Protein AF-A0A6V2A547-F1 (afdb_monomer_lite)

Radius of gyration: 28.03 Å; chains: 1; bounding box: 59×87×70 Å

Organism: NCBI:txid49249

pLDDT: mean 84.2, std 19.65, range [23.64, 98.88]

Structure (mmCIF, N/CA/C/O backbone):
data_AF-A0A6V2A547-F1
#
_entry.id   AF-A0A6V2A547-F1
#
loop_
_atom_site.group_PDB
_atom_site.id
_atom_site.type_symbol
_atom_site.label_atom_id
_atom_site.label_alt_id
_atom_site.label_comp_id
_atom_site.label_asym_id
_atom_site.label_entity_id
_atom_site.label_seq_id
_atom_site.pdbx_PDB_ins_code
_atom_site.Cartn_x
_atom_site.Cartn_y
_atom_site.Cartn_z
_atom_site.occupancy
_atom_site.B_iso_or_equiv
_atom_site.auth_seq_id
_atom_site.auth_comp_id
_atom_site.auth_asym_id
_atom_site.auth_atom_id
_atom_site.pdbx_PDB_model_num
ATOM 1 N N . MET A 1 1 ? 3.440 -29.662 6.553 1.00 34.69 1 MET A N 1
ATOM 2 C CA . MET A 1 1 ? 4.375 -28.526 6.537 1.00 34.69 1 MET A CA 1
ATOM 3 C C . MET A 1 1 ? 3.997 -27.742 5.311 1.00 34.69 1 MET A C 1
ATOM 5 O O . MET A 1 1 ? 3.871 -28.368 4.272 1.00 34.69 1 MET A O 1
ATOM 9 N N . LEU A 1 2 ? 3.657 -26.477 5.492 1.00 43.50 2 LEU A N 1
ATOM 10 C CA . LEU A 1 2 ? 3.684 -25.440 4.472 1.00 43.50 2 LEU A CA 1
ATOM 11 C C . LEU A 1 2 ? 3.098 -24.206 5.105 1.00 43.50 2 LEU A C 1
ATOM 13 O O . LEU A 1 2 ? 2.173 -24.330 5.907 1.00 43.50 2 LEU A O 1
ATOM 17 N N . TRP A 1 3 ? 3.586 -23.058 4.667 1.00 43.62 3 TRP A N 1
ATOM 18 C CA . TRP A 1 3 ? 2.680 -22.274 3.828 1.00 43.62 3 TRP A CA 1
ATOM 19 C C . TRP A 1 3 ? 3.383 -21.187 3.016 1.00 43.62 3 TRP A C 1
ATOM 21 O O . TRP A 1 3 ? 2.784 -20.685 2.075 1.00 43.62 3 TRP A O 1
ATOM 31 N N . ASP A 1 4 ? 4.660 -20.919 3.286 1.00 41.22 4 ASP A N 1
ATOM 32 C CA . ASP A 1 4 ? 5.534 -20.161 2.385 1.00 41.22 4 ASP A CA 1
ATOM 33 C C . ASP A 1 4 ? 6.899 -20.859 2.318 1.00 41.22 4 ASP A C 1
ATOM 35 O O . ASP A 1 4 ? 7.883 -20.370 2.863 1.00 41.22 4 ASP A O 1
ATOM 39 N N . ASP A 1 5 ? 6.897 -22.111 1.831 1.00 42.84 5 ASP A N 1
ATOM 40 C CA . ASP A 1 5 ? 7.976 -23.105 1.966 1.00 42.84 5 ASP A CA 1
ATOM 41 C C . ASP A 1 5 ? 9.365 -22.539 1.641 1.00 42.84 5 ASP A C 1
ATOM 43 O O . ASP A 1 5 ? 9.887 -22.616 0.530 1.00 42.84 5 ASP A O 1
ATOM 47 N N . MET A 1 6 ? 10.014 -22.024 2.682 1.00 45.06 6 MET A N 1
ATOM 48 C CA . MET A 1 6 ? 11.411 -21.645 2.661 1.00 45.06 6 MET A CA 1
ATOM 49 C C . MET A 1 6 ? 12.258 -22.908 2.755 1.00 45.06 6 MET A C 1
ATOM 51 O O . MET A 1 6 ? 12.877 -23.197 3.785 1.00 45.06 6 MET A O 1
ATOM 55 N N . HIS A 1 7 ? 12.321 -23.648 1.650 1.00 44.91 7 HIS A N 1
ATOM 56 C CA . HIS A 1 7 ? 13.470 -24.492 1.377 1.00 44.91 7 HIS A CA 1
ATOM 57 C C . HIS A 1 7 ? 14.692 -23.577 1.251 1.00 44.91 7 HIS A C 1
ATOM 59 O O . HIS A 1 7 ? 15.040 -23.075 0.185 1.00 44.91 7 HIS A O 1
ATOM 65 N N . LYS A 1 8 ? 15.354 -23.339 2.384 1.00 48.00 8 LYS A N 1
ATOM 66 C CA . LYS A 1 8 ? 16.709 -22.805 2.410 1.00 48.00 8 LYS A CA 1
ATOM 67 C C . LYS A 1 8 ? 17.628 -23.907 1.908 1.00 48.00 8 LYS A C 1
ATOM 69 O O . LYS A 1 8 ? 18.176 -24.672 2.695 1.00 48.00 8 LYS A O 1
ATOM 74 N N . ASN A 1 9 ? 17.773 -24.011 0.593 1.00 49.44 9 ASN A N 1
ATOM 75 C CA . ASN A 1 9 ? 19.015 -24.555 0.072 1.00 49.44 9 ASN A CA 1
ATOM 76 C C . ASN A 1 9 ? 20.138 -23.645 0.581 1.00 49.44 9 ASN A C 1
ATOM 78 O O . ASN A 1 9 ? 19.951 -22.425 0.638 1.00 49.44 9 ASN A O 1
ATOM 82 N N . ASP A 1 10 ? 21.272 -24.224 0.979 1.00 60.66 10 ASP A N 1
ATOM 83 C CA . ASP A 1 10 ? 22.489 -23.472 1.288 1.00 60.66 10 ASP A CA 1
ATOM 84 C C . ASP A 1 10 ? 22.951 -22.760 0.007 1.00 60.66 10 ASP A C 1
ATOM 86 O O . ASP A 1 10 ? 23.782 -23.250 -0.756 1.00 60.66 10 ASP A O 1
ATOM 90 N N . MET A 1 11 ? 22.337 -21.615 -0.281 1.00 65.19 11 MET A N 1
ATOM 91 C CA . MET A 1 11 ? 22.729 -20.745 -1.372 1.00 65.19 11 MET A CA 1
ATOM 92 C C . MET A 1 11 ? 23.997 -20.030 -0.935 1.00 65.19 11 MET A C 1
ATOM 94 O O . MET A 1 11 ? 23.995 -19.234 0.008 1.0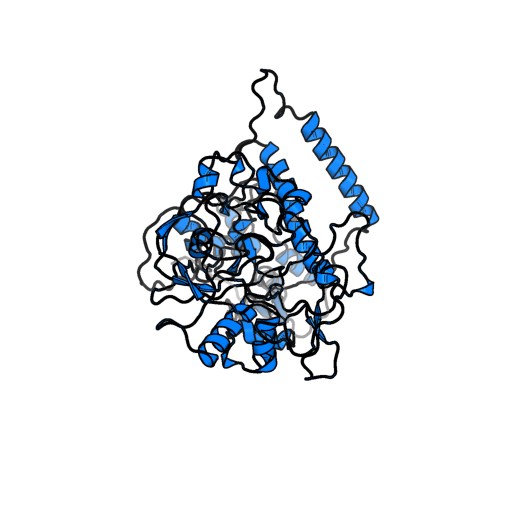0 65.19 11 MET A O 1
ATOM 98 N N . VAL A 1 12 ? 25.096 -20.331 -1.620 1.00 80.81 12 VAL A N 1
ATOM 99 C CA . VAL A 1 12 ? 26.321 -19.544 -1.514 1.00 80.81 12 VAL A CA 1
ATOM 100 C C . VAL A 1 12 ? 26.056 -18.226 -2.233 1.00 80.81 12 VAL A C 1
ATOM 102 O O . VAL A 1 12 ? 26.180 -18.132 -3.452 1.00 80.81 12 VAL A O 1
ATOM 105 N N . TRP A 1 13 ? 25.621 -17.224 -1.473 1.00 83.19 13 TRP A N 1
ATOM 106 C CA . TRP A 1 13 ? 25.432 -15.877 -1.991 1.00 83.19 13 TRP A CA 1
ATOM 107 C C . TRP A 1 13 ? 26.789 -15.234 -2.310 1.00 83.19 13 TRP A C 1
ATOM 109 O O . TRP A 1 13 ? 27.735 -15.414 -1.534 1.00 83.19 13 TRP A O 1
ATOM 119 N N . PRO A 1 14 ? 26.899 -14.465 -3.409 1.00 86.62 14 PRO A N 1
ATOM 120 C CA . PRO A 1 14 ? 28.070 -13.636 -3.658 1.00 86.62 14 PRO A CA 1
ATOM 121 C C . PRO A 1 14 ? 28.291 -12.659 -2.500 1.00 86.62 14 PRO A C 1
ATOM 123 O O . PRO A 1 14 ? 27.356 -12.196 -1.839 1.00 86.62 14 PRO A O 1
ATOM 126 N N . THR A 1 15 ? 29.551 -12.333 -2.247 1.00 90.12 15 THR A N 1
ATOM 127 C CA . THR A 1 15 ? 29.924 -11.310 -1.275 1.00 90.12 15 THR A CA 1
ATOM 128 C C . THR A 1 15 ? 29.345 -9.954 -1.674 1.00 90.12 15 THR A C 1
ATOM 130 O O . THR A 1 15 ? 29.112 -9.670 -2.848 1.00 90.12 15 THR A O 1
ATOM 133 N N . VAL A 1 16 ? 29.187 -9.055 -0.700 1.00 85.06 16 VAL A N 1
ATOM 134 C CA . VAL A 1 16 ? 28.760 -7.669 -0.967 1.00 85.06 16 VAL A CA 1
ATOM 135 C C . VAL A 1 16 ? 29.657 -7.006 -2.022 1.00 85.06 16 VAL A C 1
ATOM 137 O O . VAL A 1 16 ? 29.160 -6.298 -2.890 1.00 85.06 16 VAL A O 1
ATOM 140 N N . ALA A 1 17 ? 30.968 -7.268 -1.996 1.00 89.31 17 ALA A N 1
ATOM 141 C CA . ALA A 1 17 ? 31.902 -6.727 -2.981 1.00 89.31 17 ALA A CA 1
ATOM 142 C C . ALA A 1 17 ? 31.621 -7.241 -4.404 1.00 89.31 17 ALA A C 1
ATOM 144 O O . ALA A 1 17 ? 31.584 -6.438 -5.334 1.00 89.31 17 ALA A O 1
ATOM 145 N N . GLU A 1 18 ? 31.377 -8.544 -4.566 1.00 91.06 18 GLU A N 1
ATOM 146 C CA . GLU A 1 18 ? 31.029 -9.148 -5.861 1.00 91.06 18 GLU A CA 1
ATOM 147 C C . GLU A 1 18 ? 29.693 -8.614 -6.389 1.00 91.06 18 GLU A C 1
ATOM 149 O O . GLU A 1 18 ? 29.604 -8.254 -7.559 1.00 91.06 18 GLU A O 1
ATOM 154 N N . VAL A 1 19 ? 28.679 -8.465 -5.527 1.00 91.31 19 VAL A N 1
ATOM 155 C CA . VAL A 1 19 ? 27.387 -7.865 -5.911 1.00 91.31 19 VAL A CA 1
ATOM 156 C C . VAL A 1 19 ? 27.560 -6.409 -6.348 1.00 91.31 19 VAL A C 1
ATOM 158 O O . VAL A 1 19 ? 26.962 -5.983 -7.333 1.00 91.31 19 VAL A O 1
ATOM 161 N N . HIS A 1 20 ? 28.383 -5.630 -5.642 1.00 86.88 20 HIS A N 1
ATOM 162 C CA . HIS A 1 20 ? 28.659 -4.243 -6.016 1.00 86.88 20 HIS A CA 1
ATOM 163 C C . HIS A 1 20 ? 29.402 -4.129 -7.348 1.00 86.88 20 HIS A C 1
ATOM 165 O O . HIS A 1 20 ? 29.112 -3.207 -8.107 1.00 86.88 20 HIS A O 1
ATOM 171 N N . GLU A 1 21 ? 30.350 -5.022 -7.634 1.00 93.38 21 GLU A N 1
ATOM 172 C CA . GLU A 1 21 ? 31.049 -5.020 -8.921 1.00 93.38 21 GLU A CA 1
ATOM 173 C C . GLU A 1 21 ? 30.107 -5.423 -10.056 1.00 93.38 21 GLU A C 1
ATOM 175 O O . GLU A 1 21 ? 29.995 -4.696 -11.040 1.00 93.38 21 GLU A O 1
ATOM 180 N N . TYR A 1 22 ? 29.310 -6.473 -9.851 1.00 94.12 22 TYR A N 1
ATOM 181 C CA . TYR A 1 22 ? 28.269 -6.874 -10.793 1.00 94.12 22 TYR A CA 1
ATOM 182 C C . TYR A 1 22 ? 27.280 -5.734 -11.091 1.00 94.12 22 TYR A C 1
ATOM 184 O O . TYR A 1 22 ? 26.982 -5.457 -12.250 1.00 94.12 22 TYR A O 1
ATOM 192 N N . ARG A 1 23 ? 26.828 -4.986 -10.072 1.00 93.00 23 ARG A N 1
ATOM 193 C CA . ARG A 1 23 ? 25.958 -3.812 -10.275 1.00 93.00 23 ARG A CA 1
ATOM 194 C C . ARG A 1 23 ? 26.604 -2.734 -11.152 1.00 93.00 23 ARG A C 1
ATOM 196 O O . ARG A 1 23 ? 25.886 -2.083 -11.905 1.00 93.00 23 ARG A O 1
ATOM 203 N N . LYS A 1 24 ? 27.925 -2.527 -11.078 1.00 93.88 24 LYS A N 1
ATOM 204 C CA . LYS A 1 24 ? 28.624 -1.569 -11.956 1.00 93.88 24 LYS A CA 1
ATOM 205 C C . LYS A 1 24 ? 28.673 -2.060 -13.397 1.00 93.88 24 LYS A C 1
ATOM 207 O O . LYS A 1 24 ? 28.471 -1.254 -14.300 1.00 93.88 24 LYS A O 1
ATOM 212 N N . GLU A 1 25 ? 28.922 -3.351 -13.608 1.00 97.56 25 GLU A N 1
ATOM 213 C CA . GLU A 1 25 ? 28.906 -3.962 -14.942 1.00 97.56 25 GLU A CA 1
ATOM 214 C C . GLU A 1 25 ? 27.513 -3.854 -15.578 1.00 97.56 25 GLU A C 1
ATOM 216 O O . GLU A 1 25 ? 27.388 -3.417 -16.724 1.00 97.56 25 GLU A O 1
ATOM 221 N N . VAL A 1 26 ? 26.456 -4.158 -14.815 1.00 94.88 26 VAL A N 1
ATOM 222 C CA . VAL A 1 26 ? 25.063 -3.997 -15.263 1.00 94.88 26 VAL A CA 1
ATOM 223 C C . VAL A 1 26 ? 24.761 -2.533 -15.575 1.00 94.88 26 VAL A C 1
ATOM 225 O O . VAL A 1 26 ? 24.234 -2.242 -16.644 1.00 94.88 26 VAL A O 1
ATOM 228 N N . TYR A 1 27 ? 25.144 -1.601 -14.697 1.00 93.56 27 TYR A N 1
ATOM 229 C CA . TYR A 1 27 ? 24.948 -0.169 -14.926 1.00 93.56 27 TYR A CA 1
ATOM 230 C C . TYR A 1 27 ? 25.631 0.306 -16.216 1.00 93.56 27 TYR A C 1
ATOM 232 O O . TYR A 1 27 ? 24.993 0.958 -17.036 1.00 93.56 27 TYR A O 1
ATOM 240 N N . ALA A 1 28 ? 26.900 -0.057 -16.434 1.00 95.88 28 ALA A N 1
ATOM 241 C CA . ALA A 1 28 ? 27.622 0.285 -17.659 1.00 95.88 28 ALA A CA 1
ATOM 242 C C . ALA A 1 28 ? 26.946 -0.302 -18.909 1.00 95.88 28 ALA A C 1
ATOM 244 O O . ALA A 1 28 ? 26.830 0.386 -19.917 1.00 95.88 28 ALA A O 1
ATOM 245 N N . THR A 1 29 ? 26.452 -1.540 -18.820 1.00 95.38 29 THR A N 1
ATOM 246 C CA . THR A 1 29 ? 25.716 -2.204 -19.908 1.00 95.38 29 THR A CA 1
ATOM 247 C C . THR A 1 29 ? 24.406 -1.488 -20.235 1.00 95.38 29 THR A C 1
ATOM 249 O O . THR A 1 29 ? 24.100 -1.258 -21.401 1.00 95.38 29 THR A O 1
ATOM 252 N N . VAL A 1 30 ? 23.631 -1.108 -19.215 1.00 93.81 30 VAL A N 1
ATOM 253 C CA . VAL A 1 30 ? 22.364 -0.381 -19.387 1.00 93.81 30 VAL A CA 1
ATOM 254 C C . VAL A 1 30 ? 22.606 1.013 -19.963 1.00 93.81 30 VAL A C 1
ATOM 256 O O . VAL A 1 30 ? 21.880 1.428 -20.862 1.00 93.81 30 VAL A O 1
ATOM 259 N N . VAL A 1 31 ? 23.641 1.719 -19.499 1.00 95.12 31 VAL A N 1
ATOM 260 C CA . VAL A 1 31 ? 24.037 3.020 -20.060 1.00 95.12 31 VAL A CA 1
ATOM 261 C C . VAL A 1 31 ? 24.428 2.882 -21.530 1.00 95.12 31 VAL A C 1
ATOM 263 O O . VAL A 1 31 ? 23.914 3.633 -22.350 1.00 95.12 31 VAL A O 1
ATOM 266 N N . ASP A 1 32 ? 25.256 1.897 -21.886 1.00 95.06 32 ASP A N 1
ATOM 267 C CA . ASP A 1 32 ? 25.625 1.638 -23.284 1.00 95.06 32 ASP A CA 1
ATOM 268 C C . ASP A 1 32 ? 24.396 1.331 -24.156 1.00 95.06 32 ASP A C 1
ATOM 270 O O . ASP A 1 32 ? 24.272 1.865 -25.256 1.00 95.06 32 ASP A O 1
ATOM 274 N N . ALA A 1 33 ? 23.437 0.549 -23.649 1.00 91.81 33 ALA A N 1
ATOM 275 C CA . ALA A 1 33 ? 22.184 0.290 -24.353 1.00 91.81 33 ALA A CA 1
ATOM 276 C C . ALA A 1 33 ? 21.358 1.572 -24.572 1.00 91.81 33 ALA A C 1
ATOM 278 O O . ALA A 1 33 ? 20.796 1.763 -25.647 1.00 91.81 33 ALA A O 1
ATOM 279 N N . ILE A 1 34 ? 21.296 2.474 -23.592 1.00 91.44 34 ILE A N 1
ATOM 280 C CA . ILE A 1 34 ? 20.583 3.753 -23.733 1.00 91.44 34 ILE A CA 1
ATOM 281 C C . ILE A 1 34 ? 21.296 4.680 -24.725 1.00 91.44 34 ILE A C 1
ATOM 283 O O . ILE A 1 34 ? 20.644 5.327 -25.539 1.00 91.44 34 ILE A O 1
ATOM 287 N N . GLU A 1 35 ? 22.625 4.755 -24.663 1.00 92.25 35 GLU A N 1
ATOM 288 C CA . GLU A 1 35 ? 23.415 5.695 -25.464 1.00 92.25 35 GLU A CA 1
ATOM 289 C C . GLU A 1 35 ? 23.624 5.229 -26.910 1.00 92.25 35 GLU A C 1
ATOM 291 O O . GLU A 1 35 ? 23.683 6.064 -27.813 1.00 92.25 35 GLU A O 1
ATOM 296 N N . ASN A 1 36 ? 23.745 3.917 -27.141 1.00 92.38 36 ASN A N 1
ATOM 297 C CA . ASN A 1 36 ? 24.260 3.371 -28.400 1.00 92.38 36 ASN A CA 1
ATOM 298 C C . ASN A 1 36 ? 23.327 2.364 -29.092 1.00 92.38 36 ASN A C 1
ATOM 300 O O . ASN A 1 36 ? 23.616 1.967 -30.227 1.00 92.38 36 ASN A O 1
ATOM 304 N N . HIS A 1 37 ? 22.232 1.911 -28.466 1.00 91.69 37 HIS A N 1
ATOM 305 C CA . HIS A 1 37 ? 21.367 0.915 -29.103 1.00 91.69 37 HIS A CA 1
ATOM 306 C C . HIS A 1 37 ? 20.563 1.531 -30.267 1.00 91.69 37 HIS A C 1
ATOM 308 O O . HIS A 1 37 ? 19.860 2.521 -30.062 1.00 91.69 37 HIS A O 1
ATOM 314 N N . PRO A 1 38 ? 20.549 0.914 -31.469 1.00 90.25 38 PRO A N 1
ATOM 315 C CA . PRO A 1 38 ? 19.877 1.478 -32.647 1.00 90.25 38 PRO A CA 1
ATOM 316 C C . PRO A 1 38 ? 18.370 1.708 -32.491 1.00 90.25 38 PRO A C 1
ATOM 318 O O . PRO A 1 38 ? 17.782 2.466 -33.254 1.00 90.25 38 PRO A O 1
ATOM 321 N N . SER A 1 39 ? 17.720 1.054 -31.525 1.00 88.62 39 SER A N 1
ATOM 322 C CA . SER A 1 39 ? 16.302 1.305 -31.219 1.00 88.62 39 SER A CA 1
ATOM 323 C C . SER A 1 39 ? 16.036 2.711 -30.680 1.00 88.62 39 SER A C 1
ATOM 325 O O . SER A 1 39 ? 14.894 3.148 -30.722 1.00 88.62 39 SER A O 1
ATOM 327 N N . PHE A 1 40 ? 17.062 3.420 -30.202 1.00 89.81 40 PHE A N 1
ATOM 328 C CA . PHE A 1 40 ? 16.969 4.823 -29.802 1.00 89.81 40 PHE A CA 1
ATOM 329 C C . PHE A 1 40 ? 17.425 5.802 -30.905 1.00 89.81 40 PHE A C 1
ATOM 331 O O . PHE A 1 40 ? 17.515 7.004 -30.659 1.00 89.81 40 PHE A O 1
ATOM 338 N N . ASP A 1 41 ? 17.681 5.324 -32.132 1.00 86.19 41 ASP A N 1
ATOM 339 C CA . ASP A 1 41 ? 18.085 6.174 -33.257 1.00 86.19 41 ASP A CA 1
ATOM 340 C C . ASP A 1 41 ? 16.938 7.100 -33.711 1.00 86.19 41 ASP A C 1
ATOM 342 O O . ASP A 1 41 ? 16.113 6.733 -34.550 1.00 86.19 41 ASP A O 1
ATOM 346 N N . ASP A 1 42 ? 16.944 8.358 -33.268 1.00 85.69 42 ASP A N 1
ATOM 347 C CA . ASP A 1 42 ? 16.029 9.403 -33.755 1.00 85.69 42 ASP A CA 1
ATOM 348 C C . ASP A 1 42 ? 16.523 10.054 -35.066 1.00 85.69 42 ASP A C 1
ATOM 350 O O . ASP A 1 42 ? 16.693 11.268 -35.188 1.00 85.69 42 ASP A O 1
ATOM 354 N N . LYS A 1 43 ? 16.816 9.235 -36.084 1.00 77.12 43 LYS A N 1
ATOM 355 C CA . LYS A 1 43 ? 17.391 9.708 -37.365 1.00 77.12 43 LYS A CA 1
ATOM 356 C C . LYS A 1 43 ? 16.487 10.675 -38.133 1.00 77.12 43 LYS A C 1
ATOM 358 O O . LYS A 1 43 ? 16.983 11.388 -39.006 1.00 77.12 43 LYS A O 1
ATOM 363 N N . TYR A 1 44 ? 15.192 10.683 -37.831 1.00 78.44 44 TYR A N 1
ATOM 364 C CA . TYR A 1 44 ? 14.195 11.518 -38.498 1.00 78.44 44 TYR A CA 1
ATOM 365 C C . TYR A 1 44 ? 13.734 12.714 -37.647 1.00 78.44 44 TYR A C 1
ATOM 367 O O . TYR A 1 44 ? 13.035 13.576 -38.173 1.00 78.44 44 TYR A O 1
ATOM 375 N N . GLY A 1 45 ? 14.190 12.831 -36.391 1.00 78.69 45 GLY A N 1
ATOM 376 C CA . GLY A 1 45 ? 13.869 13.951 -35.499 1.00 78.69 45 GLY A CA 1
ATOM 377 C C . GLY A 1 45 ? 12.420 13.954 -35.003 1.00 78.69 45 GLY A C 1
ATOM 378 O O . GLY A 1 45 ? 11.882 15.019 -34.702 1.00 78.69 45 GLY A O 1
ATOM 379 N N . GLU A 1 46 ? 11.778 12.787 -34.985 1.00 80.69 46 GLU A N 1
ATOM 380 C CA . GLU A 1 46 ? 10.379 12.597 -34.578 1.00 80.69 46 GLU A CA 1
ATOM 381 C C . GLU A 1 46 ? 10.264 12.154 -33.108 1.00 80.69 46 GLU A C 1
ATOM 383 O O . GLU A 1 46 ? 9.167 12.148 -32.549 1.00 80.69 46 GLU A O 1
ATOM 388 N N . GLY A 1 47 ? 11.394 11.848 -32.462 1.00 83.19 47 GLY A N 1
ATOM 389 C CA . GLY A 1 47 ? 11.449 11.243 -31.139 1.00 83.19 47 GLY A CA 1
ATOM 390 C C . GLY A 1 47 ? 11.189 9.735 -31.184 1.00 83.19 47 GLY A C 1
ATOM 391 O O . GLY A 1 47 ? 10.526 9.210 -32.077 1.00 83.19 47 GLY A O 1
ATOM 392 N N . VAL A 1 48 ? 11.725 9.014 -30.199 1.00 88.06 48 VAL A N 1
ATOM 393 C CA . VAL A 1 48 ? 11.539 7.562 -30.075 1.00 88.06 48 VAL A CA 1
ATOM 394 C C . VAL A 1 48 ? 10.424 7.284 -29.078 1.00 88.06 48 VAL A C 1
ATOM 396 O O . VAL A 1 48 ? 10.512 7.673 -27.914 1.00 88.06 48 VAL A O 1
ATOM 399 N N . VAL A 1 49 ? 9.385 6.584 -29.532 1.00 88.94 49 VAL A N 1
ATOM 400 C CA . VAL A 1 49 ? 8.294 6.115 -28.674 1.00 88.94 49 VAL A CA 1
ATOM 401 C C . VAL A 1 49 ? 8.601 4.693 -28.218 1.00 88.94 49 VAL A C 1
ATOM 403 O O . VAL A 1 49 ? 8.642 3.769 -29.029 1.00 88.94 49 VAL A O 1
ATOM 406 N N . VAL A 1 50 ? 8.799 4.518 -26.912 1.00 90.88 50 VAL A N 1
ATOM 407 C CA . VAL A 1 50 ? 8.981 3.204 -26.286 1.00 90.88 50 VAL A CA 1
ATOM 408 C C . VAL A 1 50 ? 7.645 2.753 -25.702 1.00 90.88 50 VAL A C 1
ATOM 410 O O . VAL A 1 50 ? 7.293 3.130 -24.591 1.00 90.88 50 VAL A O 1
ATOM 413 N N . ASN A 1 51 ? 6.886 1.981 -26.477 1.00 90.81 51 ASN A N 1
ATOM 414 C CA . ASN A 1 51 ? 5.646 1.331 -26.041 1.00 90.81 51 ASN A CA 1
ATOM 415 C C . ASN A 1 51 ? 5.898 -0.144 -25.663 1.00 90.81 51 ASN A C 1
ATOM 417 O O . ASN A 1 51 ? 7.035 -0.606 -25.729 1.00 90.81 51 ASN A O 1
ATOM 421 N N . GLN A 1 52 ? 4.849 -0.882 -25.286 1.00 89.19 52 GLN A N 1
ATOM 422 C CA . GLN A 1 52 ? 4.941 -2.285 -24.841 1.00 89.19 52 GLN A CA 1
ATOM 423 C C . GLN A 1 52 ? 5.555 -3.236 -25.890 1.00 89.19 52 GLN A C 1
ATOM 425 O O . GLN A 1 52 ? 6.255 -4.186 -25.546 1.00 89.19 52 GLN A O 1
ATOM 430 N N . ASP A 1 53 ? 5.375 -2.950 -27.183 1.00 89.38 53 ASP A N 1
ATOM 431 C CA . ASP A 1 53 ? 5.960 -3.748 -28.270 1.00 89.38 53 ASP A CA 1
ATOM 432 C C . ASP A 1 53 ? 7.435 -3.403 -28.546 1.00 89.38 53 ASP A C 1
ATOM 434 O O . ASP A 1 53 ? 8.131 -4.105 -29.288 1.00 89.38 53 ASP A O 1
ATOM 438 N N . HIS A 1 54 ? 7.933 -2.298 -27.987 1.00 90.62 54 HIS A N 1
ATOM 439 C CA . HIS A 1 54 ? 9.288 -1.827 -28.220 1.00 90.62 54 HIS A CA 1
ATOM 440 C C . HIS A 1 54 ? 10.286 -2.588 -27.327 1.00 90.62 54 HIS A C 1
ATOM 442 O O . HIS A 1 54 ? 10.111 -2.637 -26.111 1.00 90.62 54 HIS A O 1
ATOM 448 N N . PRO A 1 55 ? 11.416 -3.101 -27.857 1.00 87.50 55 PRO A N 1
ATOM 449 C CA . PRO A 1 55 ? 12.343 -3.938 -27.083 1.00 87.50 55 PRO A CA 1
ATOM 450 C C . PRO A 1 55 ? 12.947 -3.228 -25.862 1.00 87.50 55 PRO A C 1
ATOM 452 O O . PRO A 1 55 ? 13.321 -3.868 -24.883 1.00 87.50 55 PRO A O 1
ATOM 455 N N . MET A 1 56 ? 13.039 -1.896 -25.902 1.00 91.06 56 MET A N 1
ATOM 456 C CA . MET A 1 56 ? 13.545 -1.095 -24.780 1.00 91.06 56 MET A CA 1
ATOM 457 C C . MET A 1 56 ? 12.508 -0.845 -23.674 1.00 91.06 56 MET A C 1
ATOM 459 O O . MET A 1 56 ? 12.851 -0.228 -22.670 1.00 91.06 56 MET A O 1
ATOM 463 N N . TRP A 1 57 ? 11.275 -1.350 -23.800 1.00 92.12 57 TRP A N 1
ATOM 464 C CA . TRP A 1 57 ? 10.299 -1.366 -22.703 1.00 92.12 57 TRP A CA 1
ATOM 465 C C . TRP A 1 57 ? 10.855 -2.069 -21.457 1.00 92.12 57 TRP A C 1
ATOM 467 O O . TRP A 1 57 ? 10.619 -1.639 -20.330 1.00 92.12 57 TRP A O 1
ATOM 477 N N . ALA A 1 58 ? 11.706 -3.082 -21.664 1.00 92.38 58 ALA A N 1
ATOM 478 C CA . ALA A 1 58 ? 12.413 -3.794 -20.603 1.00 92.38 58 ALA A CA 1
ATOM 479 C C . ALA A 1 58 ? 13.272 -2.886 -19.703 1.00 92.38 58 ALA A C 1
ATOM 481 O O . ALA A 1 58 ? 13.468 -3.205 -18.532 1.00 92.38 58 ALA A O 1
ATOM 482 N N . LEU A 1 59 ? 13.770 -1.753 -20.216 1.00 93.44 59 LEU A N 1
ATOM 483 C CA . LEU A 1 59 ? 14.515 -0.789 -19.401 1.00 93.44 59 LEU A CA 1
ATOM 484 C C . LEU A 1 59 ? 13.606 -0.125 -18.367 1.00 93.44 59 LEU A C 1
ATOM 486 O O . LEU A 1 59 ? 13.963 -0.051 -17.195 1.00 93.44 59 LEU A O 1
ATOM 490 N N . PHE A 1 60 ? 12.414 0.298 -18.790 1.00 93.25 60 PHE A N 1
ATOM 491 C CA . PHE A 1 60 ? 11.420 0.894 -17.903 1.00 93.25 60 PHE A CA 1
ATOM 492 C C . PHE A 1 60 ? 10.902 -0.122 -16.885 1.00 93.25 60 PHE A C 1
ATOM 494 O O . PHE A 1 60 ? 10.826 0.210 -15.706 1.00 93.25 60 PHE A O 1
ATOM 501 N N . MET A 1 61 ? 10.679 -1.374 -17.308 1.00 94.62 61 MET A N 1
ATOM 502 C CA . MET A 1 61 ? 10.399 -2.477 -16.382 1.00 94.62 61 MET A CA 1
ATOM 503 C C . MET A 1 61 ? 11.491 -2.586 -15.316 1.00 94.62 61 MET A C 1
ATOM 505 O O . MET A 1 61 ? 11.181 -2.604 -14.132 1.00 94.62 61 MET A O 1
ATOM 509 N N . GLY A 1 62 ? 12.769 -2.585 -15.708 1.00 94.31 62 GLY A N 1
ATOM 510 C CA . GLY A 1 62 ? 13.884 -2.647 -14.762 1.00 94.31 62 GLY A CA 1
ATOM 511 C C . GLY A 1 62 ? 13.924 -1.465 -13.786 1.00 94.31 62 GLY A C 1
ATOM 512 O O . GLY A 1 62 ? 14.173 -1.667 -12.597 1.00 94.31 62 GLY A O 1
ATOM 513 N N . PHE A 1 63 ? 13.647 -0.245 -14.260 1.00 93.81 63 PHE A N 1
ATOM 514 C CA . PHE A 1 63 ? 13.606 0.953 -13.414 1.00 93.81 63 PHE A CA 1
ATOM 515 C C . PHE A 1 63 ? 12.472 0.892 -12.390 1.00 93.81 63 PHE A C 1
ATOM 517 O O . PHE A 1 63 ? 12.698 1.164 -11.212 1.00 93.81 63 PHE A O 1
ATOM 524 N N . GLU A 1 64 ? 11.272 0.507 -12.817 1.00 95.88 64 GLU A N 1
ATOM 525 C CA . GLU A 1 64 ? 10.109 0.404 -11.935 1.00 95.88 64 GLU A CA 1
ATOM 526 C C . GLU A 1 64 ? 10.217 -0.805 -10.994 1.00 95.88 64 GLU A C 1
ATOM 528 O O . GLU A 1 64 ? 9.871 -0.712 -9.817 1.00 95.88 64 GLU A O 1
ATOM 533 N N . HIS A 1 65 ? 10.828 -1.906 -11.435 1.00 95.88 65 HIS A N 1
ATOM 534 C CA . HIS A 1 65 ? 11.136 -3.047 -10.573 1.00 95.88 65 HIS A CA 1
ATOM 535 C C . HIS A 1 65 ? 12.145 -2.690 -9.466 1.00 95.88 65 HIS A C 1
ATOM 537 O O . HIS A 1 65 ? 11.993 -3.121 -8.322 1.00 95.88 65 HIS A O 1
ATOM 543 N N . GLU A 1 66 ? 13.163 -1.864 -9.755 1.00 94.81 66 GLU A N 1
ATOM 544 C CA . GLU A 1 66 ? 14.089 -1.373 -8.721 1.00 94.81 66 GLU A CA 1
ATOM 545 C C . GLU A 1 66 ? 13.362 -0.523 -7.661 1.00 94.81 66 GLU A C 1
ATOM 547 O O . GLU A 1 66 ? 13.728 -0.576 -6.484 1.00 94.81 66 GLU A O 1
ATOM 552 N N . ARG A 1 67 ? 12.294 0.198 -8.035 1.00 95.56 67 ARG A N 1
ATOM 553 C CA . ARG A 1 67 ? 11.455 0.963 -7.094 1.00 95.56 67 ARG A CA 1
ATOM 554 C C . ARG A 1 67 ? 10.610 0.061 -6.193 1.00 95.56 67 ARG A C 1
ATOM 556 O O . ARG A 1 67 ? 10.628 0.276 -4.984 1.00 95.56 67 ARG A O 1
ATOM 563 N N . ILE A 1 68 ? 10.013 -1.006 -6.727 1.00 95.88 68 ILE A N 1
ATOM 564 C CA . ILE A 1 68 ? 9.343 -2.038 -5.907 1.00 95.88 68 ILE A CA 1
ATOM 565 C C . ILE A 1 68 ? 10.333 -2.635 -4.894 1.00 95.88 68 ILE A C 1
ATOM 567 O O . ILE A 1 68 ? 10.029 -2.818 -3.710 1.00 95.88 68 ILE A O 1
ATOM 571 N N . HIS A 1 69 ? 11.565 -2.917 -5.331 1.00 95.56 69 HIS A N 1
ATOM 572 C CA . HIS A 1 69 ? 12.609 -3.424 -4.442 1.00 95.56 69 HIS A CA 1
ATOM 573 C C . HIS A 1 69 ? 13.071 -2.399 -3.401 1.00 95.56 69 HIS A C 1
ATOM 575 O O . HIS A 1 69 ? 13.470 -2.810 -2.307 1.00 95.56 69 HIS A O 1
ATOM 581 N N . LEU A 1 70 ? 13.015 -1.095 -3.687 1.00 94.38 70 LEU A N 1
ATOM 582 C CA . LEU A 1 70 ? 13.282 -0.042 -2.706 1.00 94.38 70 LEU A CA 1
ATOM 583 C C . LEU A 1 70 ? 12.260 -0.089 -1.564 1.00 94.38 70 LEU A C 1
ATOM 585 O O . LEU A 1 70 ? 12.659 -0.120 -0.394 1.00 94.38 70 LEU A O 1
ATOM 589 N N . GLU A 1 71 ? 10.967 -0.150 -1.888 1.00 97.12 71 GLU A N 1
ATOM 590 C CA . GLU A 1 71 ? 9.907 -0.281 -0.887 1.00 97.12 71 GLU A CA 1
ATOM 591 C C . GLU A 1 71 ? 10.012 -1.616 -0.138 1.00 97.12 71 GLU A C 1
ATOM 593 O O . GLU A 1 71 ? 10.127 -1.621 1.091 1.00 97.12 71 GLU A O 1
ATOM 598 N N . THR A 1 72 ? 10.110 -2.742 -0.846 1.00 92.25 72 THR A N 1
ATOM 599 C CA . THR A 1 72 ? 10.214 -4.077 -0.228 1.00 92.25 72 THR A CA 1
ATOM 600 C C . THR A 1 72 ? 11.418 -4.176 0.718 1.00 92.25 72 THR A C 1
ATOM 602 O O . THR A 1 72 ? 11.303 -4.650 1.851 1.00 92.25 72 THR A O 1
ATOM 605 N N . SER A 1 73 ? 12.585 -3.665 0.307 1.00 94.19 73 SER A N 1
ATOM 606 C CA . SER A 1 73 ? 13.792 -3.672 1.148 1.00 94.19 73 SER A CA 1
ATOM 607 C C . SER A 1 73 ? 13.627 -2.823 2.405 1.00 94.19 73 SER A C 1
ATOM 609 O O . SER A 1 73 ? 14.178 -3.153 3.454 1.00 94.19 73 SER A O 1
ATOM 611 N N . SER A 1 74 ? 12.852 -1.740 2.337 1.00 96.00 74 SER A N 1
ATOM 612 C CA . SER A 1 74 ? 12.636 -0.864 3.487 1.00 96.00 74 SER A CA 1
ATOM 613 C C . SER A 1 74 ? 11.871 -1.547 4.627 1.00 96.00 74 SER A C 1
ATOM 615 O O . SER A 1 74 ? 12.161 -1.278 5.797 1.00 96.00 74 SER A O 1
ATOM 617 N N . VAL A 1 75 ? 10.966 -2.481 4.314 1.00 95.56 75 VAL A N 1
ATOM 618 C CA . VAL A 1 75 ? 10.303 -3.332 5.314 1.00 95.56 75 VAL A CA 1
ATOM 619 C C . VAL A 1 75 ? 11.321 -4.278 5.953 1.00 95.56 75 VAL A C 1
ATOM 621 O O . VAL A 1 75 ? 11.404 -4.350 7.179 1.00 95.56 75 VAL A O 1
ATOM 624 N N . LEU A 1 76 ? 12.181 -4.914 5.151 1.00 94.00 76 LEU A N 1
ATOM 625 C CA . LEU A 1 76 ? 13.233 -5.805 5.655 1.00 94.00 76 LEU A CA 1
ATOM 626 C C . LEU A 1 76 ? 14.234 -5.068 6.560 1.00 94.00 76 LEU A C 1
ATOM 628 O O . LEU A 1 76 ? 14.634 -5.582 7.608 1.00 94.00 76 LEU A O 1
ATOM 632 N N . PHE A 1 77 ? 14.615 -3.835 6.214 1.00 94.94 77 PHE A N 1
ATOM 633 C CA . PHE A 1 77 ? 15.454 -2.990 7.073 1.00 94.94 77 PHE A CA 1
ATOM 634 C C . PHE A 1 77 ? 14.761 -2.645 8.393 1.00 94.94 77 PHE A C 1
ATOM 636 O O . PHE A 1 77 ? 15.406 -2.594 9.443 1.00 94.94 77 PHE A O 1
ATOM 643 N N . ARG A 1 78 ? 13.442 -2.441 8.359 1.00 95.75 78 ARG A N 1
ATOM 644 C CA . ARG A 1 78 ? 12.630 -2.171 9.545 1.00 95.75 78 ARG A CA 1
ATOM 645 C C . ARG A 1 78 ? 12.506 -3.395 10.456 1.00 95.75 78 ARG A C 1
ATOM 647 O O . ARG A 1 78 ? 12.560 -3.232 11.673 1.00 95.75 78 ARG A O 1
ATOM 654 N N . GLU A 1 79 ? 12.387 -4.597 9.888 1.00 94.19 79 GLU A N 1
ATOM 655 C CA . GLU A 1 79 ? 12.413 -5.871 10.626 1.00 94.19 79 GLU A CA 1
ATOM 656 C C . GLU A 1 79 ? 13.800 -6.195 11.199 1.00 94.19 79 GLU A C 1
ATOM 658 O O . GLU A 1 79 ? 13.922 -6.845 12.241 1.00 94.19 79 GLU A O 1
ATOM 663 N N . THR A 1 80 ? 14.862 -5.732 10.537 1.00 93.75 80 THR A N 1
ATOM 664 C CA . THR A 1 80 ? 16.241 -5.981 10.959 1.00 93.75 80 THR A CA 1
ATOM 665 C C . THR A 1 80 ? 16.522 -5.327 12.326 1.00 93.75 80 THR A C 1
ATOM 667 O O . THR A 1 80 ? 16.156 -4.161 12.557 1.00 93.75 80 THR A O 1
ATOM 670 N N . PRO A 1 81 ? 17.210 -6.034 13.255 1.00 93.94 81 PRO A N 1
ATOM 671 C CA . PRO A 1 81 ? 17.598 -5.477 14.547 1.00 93.94 81 PRO A CA 1
ATOM 672 C C . PRO A 1 81 ? 18.244 -4.098 14.414 1.00 93.94 81 PRO A C 1
ATOM 674 O O . PRO A 1 81 ? 19.138 -3.905 13.593 1.00 93.94 81 PRO A O 1
ATOM 677 N N . LEU A 1 82 ? 17.818 -3.144 15.250 1.00 93.88 82 LEU A N 1
ATOM 678 C CA . LEU A 1 82 ? 18.182 -1.728 15.091 1.00 93.88 82 LEU A CA 1
ATOM 679 C C . LEU A 1 82 ? 19.699 -1.494 15.015 1.00 93.88 82 LEU A C 1
ATOM 681 O O . LEU A 1 82 ? 20.159 -0.662 14.249 1.00 93.88 82 LEU A O 1
ATOM 685 N N . HIS A 1 83 ? 20.480 -2.254 15.784 1.00 95.31 83 HIS A N 1
ATOM 686 C CA . HIS A 1 83 ? 21.939 -2.127 15.838 1.00 95.31 83 HIS A CA 1
ATOM 687 C C . HIS A 1 83 ? 22.671 -2.593 14.564 1.00 95.31 83 HIS A C 1
ATOM 689 O O . HIS A 1 83 ? 23.885 -2.427 14.481 1.00 95.31 83 HIS A O 1
ATOM 695 N N . LEU A 1 84 ? 21.964 -3.202 13.604 1.00 95.38 84 LEU A N 1
ATOM 696 C CA . LEU A 1 84 ? 22.510 -3.664 12.322 1.00 95.38 84 LEU A CA 1
ATOM 697 C C . LEU A 1 84 ? 22.161 -2.734 11.155 1.00 95.38 84 LEU A C 1
ATOM 699 O O . LEU A 1 84 ? 22.585 -2.989 10.030 1.00 95.38 84 LEU A O 1
ATOM 703 N N . VAL A 1 85 ? 21.395 -1.670 11.400 1.00 94.75 85 VAL A N 1
ATOM 704 C CA . VAL A 1 85 ? 20.988 -0.711 10.372 1.00 94.75 85 VAL A CA 1
ATOM 705 C C . VAL A 1 85 ? 21.386 0.707 10.767 1.00 94.75 85 VAL A C 1
ATOM 707 O O . VAL A 1 85 ? 21.529 1.030 11.944 1.00 94.75 85 VAL A O 1
ATOM 710 N N . GLN A 1 86 ? 21.573 1.567 9.770 1.00 93.50 86 GLN A N 1
ATOM 711 C CA . GLN A 1 86 ? 21.895 2.978 9.967 1.00 93.50 86 GLN A CA 1
ATOM 712 C C . GLN A 1 86 ? 21.215 3.824 8.894 1.00 93.50 86 GLN A C 1
ATOM 714 O O . GLN A 1 86 ? 21.105 3.393 7.747 1.00 93.50 86 GL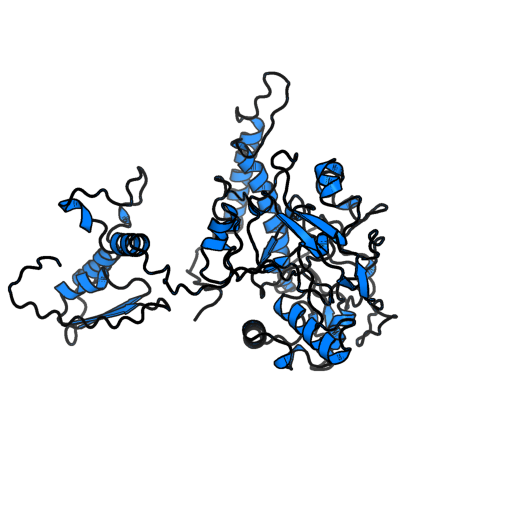N A O 1
ATOM 719 N N . THR A 1 87 ? 20.801 5.037 9.255 1.00 94.38 87 THR A N 1
ATOM 720 C CA . THR A 1 87 ? 20.215 5.985 8.304 1.00 94.38 87 THR A CA 1
ATOM 721 C C . THR A 1 87 ? 21.259 6.408 7.261 1.00 94.38 87 THR A C 1
ATOM 723 O O . THR A 1 87 ? 22.319 6.916 7.643 1.00 94.38 87 THR A O 1
ATOM 726 N N . PRO A 1 88 ? 20.990 6.245 5.953 1.00 92.75 88 PRO A N 1
ATOM 727 C CA . PRO A 1 88 ? 21.873 6.747 4.903 1.00 92.75 88 PRO A CA 1
ATOM 728 C C . PRO A 1 88 ? 22.020 8.277 4.946 1.00 92.75 88 PRO A C 1
ATOM 730 O O . PRO A 1 88 ? 21.071 8.989 5.265 1.00 92.75 88 PRO A O 1
ATOM 733 N N . ALA A 1 89 ? 23.191 8.802 4.566 1.00 91.62 89 ALA A N 1
ATOM 734 C CA . ALA A 1 89 ? 23.503 10.236 4.668 1.00 91.62 89 ALA A CA 1
ATOM 735 C C . ALA A 1 89 ? 22.533 11.156 3.897 1.00 91.62 89 ALA A C 1
ATOM 737 O O . ALA A 1 89 ? 22.280 12.275 4.332 1.00 91.62 89 ALA A O 1
ATOM 738 N N . ASN A 1 90 ? 21.985 10.674 2.777 1.00 89.12 90 ASN A N 1
ATOM 739 C CA . ASN A 1 90 ? 21.060 11.416 1.913 1.00 89.12 90 ASN A CA 1
ATOM 740 C C . ASN A 1 90 ? 19.626 10.865 1.983 1.00 89.12 90 ASN A C 1
ATOM 742 O O . ASN A 1 90 ? 18.858 11.018 1.037 1.00 89.12 90 ASN A O 1
ATOM 746 N N . TRP A 1 91 ? 19.275 10.168 3.066 1.00 91.62 91 TRP A N 1
ATOM 747 C CA . TRP A 1 91 ? 17.924 9.646 3.250 1.00 91.62 91 TRP A CA 1
ATOM 748 C C . TRP A 1 91 ? 16.935 10.787 3.546 1.00 91.62 91 TRP A C 1
ATOM 750 O O . TRP A 1 91 ? 17.289 11.693 4.310 1.00 91.62 91 TRP A O 1
ATOM 760 N N . PRO A 1 92 ? 15.705 10.766 2.996 1.00 91.69 92 PRO A N 1
ATOM 761 C CA . PRO A 1 92 ? 14.693 11.768 3.316 1.00 91.69 92 PRO A CA 1
ATOM 762 C C . PRO A 1 92 ? 14.439 11.866 4.828 1.00 91.69 92 PRO A C 1
ATOM 764 O O . PRO A 1 92 ? 14.518 10.855 5.538 1.00 91.69 92 PRO A O 1
ATOM 767 N N . PRO A 1 93 ? 14.127 13.059 5.361 1.00 92.88 93 PRO A N 1
ATOM 768 C CA . PRO A 1 93 ? 13.854 13.213 6.780 1.00 92.88 93 PRO A CA 1
ATOM 769 C C . PRO A 1 93 ? 12.562 12.490 7.174 1.00 92.88 93 PRO A C 1
ATOM 771 O O . PRO A 1 93 ? 11.618 12.376 6.390 1.00 92.88 93 PRO A O 1
ATOM 774 N N . ILE A 1 94 ? 12.509 12.042 8.427 1.00 95.75 94 ILE A N 1
ATOM 775 C CA . ILE A 1 94 ? 11.254 11.608 9.041 1.00 95.75 94 ILE A CA 1
ATOM 776 C C . ILE A 1 94 ? 10.278 12.791 9.110 1.00 95.75 94 ILE A C 1
ATOM 778 O O . ILE A 1 94 ? 10.709 13.943 9.239 1.00 95.75 94 ILE A O 1
ATOM 782 N N . HIS A 1 95 ? 8.970 12.526 9.076 1.00 96.56 95 HIS A N 1
ATOM 783 C CA . HIS A 1 95 ? 7.978 13.584 9.239 1.00 96.56 95 HIS A CA 1
ATOM 784 C C . HIS A 1 95 ? 8.216 14.383 10.547 1.00 96.56 95 HIS A C 1
ATOM 786 O O . HIS A 1 95 ? 8.407 13.773 11.609 1.00 96.56 95 HIS A O 1
ATOM 792 N N . PRO A 1 96 ? 8.171 15.735 10.534 1.00 96.00 96 PRO A N 1
ATOM 793 C CA . PRO A 1 96 ? 8.519 16.566 11.694 1.00 96.00 96 PRO A CA 1
ATOM 794 C C . PRO A 1 96 ? 7.738 16.273 12.983 1.00 96.00 96 PRO A C 1
ATOM 796 O O . PRO A 1 96 ? 8.239 16.532 14.078 1.00 96.00 96 PRO A O 1
ATOM 799 N N . SER A 1 97 ? 6.531 15.700 12.892 1.00 95.62 97 SER A N 1
ATOM 800 C CA . SER A 1 97 ? 5.749 15.306 14.076 1.00 95.62 97 SER A CA 1
ATOM 801 C C . SER A 1 97 ? 6.458 14.268 14.954 1.00 95.62 97 SER A C 1
ATOM 803 O O . SER A 1 97 ? 6.206 14.222 16.160 1.00 95.62 97 SER A O 1
ATOM 805 N N . ALA A 1 98 ? 7.376 13.476 14.387 1.00 95.94 98 ALA A N 1
ATOM 806 C CA . ALA A 1 98 ? 8.166 12.497 15.129 1.00 95.94 98 ALA A CA 1
ATOM 807 C C . ALA A 1 98 ? 9.095 13.140 16.174 1.00 95.94 98 ALA A C 1
ATOM 809 O O . ALA A 1 98 ? 9.514 12.474 17.119 1.00 95.94 98 ALA A O 1
ATOM 810 N N . ALA A 1 99 ? 9.384 14.443 16.062 1.00 92.31 99 ALA A N 1
ATOM 811 C CA . ALA A 1 99 ? 10.200 15.166 17.034 1.00 92.31 99 ALA A CA 1
ATOM 812 C C . ALA A 1 99 ? 9.533 15.292 18.419 1.00 92.31 99 ALA A C 1
ATOM 814 O O . ALA A 1 99 ? 10.224 15.550 19.411 1.00 92.31 99 ALA A O 1
ATOM 815 N N . ARG A 1 100 ? 8.206 15.109 18.522 1.00 90.06 100 ARG A N 1
ATOM 816 C CA . ARG A 1 100 ? 7.466 15.194 19.790 1.00 90.06 100 ARG A CA 1
ATOM 817 C C . ARG A 1 100 ? 7.856 14.044 20.725 1.00 90.06 100 ARG A C 1
ATOM 819 O O . ARG A 1 100 ? 7.404 12.918 20.553 1.00 90.06 100 ARG A O 1
ATOM 826 N N . GLN A 1 101 ? 8.639 14.366 21.758 1.00 83.88 101 GLN A N 1
ATOM 827 C CA . GLN A 1 101 ? 9.170 13.373 22.700 1.00 83.88 101 GLN A CA 1
ATOM 828 C C . GLN A 1 101 ? 8.138 12.864 23.717 1.00 83.88 101 GLN A C 1
ATOM 830 O O . GLN A 1 101 ? 8.088 11.678 24.026 1.00 83.88 101 GLN A O 1
ATOM 835 N N . ASN A 1 102 ? 7.283 13.756 24.226 1.00 86.88 102 ASN A N 1
ATOM 836 C CA . ASN A 1 102 ? 6.302 13.414 25.256 1.00 86.88 102 ASN A CA 1
ATOM 837 C C . ASN A 1 102 ? 4.990 12.951 24.611 1.00 86.88 102 ASN A C 1
ATOM 839 O O . ASN A 1 102 ? 4.131 13.769 24.252 1.00 86.88 102 ASN A O 1
ATOM 843 N N . ARG A 1 103 ? 4.855 11.632 24.463 1.00 92.38 103 ARG A N 1
ATOM 844 C CA . ARG A 1 103 ? 3.644 10.938 24.009 1.00 92.38 103 ARG A CA 1
ATOM 845 C C . ARG A 1 103 ? 3.097 10.104 25.180 1.00 92.38 103 ARG A C 1
ATOM 847 O O . ARG A 1 103 ? 3.893 9.484 25.883 1.00 92.38 103 ARG A O 1
ATOM 854 N N . PRO A 1 104 ? 1.784 10.127 25.461 1.00 93.75 104 PRO A N 1
ATOM 855 C CA . PRO A 1 104 ? 1.251 9.419 26.619 1.00 93.75 104 PRO A CA 1
ATOM 856 C C . PRO A 1 104 ? 1.264 7.909 26.397 1.00 93.75 104 PRO A C 1
ATOM 858 O O . PRO A 1 104 ? 1.041 7.435 25.290 1.00 93.75 104 PRO A O 1
ATOM 861 N N . SER A 1 105 ? 1.439 7.159 27.480 1.00 91.62 105 SER A N 1
ATOM 862 C CA . SER A 1 105 ? 1.342 5.694 27.503 1.00 91.62 105 SER A CA 1
ATOM 863 C C . SER A 1 105 ? -0.058 5.162 27.171 1.00 91.62 105 SER A C 1
ATOM 865 O O . SER A 1 105 ? -0.207 4.023 26.745 1.00 91.62 105 SER A O 1
ATOM 867 N N . ARG A 1 106 ? -1.096 5.972 27.409 1.00 95.12 106 ARG A N 1
ATOM 868 C CA . ARG A 1 106 ? -2.503 5.645 27.149 1.00 95.12 106 ARG A CA 1
ATOM 869 C C . ARG A 1 106 ? -3.111 6.779 26.326 1.00 95.12 106 ARG A C 1
ATOM 871 O O . ARG A 1 106 ? -3.384 7.830 26.909 1.00 95.12 106 ARG A O 1
ATOM 878 N N . PRO A 1 107 ? -3.254 6.612 25.006 1.00 97.12 107 PRO A N 1
ATOM 879 C CA . PRO A 1 107 ? -3.698 7.689 24.138 1.00 97.12 107 PRO A CA 1
ATOM 880 C C . PRO A 1 107 ? -5.191 7.969 24.318 1.00 97.12 107 PRO A C 1
ATOM 882 O O . PRO A 1 107 ? -5.996 7.052 24.490 1.00 97.12 107 PRO A O 1
ATOM 885 N N . VAL A 1 108 ? -5.574 9.242 24.249 1.00 97.56 108 VAL A N 1
ATOM 886 C CA . VAL A 1 108 ? -6.963 9.694 24.386 1.00 97.56 108 VAL A CA 1
ATOM 887 C C . VAL A 1 108 ? -7.464 10.265 23.061 1.00 97.56 108 VAL A C 1
ATOM 889 O O . VAL A 1 108 ? -6.844 11.158 22.478 1.00 97.56 108 VAL A O 1
ATOM 892 N N . VAL A 1 109 ? -8.616 9.771 22.598 1.00 97.75 109 VAL A N 1
ATOM 893 C CA . VAL A 1 109 ? -9.287 10.280 21.393 1.00 97.75 109 VAL A CA 1
ATOM 894 C C . VAL A 1 109 ? -9.607 11.774 21.530 1.00 97.75 109 VAL A C 1
ATOM 896 O O . VAL A 1 109 ? -10.054 12.236 22.580 1.00 97.75 109 VAL A O 1
ATOM 899 N N . GLY A 1 110 ? -9.357 12.546 20.474 1.00 97.00 110 GLY A N 1
ATOM 900 C CA . GLY A 1 110 ? -9.510 14.003 20.456 1.00 97.00 110 GLY A CA 1
ATOM 901 C C . GLY A 1 110 ? -8.378 14.778 21.142 1.00 97.00 110 GLY A C 1
ATOM 902 O O . GLY A 1 110 ? -8.401 16.007 21.118 1.00 97.00 110 GLY A O 1
ATOM 903 N N . VAL A 1 111 ? -7.392 14.090 21.731 1.00 96.12 111 VAL A N 1
ATOM 904 C CA . VAL A 1 111 ? -6.202 14.703 22.348 1.00 96.12 111 VAL A CA 1
ATOM 905 C C . VAL A 1 111 ? -4.923 14.222 21.666 1.00 96.12 111 VAL A C 1
ATOM 907 O O . VAL A 1 111 ? -4.108 15.039 21.241 1.00 96.12 111 VAL A O 1
ATOM 910 N N . ASP A 1 112 ? -4.745 12.905 21.557 1.0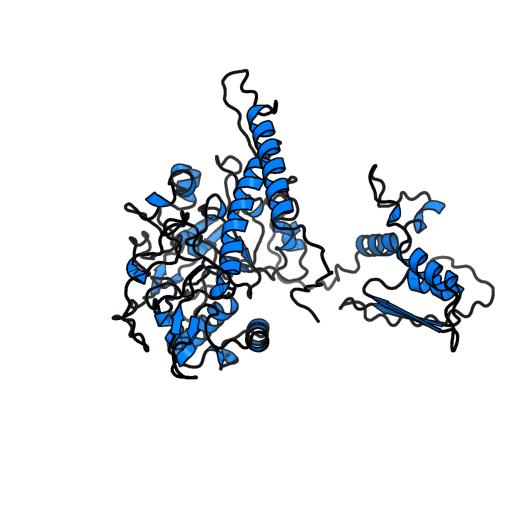0 97.44 112 ASP A N 1
ATOM 911 C CA . ASP A 1 112 ? -3.523 12.286 21.026 1.00 97.44 112 ASP A CA 1
ATOM 912 C C . ASP A 1 112 ? -3.669 11.771 19.594 1.00 97.44 112 ASP A C 1
ATOM 914 O O . ASP A 1 112 ? -2.665 11.602 18.907 1.00 97.44 112 ASP A O 1
ATOM 918 N N . TYR A 1 113 ? -4.907 11.524 19.170 1.00 98.00 113 TYR A N 1
ATOM 919 C CA . TYR A 1 113 ? -5.308 11.139 17.818 1.00 98.00 113 TYR A CA 1
ATOM 920 C C . TYR A 1 113 ? -6.735 11.647 17.555 1.00 98.00 113 TYR A C 1
ATOM 922 O O . TYR A 1 113 ? -7.507 11.809 18.512 1.00 98.00 113 TYR A O 1
ATOM 930 N N . PRO A 1 114 ? -7.101 11.961 16.302 1.00 97.56 114 PRO A N 1
ATOM 931 C CA . PRO A 1 114 ? -8.406 12.539 16.002 1.00 97.56 114 PRO A CA 1
ATOM 932 C C . PRO A 1 114 ? -9.541 11.515 16.172 1.00 97.56 114 PRO A C 1
ATOM 934 O O . PRO A 1 114 ? -9.324 10.314 16.013 1.00 97.56 114 PRO A O 1
ATOM 937 N N . PRO A 1 115 ? -10.774 11.961 16.484 1.00 97.31 115 PRO A N 1
ATOM 938 C CA . PRO A 1 115 ? -11.943 11.110 16.306 1.00 97.31 115 PRO A CA 1
ATOM 939 C C . PRO A 1 115 ? -12.100 10.768 14.820 1.00 97.31 115 PRO A C 1
ATOM 941 O O . PRO A 1 115 ? -11.961 11.643 13.969 1.00 97.31 115 PRO A O 1
ATOM 944 N N . ASN A 1 116 ? -12.430 9.516 14.517 1.00 97.56 116 ASN A N 1
ATOM 945 C CA . ASN A 1 116 ? -12.538 9.038 13.145 1.00 97.56 116 ASN A CA 1
ATOM 946 C C . ASN A 1 116 ? -14.008 8.792 12.786 1.00 97.56 116 ASN A C 1
ATOM 948 O O . ASN A 1 116 ? -14.640 7.853 13.277 1.00 97.56 116 ASN A O 1
ATOM 952 N N . ARG A 1 117 ? -14.595 9.706 12.010 1.00 97.19 117 ARG A N 1
ATOM 953 C CA . ARG A 1 117 ? -16.028 9.692 11.679 1.00 97.19 117 ARG A CA 1
ATOM 954 C C . ARG A 1 117 ? -16.277 8.848 10.437 1.00 97.19 117 ARG A C 1
ATOM 956 O O . ARG A 1 117 ? -15.458 8.846 9.533 1.00 97.19 117 ARG A O 1
ATOM 963 N N . MET A 1 118 ? -17.435 8.201 10.362 1.00 98.31 118 MET A N 1
ATOM 964 C CA . MET A 1 118 ? -17.884 7.548 9.131 1.00 98.31 118 MET A CA 1
ATOM 965 C C . MET A 1 118 ? -18.516 8.598 8.208 1.00 98.31 118 MET A C 1
ATOM 967 O O . MET A 1 118 ? -19.531 9.200 8.567 1.00 98.31 118 MET A O 1
ATOM 971 N N . ILE A 1 119 ? -17.913 8.843 7.049 1.00 98.50 119 ILE A N 1
ATOM 972 C CA . ILE A 1 119 ? -18.368 9.808 6.049 1.00 98.50 119 ILE A CA 1
ATOM 973 C C . ILE A 1 119 ? -19.106 9.054 4.934 1.00 98.50 119 ILE A C 1
ATOM 975 O O . ILE A 1 119 ? -18.587 8.056 4.431 1.00 98.50 119 ILE A O 1
ATOM 979 N N . PRO A 1 120 ? -20.317 9.491 4.542 1.00 98.31 120 PRO A N 1
ATOM 980 C CA . PRO A 1 120 ? -21.040 8.871 3.442 1.00 98.31 120 PRO A CA 1
ATOM 981 C C . PRO A 1 120 ? -20.377 9.190 2.098 1.00 98.31 120 PRO A C 1
ATOM 983 O O . PRO A 1 120 ? -20.083 10.347 1.795 1.00 98.31 120 PRO A O 1
ATOM 986 N N . VAL A 1 121 ? -20.229 8.170 1.262 1.00 98.19 121 VAL A N 1
ATOM 987 C CA . VAL A 1 121 ? -19.810 8.273 -0.134 1.00 98.19 121 VAL A CA 1
ATOM 988 C C . VAL A 1 121 ? -20.982 7.844 -1.004 1.00 98.19 121 VAL A C 1
ATOM 990 O O . VAL A 1 121 ? -21.562 6.771 -0.819 1.00 98.19 121 VAL A O 1
ATOM 993 N N . LYS A 1 122 ? -21.360 8.711 -1.946 1.00 97.69 122 LYS A N 1
ATOM 994 C CA . LYS A 1 122 ? -22.390 8.377 -2.926 1.00 97.69 122 LYS A CA 1
ATOM 995 C C . LYS A 1 122 ? -21.802 7.383 -3.926 1.00 97.69 122 LYS A C 1
ATOM 997 O O . LYS A 1 122 ? -20.766 7.666 -4.521 1.00 97.69 122 LYS A O 1
ATOM 1002 N N . GLY A 1 123 ? -22.484 6.259 -4.101 1.00 96.94 123 GLY A N 1
ATOM 1003 C CA . GLY A 1 123 ? -22.147 5.249 -5.086 1.00 96.94 123 GLY A CA 1
ATOM 1004 C C . GLY A 1 123 ? -22.176 5.812 -6.502 1.00 96.94 123 GLY A C 1
ATOM 1005 O O . GLY A 1 123 ? -22.961 6.718 -6.812 1.00 96.94 123 GLY A O 1
ATOM 1006 N N . ASN A 1 124 ? -21.296 5.291 -7.345 1.00 97.00 124 ASN A N 1
ATOM 1007 C CA . ASN A 1 124 ? -21.145 5.689 -8.736 1.00 97.00 124 ASN A CA 1
ATOM 1008 C C . ASN A 1 124 ? -20.458 4.565 -9.523 1.00 97.00 124 ASN A C 1
ATOM 1010 O O . ASN A 1 124 ? -19.891 3.642 -8.934 1.00 97.00 124 ASN A O 1
ATOM 1014 N N . ASP A 1 125 ? -20.490 4.665 -10.846 1.00 96.69 125 ASP A N 1
ATOM 1015 C CA . ASP A 1 125 ? -19.736 3.766 -11.712 1.00 96.69 125 ASP A CA 1
ATOM 1016 C C . ASP A 1 125 ? -18.256 4.174 -11.737 1.00 96.69 125 ASP A C 1
ATOM 1018 O O . ASP A 1 125 ? -17.928 5.363 -11.810 1.00 96.69 125 ASP A O 1
ATOM 1022 N N . ILE A 1 126 ? -17.370 3.182 -11.659 1.00 95.81 126 ILE A N 1
ATOM 1023 C CA . ILE A 1 126 ? -15.919 3.332 -11.792 1.00 95.81 126 ILE A CA 1
ATOM 1024 C C . ILE A 1 126 ? -15.426 2.455 -12.937 1.00 95.81 126 ILE A C 1
ATOM 1026 O O . ILE A 1 126 ? -15.705 1.257 -12.966 1.00 95.81 126 ILE A O 1
ATOM 1030 N N . ASP A 1 127 ? -14.636 3.051 -13.827 1.00 96.06 127 ASP A N 1
ATOM 1031 C CA . ASP A 1 127 ? -13.938 2.350 -14.901 1.00 96.06 127 ASP A CA 1
ATOM 1032 C C . ASP A 1 127 ? -12.469 2.143 -14.519 1.00 96.06 127 ASP A C 1
ATOM 1034 O O . ASP A 1 127 ? -11.658 3.075 -14.549 1.00 96.06 127 ASP A O 1
ATOM 1038 N N . LEU A 1 128 ? -12.128 0.909 -14.149 1.00 96.81 128 LEU A N 1
ATOM 1039 C CA . LEU A 1 128 ? -10.766 0.481 -13.831 1.00 96.81 128 LEU A CA 1
ATOM 1040 C C . LEU A 1 128 ? -9.974 0.157 -15.099 1.00 96.81 128 LEU A C 1
ATOM 1042 O O . LEU A 1 128 ? -10.539 -0.303 -16.093 1.00 96.81 128 LEU A O 1
ATOM 1046 N N . GLY A 1 129 ? -8.656 0.341 -15.010 1.00 95.94 129 GLY A N 1
ATOM 1047 C CA . GLY A 1 129 ? -7.682 -0.099 -16.008 1.00 95.94 129 GLY A CA 1
ATOM 1048 C C . GLY A 1 129 ? -6.931 1.036 -16.689 1.00 95.94 129 GLY A C 1
ATOM 1049 O O . GLY A 1 129 ? -7.487 2.097 -16.945 1.00 95.94 129 GLY A O 1
ATOM 1050 N N . LYS A 1 130 ? -5.654 0.849 -16.974 1.00 95.81 130 LYS A N 1
ATOM 1051 C CA . LYS A 1 130 ? -4.775 1.840 -17.592 1.00 95.81 130 LYS A CA 1
ATOM 1052 C C . LYS A 1 130 ? -4.956 1.842 -19.111 1.00 95.81 130 LYS A C 1
ATOM 1054 O O . LYS A 1 130 ? -4.978 0.765 -19.709 1.00 95.81 130 LYS A O 1
ATOM 1059 N N . PRO A 1 131 ? -5.093 3.013 -19.764 1.00 94.19 131 PRO A N 1
ATOM 1060 C CA . PRO A 1 131 ? -5.087 3.073 -21.223 1.00 94.19 131 PRO A CA 1
ATOM 1061 C C . PRO A 1 131 ? -3.792 2.476 -21.786 1.00 94.19 131 PRO A C 1
ATOM 1063 O O . PRO A 1 131 ? -2.709 2.770 -21.285 1.00 94.19 131 PRO A O 1
ATOM 1066 N N . ALA A 1 132 ? -3.891 1.660 -22.837 1.00 90.31 132 ALA A N 1
ATOM 1067 C CA . ALA A 1 132 ? -2.723 1.016 -23.448 1.00 90.31 132 ALA A CA 1
ATOM 1068 C C . ALA A 1 132 ? -1.722 2.024 -24.051 1.00 90.31 132 ALA A C 1
ATOM 1070 O O . ALA A 1 132 ? -0.535 1.730 -24.159 1.00 90.31 132 ALA A O 1
ATOM 1071 N N . ASP A 1 133 ? -2.201 3.210 -24.431 1.00 89.94 133 ASP A N 1
ATOM 1072 C CA . ASP A 1 133 ? -1.424 4.333 -24.957 1.00 89.94 133 ASP A CA 1
ATOM 1073 C C . ASP A 1 133 ? -1.098 5.401 -23.896 1.00 89.94 133 ASP A C 1
ATOM 1075 O O . ASP A 1 133 ? -0.626 6.489 -24.238 1.00 89.94 133 ASP A O 1
ATOM 1079 N N . PHE A 1 134 ? -1.334 5.114 -22.609 1.00 92.44 134 PHE A N 1
ATOM 1080 C CA . PHE A 1 134 ? -0.977 6.029 -21.530 1.00 92.44 134 PHE A CA 1
ATOM 1081 C C . PHE A 1 134 ? 0.543 6.287 -21.542 1.00 92.44 134 PHE A C 1
ATOM 1083 O O . PHE A 1 134 ? 1.319 5.334 -21.613 1.00 92.44 134 PHE A O 1
ATOM 1090 N N . PRO A 1 135 ? 1.008 7.550 -21.478 1.00 91.38 135 PRO A N 1
ATOM 1091 C CA . PRO A 1 135 ? 2.405 7.897 -21.740 1.00 91.38 135 PRO A CA 1
ATOM 1092 C C . PRO A 1 135 ? 3.316 7.682 -20.514 1.00 91.38 135 PRO A C 1
ATOM 1094 O O . PRO A 1 135 ? 4.097 8.559 -20.144 1.00 91.38 135 PRO A O 1
ATOM 1097 N N . SER A 1 136 ? 3.220 6.512 -19.882 1.00 91.44 136 SER A N 1
ATOM 1098 C CA . SER A 1 136 ? 4.122 6.027 -18.835 1.00 91.44 136 SER A CA 1
ATOM 1099 C C . SER A 1 136 ? 4.289 4.510 -18.937 1.00 91.44 136 SER A C 1
ATOM 1101 O O . SER A 1 136 ? 3.486 3.826 -19.569 1.00 91.44 136 SER A O 1
ATOM 1103 N N . TYR A 1 137 ? 5.304 3.970 -18.259 1.00 93.56 137 TYR A N 1
ATOM 1104 C CA . TYR A 1 137 ? 5.331 2.536 -17.964 1.00 93.56 137 TYR A CA 1
ATOM 1105 C C . TYR A 1 137 ? 4.084 2.129 -17.167 1.00 93.56 137 TYR A C 1
ATOM 1107 O O . TYR A 1 137 ? 3.502 2.981 -16.497 1.00 93.56 137 TYR A O 1
ATOM 1115 N N . GLY A 1 138 ? 3.688 0.859 -17.246 1.00 94.25 138 GLY A N 1
ATOM 1116 C CA . GLY A 1 138 ? 2.663 0.243 -16.402 1.00 94.25 138 GLY A CA 1
ATOM 1117 C C . GLY A 1 138 ? 2.851 -1.265 -16.339 1.00 94.25 138 GLY A C 1
ATOM 1118 O O . GLY A 1 138 ? 3.310 -1.860 -17.321 1.00 94.25 138 GLY A O 1
ATOM 1119 N N . TRP A 1 139 ? 2.494 -1.877 -15.213 1.00 95.75 139 TRP A N 1
ATOM 1120 C CA . TRP A 1 139 ? 2.488 -3.334 -15.070 1.00 95.75 139 TRP A CA 1
ATOM 1121 C C . TRP A 1 139 ? 1.337 -3.988 -15.839 1.00 95.75 139 TRP A C 1
ATOM 1123 O O . TRP A 1 139 ? 0.275 -3.400 -16.029 1.00 95.75 139 TRP A O 1
ATOM 1133 N N . ASP A 1 140 ? 1.535 -5.235 -16.268 1.00 94.50 140 ASP A N 1
ATOM 1134 C CA . ASP A 1 140 ? 0.559 -6.006 -17.052 1.00 94.50 140 ASP A CA 1
ATOM 1135 C C . ASP A 1 140 ? -0.840 -6.055 -16.402 1.00 94.50 140 ASP A C 1
ATOM 1137 O O . ASP A 1 140 ? -1.855 -5.904 -17.081 1.00 94.50 140 ASP A O 1
ATOM 1141 N N . ASN A 1 141 ? -0.904 -6.185 -15.074 1.00 95.50 141 ASN A N 1
ATOM 1142 C CA . ASN A 1 141 ? -2.150 -6.222 -14.303 1.00 95.50 141 ASN A CA 1
ATOM 1143 C C . ASN A 1 141 ? -2.937 -4.901 -14.286 1.00 95.50 141 ASN A C 1
ATOM 1145 O O . ASN A 1 141 ? -4.109 -4.909 -13.894 1.00 95.50 141 ASN A O 1
ATOM 1149 N N . GLU A 1 142 ? -2.322 -3.787 -14.676 1.00 96.81 142 GLU A N 1
ATOM 1150 C CA . GLU A 1 142 ? -2.973 -2.480 -14.722 1.00 96.81 142 GLU A CA 1
ATOM 1151 C C . GLU A 1 142 ? -3.787 -2.317 -16.002 1.00 96.81 142 GLU A C 1
ATOM 1153 O O . GLU A 1 142 ? -4.744 -1.548 -16.012 1.00 96.81 142 GLU A O 1
ATOM 1158 N N . TYR A 1 143 ? -3.436 -3.034 -17.073 1.00 95.38 143 TYR A N 1
ATOM 1159 C CA . TYR A 1 143 ? -4.115 -2.961 -18.364 1.00 95.38 143 TYR A CA 1
ATOM 1160 C C . TYR A 1 143 ? -5.335 -3.880 -18.440 1.00 95.38 143 TYR A C 1
ATOM 1162 O O . TYR A 1 143 ? -5.477 -4.857 -17.702 1.00 95.38 143 TYR A O 1
ATOM 1170 N N . GLY A 1 144 ? -6.218 -3.557 -19.382 1.00 93.94 144 GLY A N 1
ATOM 1171 C CA . GLY A 1 144 ? -7.550 -4.134 -19.494 1.00 93.94 144 GLY A CA 1
ATOM 1172 C C . GLY A 1 144 ? -8.602 -3.190 -18.922 1.00 93.94 144 GLY A C 1
ATOM 1173 O O . GLY A 1 144 ? -8.318 -2.036 -18.617 1.00 93.94 144 GLY A O 1
ATOM 1174 N N . GLU A 1 145 ? -9.836 -3.665 -18.805 1.00 94.19 145 GLU A N 1
ATOM 1175 C CA . GLU A 1 145 ? -10.968 -2.833 -18.400 1.00 94.19 145 GLU A CA 1
ATOM 1176 C C . GLU A 1 145 ? -11.870 -3.557 -17.399 1.00 94.19 145 GLU A C 1
ATOM 1178 O O . GLU A 1 145 ? -12.102 -4.768 -17.480 1.00 94.19 145 GLU A O 1
ATOM 1183 N N . ARG A 1 146 ? -12.436 -2.808 -16.452 1.00 95.06 146 ARG A N 1
ATOM 1184 C CA . ARG A 1 146 ? -13.574 -3.274 -15.655 1.00 95.06 146 ARG A CA 1
ATOM 1185 C C . ARG A 1 146 ? -14.437 -2.097 -15.228 1.00 95.06 146 ARG A C 1
ATOM 1187 O O . ARG A 1 146 ? -13.977 -1.239 -14.485 1.00 95.06 146 ARG A O 1
ATOM 1194 N N . ASN A 1 147 ? -15.700 -2.118 -15.639 1.00 96.38 147 ASN A N 1
ATOM 1195 C CA . ASN A 1 147 ? -16.717 -1.230 -15.095 1.00 96.38 147 ASN A CA 1
ATOM 1196 C C . ASN A 1 147 ? -17.299 -1.847 -13.815 1.00 96.38 147 ASN A C 1
ATOM 1198 O O . ASN A 1 147 ? -17.708 -3.012 -13.812 1.00 96.38 147 ASN A O 1
ATOM 1202 N N . VAL A 1 148 ? -17.317 -1.078 -12.731 1.00 96.50 148 VAL A N 1
ATOM 1203 C CA . VAL A 1 148 ? -17.856 -1.488 -11.433 1.00 96.50 148 VAL A CA 1
ATOM 1204 C C . VAL A 1 148 ? -18.908 -0.480 -10.998 1.00 96.50 148 VAL A C 1
ATOM 1206 O O . VAL A 1 148 ? -18.597 0.691 -10.792 1.00 96.50 148 VAL A O 1
ATOM 1209 N N . ASN A 1 149 ? -20.143 -0.942 -10.801 1.00 97.62 149 ASN A N 1
ATOM 1210 C CA . ASN A 1 149 ? -21.172 -0.150 -10.135 1.00 97.62 149 ASN A CA 1
ATOM 1211 C C . ASN A 1 149 ? -20.957 -0.227 -8.620 1.00 97.62 149 ASN A C 1
ATOM 1213 O O . ASN A 1 149 ? -21.220 -1.262 -8.001 1.00 97.62 149 ASN A O 1
ATOM 1217 N N . VAL A 1 150 ? -20.450 0.849 -8.022 1.00 98.19 150 VAL A N 1
ATOM 1218 C CA . VAL A 1 150 ? -20.194 0.901 -6.580 1.00 98.19 150 VAL A CA 1
ATOM 1219 C C . VAL A 1 150 ? -21.448 1.422 -5.871 1.00 98.19 150 VAL A C 1
ATOM 1221 O O . VAL A 1 150 ? -21.922 2.511 -6.207 1.00 98.19 150 VAL A O 1
ATOM 1224 N N . PRO A 1 151 ? -22.011 0.689 -4.893 1.00 98.00 151 PRO A N 1
ATOM 1225 C CA . PRO A 1 151 ? -23.161 1.155 -4.123 1.00 98.00 151 PRO A CA 1
ATOM 1226 C C . PRO A 1 151 ? -22.784 2.299 -3.172 1.00 98.00 151 PRO A C 1
ATOM 1228 O O . PRO A 1 151 ? -21.614 2.591 -2.953 1.00 98.00 151 PRO A O 1
ATOM 1231 N N . ASP A 1 152 ? -23.785 2.941 -2.563 1.00 98.31 152 ASP A N 1
ATOM 1232 C CA . ASP A 1 152 ? -23.534 3.878 -1.464 1.00 98.31 152 ASP A CA 1
ATOM 1233 C C . ASP A 1 152 ? -22.855 3.144 -0.290 1.00 98.31 152 ASP A C 1
ATOM 1235 O O . ASP A 1 152 ? -23.231 2.024 0.076 1.00 98.31 152 ASP A O 1
ATOM 1239 N N . PHE A 1 153 ? -21.882 3.794 0.340 1.00 98.69 153 PHE A N 1
ATOM 1240 C CA . PHE A 1 153 ? -21.189 3.268 1.514 1.00 98.69 153 PHE A CA 1
ATOM 1241 C C . PHE A 1 153 ? -20.799 4.398 2.465 1.00 98.69 153 PHE A C 1
ATOM 1243 O O . PHE A 1 153 ? -20.878 5.580 2.131 1.00 98.69 153 PHE A O 1
ATOM 1250 N N . LEU A 1 154 ? -20.389 4.040 3.677 1.00 98.69 154 LEU A N 1
ATOM 1251 C CA . LEU A 1 154 ? -19.671 4.932 4.572 1.00 98.69 154 LEU A CA 1
ATOM 1252 C C . LEU A 1 154 ? -18.236 4.447 4.708 1.00 98.69 154 LEU A C 1
ATOM 1254 O O . LEU A 1 154 ? -18.025 3.248 4.882 1.00 98.69 154 LEU A O 1
ATOM 1258 N N . ALA A 1 155 ? -17.276 5.364 4.731 1.00 98.69 155 ALA A N 1
ATOM 1259 C CA . ALA A 1 155 ? -15.889 5.061 5.060 1.00 98.69 155 ALA A CA 1
ATOM 1260 C C . ALA A 1 155 ? -15.381 5.951 6.196 1.00 98.69 155 ALA A C 1
ATOM 1262 O O . ALA A 1 155 ? -15.903 7.042 6.425 1.00 98.69 155 ALA A O 1
ATOM 1263 N N . SER A 1 156 ? -14.398 5.476 6.959 1.00 98.62 156 SER A N 1
ATOM 1264 C CA . SER A 1 156 ? -13.791 6.294 8.005 1.00 98.62 156 SER A CA 1
ATOM 1265 C C . SER A 1 156 ? -12.983 7.440 7.389 1.00 98.62 156 SER A C 1
ATOM 1267 O O . SER A 1 156 ? -12.208 7.238 6.451 1.00 98.62 156 SER A O 1
ATOM 1269 N N . GLU A 1 157 ? -13.179 8.644 7.932 1.00 98.25 157 GLU A N 1
ATOM 1270 C CA . GLU A 1 157 ? -12.583 9.920 7.514 1.00 98.25 157 GLU A CA 1
ATOM 1271 C C . GLU A 1 157 ? -11.068 9.818 7.313 1.00 98.25 157 GLU A C 1
ATOM 1273 O O . GLU A 1 157 ? -10.530 10.354 6.345 1.00 98.25 157 GLU A O 1
ATOM 1278 N N . ASN A 1 158 ? -10.401 9.079 8.197 1.00 98.50 158 ASN A N 1
ATOM 1279 C CA . ASN A 1 158 ? -8.981 8.768 8.143 1.00 98.50 158 ASN A CA 1
ATOM 1280 C C . ASN A 1 158 ? -8.764 7.247 8.104 1.00 98.50 158 ASN A C 1
ATOM 1282 O O . ASN A 1 158 ? -9.631 6.469 8.530 1.00 98.50 158 ASN A O 1
ATOM 1286 N N . MET A 1 159 ? -7.568 6.825 7.683 1.00 98.56 159 MET A N 1
ATOM 1287 C CA . MET A 1 159 ? -7.052 5.490 8.008 1.00 98.56 159 MET A CA 1
ATOM 1288 C C . MET A 1 159 ? -7.063 5.267 9.525 1.00 98.56 159 MET A C 1
ATOM 1290 O O . MET A 1 159 ? -6.954 6.218 10.304 1.00 98.56 159 MET A O 1
ATOM 1294 N N . ILE A 1 160 ? -7.163 4.008 9.949 1.00 98.81 160 ILE A N 1
ATOM 1295 C CA . ILE A 1 160 ? -7.107 3.657 11.367 1.00 98.81 160 ILE A CA 1
ATOM 1296 C C . ILE A 1 160 ? -5.740 4.025 11.936 1.00 98.81 160 ILE A C 1
ATOM 1298 O O . ILE A 1 160 ? -4.692 3.591 11.456 1.00 98.81 160 ILE A O 1
ATOM 1302 N N . THR A 1 161 ? -5.761 4.845 12.980 1.00 98.88 161 THR A N 1
ATOM 1303 C CA . THR A 1 161 ? -4.551 5.349 13.629 1.00 98.88 161 THR A CA 1
ATOM 1304 C C . THR A 1 161 ? -3.963 4.350 14.628 1.00 98.88 161 THR A C 1
ATOM 1306 O O . THR A 1 161 ? -4.659 3.478 15.157 1.00 98.88 161 THR A O 1
ATOM 1309 N N . ASN A 1 162 ? -2.684 4.516 14.981 1.00 98.88 162 ASN A N 1
ATOM 1310 C CA . ASN A 1 162 ? -2.058 3.765 16.074 1.00 98.88 162 ASN A CA 1
ATOM 1311 C C . ASN A 1 162 ? -2.835 3.924 17.394 1.00 98.88 162 ASN A C 1
ATOM 1313 O O . ASN A 1 162 ? -2.936 2.977 18.172 1.00 98.88 162 ASN A O 1
ATOM 1317 N N . GLY A 1 163 ? -3.383 5.112 17.661 1.00 98.56 163 GLY A N 1
ATOM 1318 C CA . GLY A 1 163 ? -4.176 5.402 18.854 1.00 98.56 163 GLY A CA 1
ATOM 1319 C C . GLY A 1 163 ? -5.517 4.671 18.875 1.00 98.56 163 GLY A C 1
ATOM 1320 O O . GLY A 1 163 ? -5.903 4.129 19.910 1.00 98.56 163 GLY A O 1
ATOM 1321 N N . GLU A 1 164 ? -6.202 4.578 17.734 1.00 98.62 164 GLU A N 1
ATOM 1322 C CA . GLU A 1 164 ? -7.411 3.758 17.600 1.00 98.62 164 GLU A CA 1
ATOM 1323 C C . GLU A 1 164 ? -7.098 2.272 17.783 1.00 98.62 164 GLU A C 1
ATOM 1325 O O . GLU A 1 164 ? -7.767 1.590 18.568 1.00 98.62 164 GLU A O 1
ATOM 1330 N N . PHE A 1 165 ? -6.045 1.786 17.122 1.00 98.88 165 PHE A N 1
ATOM 1331 C CA . PHE A 1 165 ? -5.614 0.392 17.195 1.00 98.88 165 PHE A CA 1
ATOM 1332 C C . PHE A 1 165 ? -5.127 -0.007 18.594 1.00 98.88 165 PHE A C 1
ATOM 1334 O O . PHE A 1 165 ? -5.273 -1.157 19.014 1.00 98.88 165 PHE A O 1
ATOM 1341 N N . TRP A 1 166 ? -4.624 0.949 19.380 1.00 98.62 166 TRP A N 1
ATOM 1342 C CA . TRP A 1 166 ? -4.249 0.714 20.773 1.00 98.62 166 TRP A CA 1
ATOM 1343 C C . TRP A 1 166 ? -5.432 0.221 21.607 1.00 98.62 166 TRP A C 1
ATOM 1345 O O . TRP A 1 166 ? -5.256 -0.684 22.421 1.00 98.62 166 TRP A O 1
ATOM 1355 N N . ASN A 1 167 ? -6.645 0.736 21.368 1.00 98.38 167 ASN A N 1
ATOM 1356 C CA . ASN A 1 167 ? -7.842 0.276 22.077 1.00 98.38 167 ASN A CA 1
ATOM 1357 C C . ASN A 1 167 ? -8.140 -1.197 21.776 1.00 98.38 167 ASN A C 1
ATOM 1359 O O . ASN A 1 167 ? -8.446 -1.952 22.695 1.00 98.38 167 ASN A O 1
ATOM 1363 N N . PHE A 1 168 ? -7.980 -1.628 20.520 1.00 98.69 168 PHE A N 1
ATOM 1364 C CA . PHE A 1 168 ? -8.109 -3.036 20.133 1.00 98.69 168 PHE A CA 1
ATOM 1365 C C . PHE A 1 168 ? -7.091 -3.914 20.871 1.00 98.69 168 PHE A C 1
ATOM 1367 O O . PHE A 1 168 ? -7.446 -4.954 21.430 1.00 98.69 168 PHE A O 1
ATOM 1374 N N . VAL A 1 169 ? -5.828 -3.484 20.944 1.00 98.38 169 VAL A N 1
ATOM 1375 C CA . VAL A 1 169 ? -4.777 -4.199 21.688 1.00 98.38 169 VAL A CA 1
ATOM 1376 C C . VAL A 1 169 ? -5.101 -4.267 23.187 1.00 98.38 169 VAL A C 1
ATOM 1378 O O . VAL A 1 169 ? -5.008 -5.343 23.792 1.00 98.38 169 VAL A O 1
ATOM 1381 N N . ALA A 1 170 ? -5.496 -3.143 23.790 1.00 97.06 170 ALA A N 1
ATOM 1382 C CA . ALA A 1 170 ? -5.820 -3.027 25.210 1.00 97.06 170 ALA A CA 1
ATOM 1383 C C . ALA A 1 170 ? -7.026 -3.903 25.599 1.00 97.06 170 ALA A C 1
ATOM 1385 O O . ALA A 1 170 ? -6.948 -4.663 26.571 1.00 97.06 170 ALA A O 1
ATOM 1386 N N . ASP A 1 171 ? -8.076 -3.908 24.774 1.00 97.50 171 ASP A N 1
ATOM 1387 C CA . ASP A 1 171 ? -9.281 -4.735 24.941 1.00 97.50 171 ASP A CA 1
ATOM 1388 C C . ASP A 1 171 ? -9.032 -6.233 24.672 1.00 97.50 171 ASP A C 1
ATOM 1390 O O . ASP A 1 171 ? -9.928 -7.065 24.814 1.00 97.50 171 ASP A O 1
ATOM 1394 N N . GLY A 1 172 ? -7.799 -6.622 24.336 1.00 97.38 172 GLY A N 1
ATOM 1395 C CA . GLY A 1 172 ? -7.419 -8.018 24.152 1.00 97.38 172 GLY A CA 1
ATOM 1396 C C . GLY A 1 172 ? -7.709 -8.567 22.762 1.00 97.38 172 GLY A C 1
ATOM 1397 O O . GLY A 1 172 ? -7.870 -9.777 22.626 1.00 97.38 172 GLY A O 1
ATOM 1398 N N . GLY A 1 173 ? -7.696 -7.720 21.735 1.00 98.19 173 GLY A N 1
ATOM 1399 C CA . GLY A 1 173 ? -7.856 -8.090 20.330 1.00 98.19 173 GLY A CA 1
ATOM 1400 C C . GLY A 1 173 ? -6.970 -9.256 19.885 1.00 98.19 173 GLY A C 1
ATOM 1401 O O . GLY A 1 173 ? -7.455 -10.238 19.332 1.00 98.19 173 GLY A O 1
ATOM 1402 N N . TYR A 1 174 ? -5.684 -9.233 20.252 1.00 97.75 174 TYR A N 1
ATOM 1403 C CA . TYR A 1 174 ? -4.742 -10.332 19.974 1.00 97.75 174 TYR A CA 1
ATOM 1404 C C . TYR A 1 174 ? -4.942 -11.564 20.866 1.00 97.75 174 TYR A C 1
ATOM 1406 O O . TYR A 1 174 ? -4.318 -12.595 20.641 1.00 97.75 174 TYR A O 1
ATOM 1414 N N . ARG A 1 175 ? -5.761 -11.484 21.919 1.00 96.31 175 ARG A N 1
ATOM 1415 C CA . ARG A 1 175 ? -6.033 -12.603 22.837 1.00 96.31 175 ARG A CA 1
ATOM 1416 C C . ARG A 1 175 ? -7.356 -13.304 22.538 1.00 96.31 175 ARG A C 1
ATOM 1418 O O . ARG A 1 175 ? -7.518 -14.440 22.974 1.00 96.31 175 ARG A O 1
ATOM 1425 N N . ASN A 1 176 ? -8.269 -12.662 21.814 1.00 97.56 176 ASN A N 1
ATOM 1426 C CA . ASN A 1 176 ? -9.572 -13.227 21.492 1.00 97.56 176 ASN A CA 1
ATOM 1427 C C . ASN A 1 176 ? -9.580 -13.829 20.079 1.00 97.56 176 ASN A C 1
ATOM 1429 O O . ASN A 1 176 ? -9.518 -13.090 19.104 1.00 97.56 176 ASN A O 1
ATOM 1433 N N . LYS A 1 177 ? -9.705 -15.161 19.981 1.00 96.69 177 LYS A N 1
ATOM 1434 C CA . LYS A 1 177 ? -9.770 -15.898 18.706 1.00 96.69 177 LYS A CA 1
ATOM 1435 C C . LYS A 1 177 ? -10.972 -15.496 17.844 1.00 96.69 177 LYS A C 1
ATOM 1437 O O . LYS A 1 177 ? -10.864 -15.553 16.628 1.00 96.69 177 LYS A O 1
ATOM 1442 N N . GLU A 1 178 ? -12.086 -15.080 18.444 1.00 96.50 178 GLU A N 1
ATOM 1443 C CA . GLU A 1 178 ? -13.342 -14.789 17.730 1.00 96.50 178 GLU A CA 1
ATOM 1444 C C . GLU A 1 178 ? -13.203 -13.652 16.706 1.00 96.50 178 GLU A C 1
ATOM 1446 O O . GLU A 1 178 ? -13.930 -13.610 15.716 1.00 96.50 178 GLU A O 1
ATOM 1451 N N . TYR A 1 179 ? -12.226 -12.760 16.894 1.00 97.44 179 TYR A N 1
ATOM 1452 C CA . TYR A 1 179 ? -11.946 -11.690 15.939 1.00 97.44 179 TYR A CA 1
ATOM 1453 C C . TYR A 1 179 ? -11.185 -12.161 14.697 1.00 97.44 179 TYR A C 1
ATOM 1455 O O . TYR A 1 179 ? -11.180 -11.466 13.692 1.00 97.44 179 TYR A O 1
ATOM 1463 N N . TRP A 1 180 ? -10.567 -13.338 14.704 1.00 96.19 180 TRP A N 1
ATOM 1464 C CA . TRP A 1 180 ? -9.625 -13.747 13.662 1.00 96.19 180 TRP A CA 1
ATOM 1465 C C . TRP A 1 180 ? -10.235 -14.812 12.753 1.00 96.19 180 TRP A C 1
ATOM 1467 O O . TRP A 1 180 ? -11.072 -15.609 13.174 1.00 96.19 180 TRP A O 1
ATOM 1477 N N . CYS A 1 181 ? -9.851 -14.827 11.475 1.00 91.19 181 CYS A N 1
ATOM 1478 C CA . CYS A 1 181 ? -10.013 -16.035 10.664 1.00 91.19 181 CYS A CA 1
ATOM 1479 C C . CYS A 1 181 ? -9.048 -17.125 11.159 1.00 91.19 181 CYS A C 1
ATOM 1481 O O . CYS A 1 181 ? -8.155 -16.853 11.967 1.00 91.19 181 CYS A O 1
ATOM 1483 N N . GLU A 1 182 ? -9.233 -18.358 10.693 1.00 91.31 182 GLU A N 1
ATOM 1484 C CA . GLU A 1 182 ? -8.389 -19.487 11.094 1.00 91.31 182 GLU A CA 1
ATOM 1485 C C . GLU A 1 182 ? -6.912 -19.244 10.754 1.00 91.31 182 GLU A C 1
ATOM 1487 O O . GLU A 1 182 ? -6.086 -19.219 11.669 1.00 91.31 182 GLU A O 1
ATOM 1492 N N . ASP A 1 183 ? -6.609 -18.908 9.497 1.00 89.56 183 ASP A N 1
ATOM 1493 C CA . ASP A 1 183 ? -5.244 -18.610 9.041 1.00 89.56 183 ASP A CA 1
ATOM 1494 C C . ASP A 1 183 ? -4.616 -17.429 9.790 1.00 89.56 183 ASP A C 1
ATOM 1496 O O . ASP A 1 183 ? -3.456 -17.479 10.201 1.00 89.56 183 ASP A O 1
ATOM 1500 N N . GLY A 1 184 ? -5.391 -16.369 10.034 1.00 92.44 184 GLY A N 1
ATOM 1501 C CA . GLY A 1 184 ? -4.931 -15.209 10.793 1.00 92.44 184 GLY A CA 1
ATOM 1502 C C . GLY A 1 184 ? -4.621 -15.545 12.250 1.00 92.44 184 GLY A C 1
ATOM 1503 O O . GLY A 1 184 ? -3.614 -15.090 12.799 1.00 92.44 184 GLY A O 1
ATOM 1504 N N . TRP A 1 185 ? -5.442 -16.385 12.884 1.00 94.12 185 TRP A N 1
ATOM 1505 C CA . TRP A 1 185 ? -5.184 -16.859 14.242 1.00 94.12 185 TRP A CA 1
ATOM 1506 C C . TRP A 1 185 ? -3.955 -17.768 14.306 1.00 94.12 185 TRP A C 1
ATOM 1508 O O . TRP A 1 185 ? -3.167 -17.686 15.255 1.00 94.12 185 TRP A O 1
ATOM 1518 N N . ASP A 1 186 ? -3.770 -18.622 13.304 1.00 90.81 186 ASP A N 1
ATOM 1519 C CA . ASP A 1 186 ? -2.628 -19.521 13.199 1.00 90.81 186 ASP A CA 1
ATOM 1520 C C . ASP A 1 186 ? -1.327 -18.763 12.946 1.00 90.81 186 ASP A C 1
ATOM 1522 O O . ASP A 1 186 ? -0.356 -18.990 13.676 1.00 90.81 186 ASP A O 1
ATOM 1526 N N . TRP A 1 187 ? -1.327 -17.776 12.047 1.00 92.31 187 TRP A N 1
ATOM 1527 C CA . TRP A 1 187 ? -0.229 -16.823 11.878 1.00 92.31 187 TRP A CA 1
ATOM 1528 C C . TRP A 1 187 ? 0.113 -16.129 13.200 1.00 92.31 187 TRP A C 1
ATOM 1530 O O . TRP A 1 187 ? 1.264 -16.159 13.650 1.00 92.31 187 TRP A O 1
ATOM 1540 N N . ARG A 1 188 ? -0.897 -15.562 13.871 1.00 93.88 188 ARG A N 1
ATOM 1541 C CA . ARG A 1 188 ? -0.730 -14.829 15.131 1.00 93.88 188 ARG A CA 1
ATOM 1542 C C . ARG A 1 188 ? -0.127 -15.714 16.224 1.00 93.88 188 ARG A C 1
ATOM 1544 O O . ARG A 1 188 ? 0.739 -15.250 16.970 1.00 93.88 188 ARG A O 1
ATOM 1551 N N . LYS A 1 189 ? -0.566 -16.977 16.336 1.00 93.00 189 LYS A N 1
ATOM 1552 C CA . LYS A 1 189 ? -0.002 -17.974 17.268 1.00 93.00 189 LYS A CA 1
ATOM 1553 C C . LYS A 1 189 ? 1.432 -18.333 16.896 1.00 93.00 189 LYS A C 1
ATOM 1555 O O . LYS A 1 189 ? 2.292 -18.314 17.772 1.00 93.00 189 LYS A O 1
ATOM 1560 N N . HIS A 1 190 ? 1.681 -18.644 15.625 1.00 90.25 190 HIS A N 1
ATOM 1561 C CA . HIS A 1 190 ? 2.989 -19.053 15.120 1.00 90.25 190 HIS A CA 1
ATOM 1562 C C . HIS A 1 190 ? 4.050 -17.973 15.364 1.00 90.25 190 HIS A C 1
ATOM 1564 O O . HIS A 1 190 ? 5.123 -18.262 15.887 1.00 90.25 190 HIS A O 1
ATOM 1570 N N . ARG A 1 191 ? 3.720 -16.711 15.069 1.00 88.44 191 ARG A N 1
ATOM 1571 C CA . ARG A 1 191 ? 4.588 -15.547 15.304 1.00 88.44 191 ARG A CA 1
ATOM 1572 C C . ARG A 1 191 ? 4.567 -15.042 16.758 1.00 88.44 191 ARG A C 1
ATOM 1574 O O . ARG A 1 191 ? 5.362 -14.180 17.110 1.00 88.44 191 ARG A O 1
ATOM 1581 N N . ASN A 1 192 ? 3.691 -15.576 17.619 1.00 93.25 192 ASN A N 1
ATOM 1582 C CA . ASN A 1 192 ? 3.492 -15.149 19.014 1.00 93.25 192 ASN A CA 1
ATOM 1583 C C . ASN A 1 192 ? 3.197 -13.638 19.171 1.00 93.25 192 ASN A C 1
ATOM 1585 O O . ASN A 1 192 ? 3.656 -12.985 20.122 1.00 93.25 192 ASN A O 1
ATOM 1589 N N . MET A 1 193 ? 2.408 -13.087 18.244 1.00 94.31 193 MET A N 1
ATOM 1590 C CA . MET A 1 193 ? 2.101 -11.656 18.189 1.00 94.31 193 MET A CA 1
ATOM 1591 C C . MET A 1 193 ? 1.131 -11.233 19.297 1.00 94.31 193 MET A C 1
ATOM 1593 O O . MET A 1 193 ? 0.204 -11.962 19.674 1.00 94.31 193 MET A O 1
ATOM 1597 N N . LYS A 1 194 ? 1.345 -10.035 19.846 1.00 95.12 194 LYS A N 1
ATOM 1598 C CA . LYS A 1 194 ? 0.539 -9.466 20.947 1.00 95.12 194 LYS A CA 1
ATOM 1599 C C . LYS A 1 194 ? 0.053 -8.035 20.675 1.00 95.12 194 LYS A C 1
ATOM 1601 O O . LYS A 1 194 ? -0.756 -7.531 21.450 1.00 95.12 194 LYS A O 1
ATOM 1606 N N . TRP A 1 195 ? 0.581 -7.415 19.628 1.00 97.38 195 TRP A N 1
ATOM 1607 C CA . TRP A 1 195 ? 0.366 -6.051 19.146 1.00 97.38 195 TRP A CA 1
ATOM 1608 C C . TRP A 1 195 ? 1.007 -5.949 17.741 1.00 97.38 195 TRP A C 1
ATOM 1610 O O . TRP A 1 195 ? 1.714 -6.896 17.369 1.00 97.38 195 TRP A O 1
ATOM 1620 N N . PRO A 1 196 ? 0.795 -4.857 16.979 1.00 97.75 196 PRO A N 1
ATOM 1621 C CA . PRO A 1 196 ? 1.388 -4.675 15.652 1.00 97.75 196 PRO A CA 1
ATOM 1622 C C . PRO A 1 196 ? 2.905 -4.854 15.641 1.00 97.75 196 PRO A C 1
ATOM 1624 O O . PRO A 1 196 ? 3.590 -4.422 16.567 1.00 97.75 196 PRO A O 1
ATOM 1627 N N . PHE A 1 197 ? 3.447 -5.467 14.590 1.00 96.62 197 PHE A N 1
ATOM 1628 C CA . PHE A 1 197 ? 4.840 -5.932 14.574 1.00 96.62 197 PHE A CA 1
ATOM 1629 C C . PHE A 1 197 ? 5.875 -4.844 14.884 1.00 96.62 197 PHE A C 1
ATOM 1631 O O . PHE A 1 197 ? 6.834 -5.091 15.612 1.00 96.62 197 PHE A O 1
ATOM 1638 N N . PHE A 1 198 ? 5.654 -3.624 14.396 1.00 97.38 198 PHE A N 1
ATOM 1639 C CA . PHE A 1 198 ? 6.589 -2.512 14.563 1.00 97.38 198 PHE A CA 1
ATOM 1640 C C . PHE A 1 198 ? 6.351 -1.664 15.821 1.00 97.38 198 PHE A C 1
ATOM 1642 O O . PHE A 1 198 ? 6.957 -0.602 15.975 1.00 97.38 198 PHE A O 1
ATOM 1649 N N . TRP A 1 199 ? 5.491 -2.104 16.741 1.00 97.81 199 TRP A N 1
ATOM 1650 C CA . TRP A 1 199 ? 5.392 -1.500 18.068 1.00 97.81 199 TRP A CA 1
ATOM 1651 C C . TRP A 1 199 ? 6.412 -2.146 19.010 1.00 97.81 199 TRP A C 1
ATOM 1653 O O . TRP A 1 199 ? 6.360 -3.345 19.298 1.00 97.81 199 TRP A O 1
ATOM 1663 N N . GLU A 1 200 ? 7.324 -1.339 19.544 1.00 95.69 200 GLU A N 1
ATOM 1664 C CA . GLU A 1 200 ? 8.314 -1.789 20.519 1.00 95.69 200 GLU A CA 1
ATOM 1665 C C . GLU A 1 200 ? 7.811 -1.541 21.934 1.00 95.69 200 GLU A C 1
ATOM 1667 O O . GLU A 1 200 ? 7.576 -0.403 22.329 1.00 95.69 200 GLU A O 1
ATOM 1672 N N . GLN A 1 201 ? 7.656 -2.600 22.722 1.00 95.06 201 GLN A N 1
ATOM 1673 C CA . GLN A 1 201 ? 7.244 -2.468 24.115 1.00 95.06 201 GLN A CA 1
ATOM 1674 C C . GLN A 1 201 ? 8.283 -1.676 24.924 1.00 95.06 201 GLN A C 1
ATOM 1676 O O . GLN A 1 201 ? 9.445 -2.071 25.002 1.00 95.06 201 GLN A O 1
ATOM 1681 N N . SER A 1 202 ? 7.852 -0.582 25.556 1.00 93.69 202 SER A N 1
ATOM 1682 C CA . SER A 1 202 ? 8.717 0.327 26.324 1.00 93.69 202 SER A CA 1
ATOM 1683 C C . SER A 1 202 ? 8.503 0.258 27.841 1.00 93.69 202 SER A C 1
ATOM 1685 O O . SER A 1 202 ? 9.359 0.715 28.599 1.00 93.69 202 SER A O 1
ATOM 1687 N N . GLY A 1 203 ? 7.398 -0.343 28.297 1.00 91.06 203 GLY A N 1
ATOM 1688 C CA . GLY A 1 203 ? 7.077 -0.546 29.715 1.00 91.06 203 GLY A CA 1
ATOM 1689 C C . GLY A 1 203 ? 6.966 -2.022 30.127 1.00 91.06 203 GLY A C 1
ATOM 1690 O O . GLY A 1 203 ? 7.214 -2.925 29.322 1.00 91.06 203 GLY A O 1
ATOM 1691 N N . PRO A 1 204 ? 6.590 -2.302 31.391 1.00 90.69 204 PRO A N 1
ATOM 1692 C CA . PRO A 1 204 ? 6.391 -3.662 31.885 1.00 90.69 204 PRO A CA 1
ATOM 1693 C C . PRO A 1 204 ? 5.372 -4.462 31.062 1.00 90.69 204 PRO A C 1
ATOM 1695 O O . PRO A 1 204 ? 4.465 -3.916 30.428 1.00 90.69 204 PRO A O 1
ATOM 1698 N N . GLN A 1 205 ? 5.469 -5.792 31.114 1.00 86.00 205 GLN A N 1
ATOM 1699 C CA . GLN A 1 205 ? 4.524 -6.653 30.407 1.00 86.00 205 GLN A CA 1
ATOM 1700 C C . GLN A 1 205 ? 3.074 -6.357 30.823 1.00 86.00 205 GLN A C 1
ATOM 1702 O O . GLN A 1 205 ? 2.732 -6.404 32.001 1.00 86.00 205 GLN A O 1
ATOM 1707 N N . GLY A 1 206 ? 2.218 -6.065 29.838 1.00 84.44 206 GLY A N 1
ATOM 1708 C CA . GLY A 1 206 ? 0.808 -5.739 30.064 1.00 84.44 206 GLY A CA 1
ATOM 1709 C C . GLY A 1 206 ? 0.519 -4.268 30.380 1.00 84.44 206 GLY A C 1
ATOM 1710 O O . GLY A 1 206 ? -0.647 -3.926 30.545 1.00 84.44 206 GLY A O 1
ATOM 1711 N N . SER A 1 207 ? 1.523 -3.383 30.430 1.00 91.19 207 SER A N 1
ATOM 1712 C CA . SER A 1 207 ? 1.273 -1.950 30.646 1.00 91.19 207 SER A CA 1
ATOM 1713 C C . SER A 1 207 ? 0.712 -1.225 29.416 1.00 91.19 207 SER A C 1
ATOM 1715 O O . SER A 1 207 ? 0.164 -0.132 29.556 1.00 91.19 207 SER A O 1
ATOM 1717 N N . HIS A 1 208 ? 0.782 -1.868 28.241 1.00 94.44 208 HIS A N 1
ATOM 1718 C CA . HIS A 1 208 ? 0.390 -1.316 26.939 1.00 94.44 208 HIS A CA 1
ATOM 1719 C C . HIS A 1 208 ? 1.153 -0.034 26.567 1.00 94.44 208 HIS A C 1
ATOM 1721 O O . HIS A 1 208 ? 0.616 0.855 25.908 1.00 94.44 208 HIS A O 1
ATOM 1727 N N . GLU A 1 209 ? 2.415 0.035 26.990 1.00 95.75 209 GLU A N 1
ATOM 1728 C CA . GLU A 1 209 ? 3.358 1.106 26.678 1.00 95.75 209 GLU A CA 1
ATOM 1729 C C . GLU A 1 209 ? 4.269 0.711 25.526 1.00 95.75 209 GLU A C 1
ATOM 1731 O O . GLU A 1 209 ? 4.916 -0.342 25.575 1.00 95.75 209 GLU A O 1
ATOM 1736 N N . TYR A 1 210 ? 4.327 1.572 24.512 1.00 97.19 210 TYR A N 1
ATOM 1737 C CA . TYR A 1 210 ? 5.027 1.296 23.267 1.00 97.19 210 TYR A CA 1
ATOM 1738 C C . TYR A 1 210 ? 5.808 2.514 22.766 1.00 97.19 210 TYR A C 1
ATOM 1740 O O . TYR A 1 210 ? 5.447 3.659 23.034 1.00 97.19 210 TYR A O 1
ATOM 1748 N N . ASN A 1 211 ? 6.860 2.240 22.009 1.00 97.50 211 ASN A N 1
ATOM 1749 C CA . ASN A 1 211 ? 7.501 3.124 21.047 1.00 97.50 211 ASN A CA 1
ATOM 1750 C C . ASN A 1 211 ? 7.208 2.602 19.632 1.00 97.50 211 ASN A C 1
ATOM 1752 O O . ASN A 1 211 ? 6.787 1.457 19.459 1.00 97.50 211 ASN A O 1
ATOM 1756 N N . LEU A 1 212 ? 7.462 3.420 18.615 1.00 98.00 212 LEU A N 1
ATOM 1757 C CA . LEU A 1 212 ? 7.269 3.042 17.219 1.00 98.00 212 LEU A CA 1
ATOM 1758 C C . LEU A 1 212 ? 8.616 2.786 16.540 1.00 98.00 212 LEU A C 1
ATOM 1760 O O . LEU A 1 212 ? 9.463 3.682 16.469 1.00 98.00 212 LEU A O 1
ATOM 1764 N N . ARG A 1 213 ? 8.800 1.582 15.989 1.00 97.62 213 ARG A N 1
ATOM 1765 C CA . ARG A 1 213 ? 9.909 1.279 15.086 1.00 97.62 213 ARG A CA 1
ATOM 1766 C C . ARG A 1 213 ? 9.604 1.853 13.704 1.00 97.62 213 ARG A C 1
ATOM 1768 O O . ARG A 1 213 ? 8.662 1.423 13.043 1.00 97.62 213 ARG A O 1
ATOM 1775 N N . THR A 1 214 ? 10.423 2.801 13.262 1.00 96.69 214 THR A N 1
ATOM 1776 C CA . THR A 1 214 ? 10.510 3.258 11.859 1.00 96.69 214 THR A CA 1
ATOM 1777 C C . THR A 1 214 ? 11.645 2.506 11.151 1.00 96.69 214 THR A C 1
ATOM 1779 O O . THR A 1 214 ? 12.241 1.615 11.754 1.00 96.69 214 THR A O 1
ATOM 1782 N N . ILE A 1 215 ? 11.989 2.838 9.903 1.00 96.38 215 ILE A N 1
ATOM 1783 C CA . ILE A 1 215 ? 12.996 2.081 9.132 1.00 96.38 215 ILE A CA 1
ATOM 1784 C C . ILE A 1 215 ? 14.338 1.981 9.892 1.00 96.38 215 ILE A C 1
ATOM 1786 O O . ILE A 1 215 ? 14.806 0.880 10.190 1.00 96.38 215 ILE A O 1
ATOM 1790 N N . PHE A 1 216 ? 14.910 3.123 10.293 1.00 96.44 216 PHE A N 1
ATOM 1791 C CA . PHE A 1 216 ? 16.266 3.204 10.866 1.00 96.44 216 PHE A CA 1
ATOM 1792 C C . PHE A 1 216 ? 16.330 3.707 12.315 1.00 96.44 216 PHE A C 1
ATOM 1794 O O . PHE A 1 216 ? 17.418 3.902 12.852 1.00 96.44 216 PHE A O 1
ATOM 1801 N N . GLN A 1 217 ? 15.186 3.949 12.957 1.00 95.50 217 GLN A N 1
ATOM 1802 C CA . GLN A 1 217 ? 15.137 4.481 14.321 1.00 95.50 217 GLN A CA 1
ATOM 1803 C C . GLN A 1 217 ? 13.871 4.058 15.063 1.00 95.50 217 GLN A C 1
ATOM 1805 O O . GLN A 1 217 ? 12.842 3.747 14.458 1.00 95.50 217 GLN A O 1
ATOM 1810 N N . VAL A 1 218 ? 13.942 4.108 16.389 1.00 96.75 218 VAL A N 1
ATOM 1811 C CA . VAL A 1 218 ? 12.794 3.954 17.285 1.00 96.75 218 VAL A CA 1
ATOM 1812 C C . VAL A 1 218 ? 12.446 5.329 17.830 1.00 96.75 218 VAL A C 1
ATOM 1814 O O . VAL A 1 218 ? 13.308 6.024 18.368 1.00 96.75 218 VAL A O 1
ATOM 1817 N N . VAL A 1 219 ? 11.190 5.730 17.668 1.00 96.81 219 VAL A N 1
ATOM 1818 C CA . VAL A 1 219 ? 10.676 7.029 18.115 1.00 96.81 219 VAL A CA 1
ATOM 1819 C C . VAL A 1 219 ? 9.581 6.830 19.163 1.00 96.81 219 VAL A C 1
ATOM 1821 O O . VAL A 1 219 ? 8.960 5.765 19.200 1.00 96.81 219 VAL A O 1
ATOM 1824 N N . PRO A 1 220 ? 9.293 7.833 20.009 1.00 97.31 220 PRO A N 1
ATOM 1825 C CA . PRO A 1 220 ? 8.109 7.806 20.862 1.00 97.31 220 PRO A CA 1
ATOM 1826 C C . PRO A 1 220 ? 6.847 7.560 20.039 1.00 97.31 220 PRO A C 1
ATOM 1828 O O . PRO A 1 220 ? 6.772 7.961 18.875 1.00 97.31 220 PRO A O 1
ATOM 1831 N N . MET A 1 221 ? 5.850 6.911 20.631 1.00 97.75 221 MET A N 1
ATOM 1832 C CA . MET A 1 221 ? 4.685 6.456 19.878 1.00 97.75 221 MET A CA 1
ATOM 1833 C C . MET A 1 221 ? 3.943 7.579 19.146 1.00 97.75 221 MET A C 1
ATOM 1835 O O . MET A 1 221 ? 3.598 8.601 19.738 1.00 97.75 221 MET A O 1
ATOM 1839 N N . GLN A 1 222 ? 3.648 7.375 17.864 1.00 97.94 222 GLN A N 1
ATOM 1840 C CA . GLN A 1 222 ? 2.915 8.335 17.040 1.00 97.94 222 GLN A CA 1
ATOM 1841 C C . GLN A 1 222 ? 1.444 7.914 16.928 1.00 97.94 222 GLN A C 1
ATOM 1843 O O . GLN A 1 222 ? 1.037 7.256 15.974 1.00 97.94 222 GLN A O 1
ATOM 1848 N N . TRP A 1 223 ? 0.654 8.247 17.954 1.00 98.44 223 TRP A N 1
ATOM 1849 C CA . TRP A 1 223 ? -0.746 7.814 18.077 1.00 98.44 223 TRP A CA 1
ATOM 1850 C C . TRP A 1 223 ? -1.667 8.319 16.967 1.00 98.44 223 TRP A C 1
ATOM 1852 O O . TRP A 1 223 ? -2.661 7.669 16.677 1.00 98.44 223 TRP A O 1
ATOM 1862 N N . ASP A 1 224 ? -1.329 9.449 16.360 1.00 98.38 224 ASP A N 1
ATOM 1863 C CA . ASP A 1 224 ? -2.059 10.111 15.282 1.00 98.38 224 ASP A CA 1
ATOM 1864 C C . ASP A 1 224 ? -1.638 9.636 13.881 1.00 98.38 224 ASP A C 1
ATOM 1866 O O . ASP A 1 224 ? -2.242 10.054 12.901 1.00 98.38 224 ASP A O 1
ATOM 1870 N N . TRP A 1 225 ? -0.621 8.778 13.759 1.00 98.62 225 TRP A N 1
ATOM 1871 C CA . TRP A 1 225 ? -0.213 8.186 12.478 1.00 98.62 225 TRP A CA 1
ATOM 1872 C C . TRP A 1 225 ? -1.054 6.942 12.166 1.00 98.62 225 TRP A C 1
ATOM 1874 O O . TRP A 1 225 ? -1.505 6.293 13.119 1.00 98.62 225 TRP A O 1
ATOM 1884 N N . PRO A 1 226 ? -1.228 6.561 10.884 1.00 98.69 226 PRO A N 1
ATOM 1885 C CA . PRO A 1 226 ? -1.790 5.265 10.517 1.00 98.69 226 PRO A CA 1
ATOM 1886 C C . PRO A 1 226 ? -1.069 4.113 11.223 1.00 98.69 226 PRO A C 1
ATOM 1888 O O . PRO A 1 226 ? 0.144 4.163 11.456 1.00 98.69 226 PRO A O 1
ATOM 1891 N N . VAL A 1 227 ? -1.824 3.083 11.594 1.00 98.81 227 VAL A N 1
ATOM 1892 C CA . VAL A 1 227 ? -1.251 1.832 12.095 1.00 98.81 227 VAL A CA 1
ATOM 1893 C C . VAL A 1 227 ? -0.741 0.991 10.922 1.00 98.81 227 VAL A C 1
ATOM 1895 O O . VAL A 1 227 ? -1.455 0.819 9.939 1.00 98.81 227 VAL A O 1
ATOM 1898 N N . ASP A 1 228 ? 0.467 0.437 11.050 1.00 97.88 228 ASP A N 1
ATOM 1899 C CA . ASP A 1 228 ? 0.973 -0.570 10.111 1.00 97.88 228 ASP A CA 1
ATOM 1900 C C . ASP A 1 228 ? 0.598 -1.971 10.587 1.00 97.88 228 ASP A C 1
ATOM 1902 O O . ASP A 1 228 ? 1.048 -2.416 11.650 1.00 97.88 228 ASP A O 1
ATOM 1906 N N . VAL A 1 229 ? -0.217 -2.662 9.798 1.00 98.56 229 VAL A N 1
ATOM 1907 C CA . VAL A 1 229 ? -0.745 -3.996 10.093 1.00 98.56 229 VAL A CA 1
ATOM 1908 C C . VAL A 1 229 ? -0.884 -4.826 8.823 1.00 98.56 229 VAL A C 1
ATOM 1910 O O . VAL A 1 229 ? -1.014 -4.295 7.719 1.00 98.56 229 VAL A O 1
ATOM 1913 N N . ASN A 1 230 ? -0.897 -6.146 8.975 1.00 98.06 230 ASN A N 1
ATOM 1914 C CA . ASN A 1 230 ? -1.254 -7.031 7.872 1.00 98.06 230 ASN A CA 1
ATOM 1915 C C . ASN A 1 230 ? -2.782 -7.137 7.688 1.00 98.06 230 ASN A C 1
ATOM 1917 O O . ASN A 1 230 ? -3.576 -6.634 8.492 1.00 98.06 230 ASN A O 1
ATOM 1921 N N . TYR A 1 231 ? -3.199 -7.833 6.633 1.00 98.50 231 TYR A N 1
ATOM 1922 C CA . TYR A 1 231 ? -4.609 -8.009 6.292 1.00 98.50 231 TYR A CA 1
ATOM 1923 C C . TYR A 1 231 ? -5.409 -8.690 7.416 1.00 98.50 231 TYR A C 1
ATOM 1925 O O . TYR A 1 231 ? -6.531 -8.285 7.731 1.00 98.50 231 TYR A O 1
ATOM 1933 N N . TYR A 1 232 ? -4.842 -9.716 8.061 1.00 98.38 232 TYR A N 1
ATOM 1934 C CA . TYR A 1 232 ? -5.526 -10.446 9.134 1.00 98.38 232 TYR A CA 1
ATOM 1935 C C . TYR A 1 232 ? -5.790 -9.577 10.363 1.00 98.38 232 TYR A C 1
ATOM 1937 O O . TYR A 1 232 ? -6.862 -9.658 10.964 1.00 98.38 232 TYR A O 1
ATOM 1945 N N . GLU A 1 233 ? -4.829 -8.735 10.729 1.00 98.81 233 GLU A N 1
ATOM 1946 C CA . GLU A 1 233 ? -4.952 -7.755 11.803 1.00 98.81 233 GLU A CA 1
ATOM 1947 C C . GLU A 1 233 ? -6.022 -6.700 11.483 1.00 98.81 233 GLU A C 1
ATOM 1949 O O . GLU A 1 233 ? -6.854 -6.401 12.344 1.00 98.81 233 GLU A O 1
ATOM 1954 N N . ALA A 1 234 ? -6.060 -6.194 10.244 1.00 98.81 234 ALA A N 1
ATOM 1955 C CA . ALA A 1 234 ? -7.083 -5.255 9.776 1.00 98.81 234 ALA A CA 1
ATOM 1956 C C . ALA A 1 234 ? -8.501 -5.853 9.860 1.00 98.81 234 ALA A C 1
ATOM 1958 O O . ALA A 1 234 ? -9.416 -5.251 10.432 1.00 98.81 234 ALA A O 1
ATOM 1959 N N . GLN A 1 235 ? -8.679 -7.083 9.372 1.00 98.56 235 GLN A N 1
ATOM 1960 C CA . GLN A 1 235 ? -9.943 -7.822 9.462 1.00 98.56 235 GLN A CA 1
ATOM 1961 C C . GLN A 1 235 ? -10.360 -8.072 10.918 1.00 98.56 235 GLN A C 1
ATOM 1963 O O . GLN A 1 235 ? -11.526 -7.881 11.279 1.00 98.56 235 GLN A O 1
ATOM 1968 N N . ALA A 1 236 ? -9.415 -8.447 11.785 1.00 98.75 236 ALA A N 1
ATOM 1969 C CA . ALA A 1 236 ? -9.697 -8.675 13.198 1.00 98.75 236 ALA A CA 1
ATOM 1970 C C . ALA A 1 236 ? -10.135 -7.399 13.923 1.00 98.75 236 ALA A C 1
ATOM 1972 O O . ALA A 1 236 ? -11.070 -7.432 14.730 1.00 98.75 236 ALA A O 1
ATOM 1973 N N . PHE A 1 237 ? -9.524 -6.262 13.590 1.00 98.88 237 PHE A N 1
ATOM 1974 C CA . PHE A 1 237 ? -9.959 -4.966 14.091 1.00 98.88 237 PHE A CA 1
ATOM 1975 C C . PHE A 1 237 ? -11.391 -4.638 13.650 1.00 98.88 237 PHE A C 1
ATOM 1977 O O . PHE A 1 237 ? -12.193 -4.223 14.486 1.00 98.88 237 PHE A O 1
ATOM 1984 N N . CYS A 1 238 ? -11.753 -4.874 12.383 1.00 98.75 238 CYS A N 1
ATOM 1985 C CA . CYS A 1 238 ? -13.114 -4.636 11.879 1.00 98.75 238 CYS A CA 1
ATOM 1986 C C . CYS A 1 238 ? -14.168 -5.439 12.664 1.00 98.75 238 CYS A C 1
ATOM 1988 O O . CYS A 1 238 ? -15.201 -4.894 13.074 1.00 98.75 238 CYS A O 1
ATOM 1990 N N . ARG A 1 239 ? -13.887 -6.717 12.955 1.00 98.69 239 ARG A N 1
ATOM 1991 C CA . ARG A 1 239 ? -14.781 -7.574 13.755 1.00 98.69 239 ARG A CA 1
ATOM 1992 C C . ARG A 1 239 ? -14.896 -7.099 15.199 1.00 98.69 239 ARG A C 1
ATOM 1994 O O . ARG A 1 239 ? -16.009 -6.990 15.713 1.00 98.69 239 ARG A O 1
ATOM 2001 N N . TRP A 1 240 ? -13.775 -6.757 15.834 1.00 98.75 240 TRP A N 1
ATOM 2002 C CA . TRP A 1 240 ? -13.785 -6.181 17.181 1.00 98.75 240 TRP A CA 1
ATOM 2003 C C . TRP A 1 240 ? -14.582 -4.882 17.235 1.00 98.75 240 TRP A C 1
ATOM 2005 O O . TRP A 1 240 ? -15.441 -4.729 18.100 1.00 98.75 240 TRP A O 1
ATOM 2015 N N . LYS A 1 241 ? -14.347 -3.968 16.291 1.00 98.44 241 LYS A N 1
ATOM 2016 C CA . LYS A 1 241 ? -15.025 -2.673 16.241 1.00 98.44 241 LYS A CA 1
ATOM 2017 C C . LYS A 1 241 ? -16.528 -2.836 16.034 1.00 98.44 241 LYS A C 1
ATOM 2019 O O . LYS A 1 241 ? -17.307 -2.137 16.676 1.00 98.44 241 LYS A O 1
ATOM 2024 N N . THR A 1 242 ? -16.930 -3.806 15.211 1.00 98.38 242 THR A N 1
ATOM 2025 C CA . THR A 1 242 ? -18.340 -4.170 15.020 1.00 98.38 242 THR A CA 1
ATOM 2026 C C . THR A 1 242 ? -18.964 -4.675 16.316 1.00 98.38 242 THR A C 1
ATOM 2028 O O . THR A 1 242 ? -20.045 -4.228 16.684 1.00 98.38 242 THR A O 1
ATOM 2031 N N . GLN A 1 243 ? -18.296 -5.577 17.041 1.00 98.00 243 GLN A N 1
ATOM 2032 C CA . GLN A 1 243 ? -18.808 -6.068 18.324 1.00 98.00 243 GLN A CA 1
ATOM 2033 C C . GLN A 1 243 ? -18.856 -4.963 19.388 1.00 98.00 243 GLN A C 1
ATOM 2035 O O . GLN A 1 243 ? -19.770 -4.940 20.212 1.00 98.00 243 GLN A O 1
ATOM 2040 N N . LYS A 1 244 ? -17.861 -4.074 19.393 1.00 97.00 244 LYS A N 1
ATOM 2041 C CA . LYS A 1 244 ? -17.704 -3.020 20.395 1.00 97.00 244 LYS A CA 1
ATOM 2042 C C . LYS A 1 244 ? -18.767 -1.934 20.258 1.00 97.00 244 LYS A C 1
ATO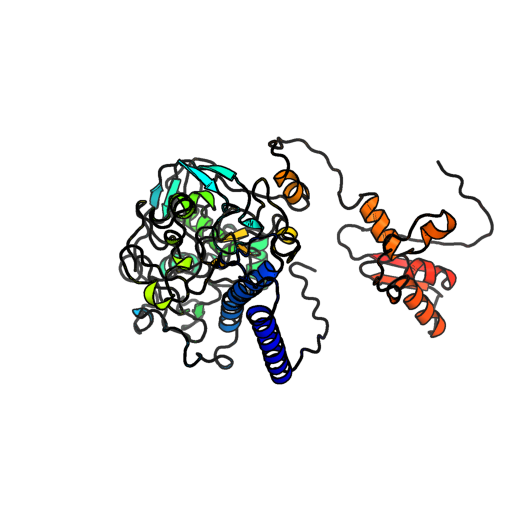M 2044 O O . LYS A 1 244 ? -19.404 -1.593 21.252 1.00 97.00 244 LYS A O 1
ATOM 2049 N N . ASP A 1 245 ? -18.945 -1.420 19.045 1.00 95.31 245 ASP A N 1
ATOM 2050 C CA . ASP A 1 245 ? -19.726 -0.204 18.798 1.00 95.31 245 ASP A CA 1
ATOM 2051 C C . ASP A 1 245 ? -21.003 -0.455 17.985 1.00 95.31 245 ASP A C 1
ATOM 2053 O O . ASP A 1 245 ? -21.837 0.441 17.854 1.00 95.31 245 ASP A O 1
ATOM 2057 N N . GLY A 1 246 ? -21.168 -1.659 17.430 1.00 95.75 246 GLY A N 1
ATOM 2058 C CA . GLY A 1 246 ? -22.104 -1.900 16.337 1.00 95.75 246 GLY A CA 1
ATOM 2059 C C . GLY A 1 246 ? -21.609 -1.292 15.021 1.00 95.75 246 GLY A C 1
ATOM 2060 O O . GLY A 1 246 ? -20.613 -0.570 14.972 1.00 95.75 246 GLY A O 1
ATOM 2061 N N . SER A 1 247 ? -22.318 -1.585 13.935 1.00 94.62 247 SER A N 1
ATOM 2062 C CA . SER A 1 247 ? -22.114 -0.939 12.637 1.00 94.62 247 SER A CA 1
ATOM 2063 C C . SER A 1 247 ? -23.161 0.160 12.426 1.00 94.62 247 SER A C 1
ATOM 2065 O O . SER A 1 247 ? -24.286 0.021 12.912 1.00 94.62 247 SER A O 1
ATOM 2067 N N . PRO A 1 248 ? -22.846 1.245 11.692 1.00 96.12 248 PRO A N 1
ATOM 2068 C CA . PRO A 1 248 ? -23.842 2.232 11.273 1.00 96.12 248 PRO A CA 1
ATOM 2069 C C . PRO A 1 248 ? -24.825 1.682 10.223 1.00 96.12 248 PRO A C 1
ATOM 2071 O O . PRO A 1 248 ? -25.750 2.390 9.835 1.00 96.12 248 PRO A O 1
ATOM 2074 N N . THR A 1 249 ? -24.621 0.448 9.756 1.00 96.31 249 THR A N 1
ATOM 2075 C CA . THR A 1 249 ? -25.455 -0.261 8.775 1.00 96.31 249 THR A CA 1
ATOM 2076 C C . THR A 1 249 ? -25.893 -1.618 9.335 1.00 96.31 249 THR A C 1
ATOM 2078 O O . THR A 1 249 ? -25.483 -2.010 10.430 1.00 96.31 249 THR A O 1
ATOM 2081 N N . SER A 1 250 ? -26.726 -2.355 8.601 1.00 95.56 250 SER A N 1
ATOM 2082 C CA . SER A 1 250 ? -27.137 -3.715 8.976 1.00 95.56 250 SER A CA 1
ATOM 2083 C C . SER A 1 250 ? -26.014 -4.755 8.870 1.00 95.56 250 SER A C 1
ATOM 2085 O O . SER A 1 250 ? -26.130 -5.833 9.454 1.00 95.56 250 SER A O 1
ATOM 2087 N N . GLN A 1 251 ? -24.929 -4.436 8.161 1.00 97.06 251 GLN A N 1
ATOM 2088 C CA . GLN A 1 251 ? -23.772 -5.306 7.947 1.00 97.06 251 GLN A CA 1
ATOM 2089 C C . GLN A 1 251 ? -22.601 -4.917 8.855 1.00 97.06 251 GLN A C 1
ATOM 2091 O O . GLN A 1 251 ? -22.513 -3.758 9.258 1.00 97.06 251 GLN A O 1
ATOM 2096 N N . PRO A 1 252 ? -21.683 -5.839 9.197 1.00 97.44 252 PRO A N 1
ATOM 2097 C CA . PRO A 1 252 ? -20.495 -5.516 9.988 1.00 97.44 252 PRO A CA 1
ATOM 2098 C C . PRO A 1 252 ? -19.588 -4.491 9.289 1.00 97.44 252 PRO A C 1
ATOM 2100 O O . PRO A 1 252 ? -19.644 -4.322 8.071 1.00 97.44 252 PRO A O 1
ATOM 2103 N N . TYR A 1 253 ? -18.709 -3.838 10.057 1.00 98.56 253 TYR A N 1
ATOM 2104 C CA . TYR A 1 253 ? -17.592 -3.122 9.445 1.00 98.56 253 TYR A CA 1
ATOM 2105 C C . TYR A 1 253 ? -16.700 -4.094 8.681 1.00 98.56 253 TYR A C 1
ATOM 2107 O O . TYR A 1 253 ? -16.474 -5.229 9.114 1.00 98.56 253 TYR A O 1
ATOM 2115 N N . ARG A 1 254 ? -16.117 -3.584 7.607 1.00 98.19 254 ARG A N 1
ATOM 2116 C CA . ARG A 1 254 ? -15.109 -4.253 6.796 1.00 98.19 254 ARG A CA 1
ATOM 2117 C C . ARG A 1 254 ? -14.021 -3.275 6.364 1.00 98.19 254 ARG A C 1
ATOM 2119 O O . ARG A 1 254 ? -14.075 -2.097 6.714 1.00 98.19 254 ARG A O 1
ATOM 2126 N N . ILE A 1 255 ? -13.047 -3.765 5.610 1.00 98.44 255 ILE A N 1
ATOM 2127 C CA . ILE A 1 255 ? -12.111 -2.919 4.864 1.00 98.44 255 ILE A CA 1
ATOM 2128 C C . ILE A 1 255 ? -12.726 -2.522 3.511 1.00 98.44 255 ILE A C 1
ATOM 2130 O O . ILE A 1 255 ? -13.801 -3.001 3.134 1.00 98.44 255 ILE A O 1
ATOM 2134 N N . LEU A 1 256 ? -12.074 -1.602 2.804 1.00 97.81 256 LEU A N 1
ATOM 2135 C CA . LEU A 1 256 ? -12.545 -1.097 1.512 1.00 97.81 256 LEU A CA 1
ATOM 2136 C C . LEU A 1 256 ? -12.326 -2.097 0.367 1.00 97.81 256 LEU A C 1
ATOM 2138 O O . LEU A 1 256 ? -11.643 -3.102 0.527 1.00 97.81 256 LEU A O 1
ATOM 2142 N N . THR A 1 257 ? -12.887 -1.798 -0.796 1.00 98.56 257 THR A N 1
ATOM 2143 C CA . THR A 1 257 ? -12.551 -2.434 -2.083 1.00 98.56 257 THR A CA 1
ATOM 2144 C C . THR A 1 257 ? -11.740 -1.480 -2.958 1.00 98.56 257 THR A C 1
ATOM 2146 O O . THR A 1 257 ? -11.812 -0.262 -2.773 1.00 98.56 257 THR A O 1
ATOM 2149 N N . GLU A 1 258 ? -11.013 -2.002 -3.946 1.00 98.06 258 GLU A N 1
ATOM 2150 C CA . GLU A 1 258 ? -10.297 -1.204 -4.957 1.00 98.06 258 GLU A CA 1
ATOM 2151 C C . GLU A 1 258 ? -11.212 -0.121 -5.562 1.00 98.06 258 GLU A C 1
ATOM 2153 O O . GLU A 1 258 ? -10.865 1.061 -5.592 1.00 98.06 258 GLU A O 1
ATOM 2158 N N . ALA A 1 259 ? -12.429 -0.496 -5.964 1.00 97.69 259 ALA A N 1
ATOM 2159 C CA . ALA A 1 259 ? -13.381 0.427 -6.580 1.00 97.69 259 ALA A CA 1
ATOM 2160 C C . ALA A 1 259 ? -13.873 1.526 -5.613 1.00 97.69 259 ALA A C 1
ATOM 2162 O O . ALA A 1 259 ? -13.998 2.690 -6.000 1.00 97.69 259 ALA A O 1
ATOM 2163 N N . GLU A 1 260 ? -14.112 1.194 -4.341 1.00 98.38 260 GLU A N 1
ATOM 2164 C CA . GLU A 1 260 ? -14.483 2.182 -3.318 1.00 98.38 260 GLU A CA 1
ATOM 2165 C C . GLU A 1 260 ? -13.347 3.164 -3.020 1.00 98.38 260 GLU A C 1
ATOM 2167 O O . GLU A 1 260 ? -13.604 4.353 -2.818 1.00 98.38 260 GLU A O 1
ATOM 2172 N N . HIS A 1 261 ? -12.092 2.696 -3.032 1.00 97.69 261 HIS A N 1
ATOM 2173 C CA . HIS A 1 261 ? -10.914 3.552 -2.872 1.00 97.69 261 HIS A CA 1
ATOM 2174 C C . HIS A 1 261 ? -10.868 4.642 -3.941 1.00 97.69 261 HIS A C 1
ATOM 2176 O O . HIS A 1 261 ? -10.711 5.818 -3.610 1.00 97.69 261 HIS A O 1
ATOM 2182 N N . HIS A 1 262 ? -11.097 4.277 -5.206 1.00 96.81 262 HIS A N 1
ATOM 2183 C CA . HIS A 1 262 ? -11.117 5.228 -6.316 1.00 96.81 262 HIS A CA 1
ATOM 2184 C C . HIS A 1 262 ? -12.180 6.321 -6.159 1.00 96.81 262 HIS A C 1
ATOM 2186 O O . HIS A 1 262 ? -11.881 7.482 -6.435 1.00 96.81 262 HIS A O 1
ATOM 2192 N N . LEU A 1 263 ? -13.374 6.008 -5.638 1.00 96.38 263 LEU A N 1
ATOM 2193 C CA . LEU A 1 263 ? -14.408 7.023 -5.378 1.00 96.38 263 LEU A CA 1
ATOM 2194 C C . LEU A 1 263 ? -14.040 8.023 -4.278 1.00 96.38 263 LEU A C 1
ATOM 2196 O O . LEU A 1 263 ? -14.612 9.114 -4.216 1.00 96.38 263 LEU A O 1
ATOM 2200 N N . MET A 1 264 ? -13.104 7.670 -3.399 1.00 96.25 264 MET A N 1
ATOM 2201 C CA . MET A 1 264 ? -12.660 8.556 -2.328 1.00 96.25 264 MET A CA 1
ATOM 2202 C C . MET A 1 264 ? -11.502 9.468 -2.736 1.00 96.25 264 MET A C 1
ATOM 2204 O O . MET A 1 264 ? -11.242 10.433 -2.012 1.00 96.25 264 MET A O 1
ATOM 2208 N N . ARG A 1 265 ? -10.818 9.215 -3.859 1.00 93.56 265 ARG A N 1
ATOM 2209 C CA . ARG A 1 265 ? -9.644 9.995 -4.284 1.00 93.56 265 ARG A CA 1
ATOM 2210 C C . ARG A 1 265 ? -10.003 11.451 -4.641 1.00 93.56 265 ARG A C 1
ATOM 2212 O O . ARG A 1 265 ? -11.151 11.757 -4.974 1.00 93.56 265 ARG A O 1
ATOM 2219 N N . PRO A 1 266 ? -9.048 12.395 -4.542 1.00 88.44 266 PRO A N 1
ATOM 2220 C CA . PRO A 1 266 ? -9.228 13.747 -5.071 1.00 88.44 266 PRO A CA 1
ATOM 2221 C C . PRO A 1 266 ? -9.497 13.710 -6.579 1.00 88.44 266 PRO A C 1
ATOM 2223 O O . PRO A 1 266 ? -8.824 12.977 -7.297 1.00 88.44 266 PRO A O 1
ATOM 2226 N N . LYS A 1 267 ? -10.434 14.532 -7.068 1.00 85.19 267 LYS A N 1
ATOM 2227 C CA . LYS A 1 267 ? -10.812 14.563 -8.496 1.00 85.19 267 LYS A CA 1
ATOM 2228 C C . LYS A 1 267 ? -9.665 14.991 -9.404 1.00 85.19 267 LYS A C 1
ATOM 2230 O O . LYS A 1 267 ? -9.643 14.683 -10.584 1.00 85.19 267 LYS A O 1
ATOM 2235 N N . GLU A 1 268 ? -8.727 15.748 -8.855 1.00 80.81 268 GLU A N 1
ATOM 2236 C CA . GLU A 1 268 ? -7.535 16.217 -9.545 1.00 80.81 268 GLU A CA 1
ATOM 2237 C C . GLU A 1 268 ? -6.497 15.098 -9.748 1.00 80.81 268 GLU A C 1
ATOM 2239 O O . GLU A 1 268 ? -5.562 15.293 -10.519 1.00 80.81 268 GLU A O 1
ATOM 2244 N N . HIS A 1 269 ? -6.660 13.955 -9.063 1.00 83.00 269 HIS A N 1
ATOM 2245 C CA . HIS A 1 269 ? -5.740 12.809 -9.023 1.00 83.00 269 HIS A CA 1
ATOM 2246 C C . HIS A 1 269 ? -6.498 11.470 -9.055 1.00 83.00 269 HIS A C 1
ATOM 2248 O O . HIS A 1 269 ? -6.165 10.534 -8.321 1.00 83.00 269 HIS A O 1
ATOM 2254 N N . ASP A 1 270 ? -7.557 11.387 -9.864 1.00 89.88 270 ASP A N 1
ATOM 2255 C CA . ASP A 1 270 ? -8.324 10.160 -10.082 1.00 89.88 270 ASP A CA 1
ATOM 2256 C C . ASP A 1 270 ? -8.055 9.547 -11.469 1.00 89.88 270 ASP A C 1
ATOM 2258 O O . ASP A 1 270 ? -7.316 10.097 -12.289 1.00 89.88 270 ASP A O 1
ATOM 2262 N N . LEU A 1 271 ? -8.644 8.376 -11.726 1.00 94.44 271 LEU A N 1
ATOM 2263 C CA . LEU A 1 271 ? -8.494 7.676 -13.005 1.00 94.44 271 LEU A CA 1
ATOM 2264 C C . LEU A 1 271 ? -9.009 8.521 -14.178 1.00 94.44 271 LEU A C 1
ATOM 2266 O O . LEU A 1 271 ? -8.370 8.589 -15.223 1.00 94.44 271 LEU A O 1
ATOM 2270 N N . GLU A 1 272 ? -10.145 9.196 -14.009 1.00 93.25 272 GLU A N 1
ATOM 2271 C CA . GLU A 1 272 ? -10.803 9.959 -15.069 1.00 93.25 272 GLU A CA 1
ATOM 2272 C C . GLU A 1 272 ? -10.033 11.212 -15.484 1.00 93.25 272 GLU A C 1
ATOM 2274 O O . GLU A 1 272 ? -10.080 11.608 -16.656 1.00 93.25 272 GLU A O 1
ATOM 2279 N N . ALA A 1 273 ? -9.363 11.862 -14.536 1.00 92.88 273 ALA A N 1
ATOM 2280 C CA . ALA A 1 273 ? -8.458 12.968 -14.790 1.00 92.88 273 ALA A CA 1
ATOM 2281 C C . ALA A 1 273 ? -7.180 12.466 -15.467 1.00 92.88 273 ALA A C 1
ATOM 2283 O O . ALA A 1 273 ? -6.814 12.990 -16.520 1.00 92.88 273 ALA A O 1
ATOM 2284 N N . SER A 1 274 ? -6.566 11.401 -14.941 1.00 94.06 274 SER A N 1
ATOM 2285 C CA . SER A 1 274 ? -5.330 10.834 -15.492 1.00 94.06 274 SER A CA 1
ATOM 2286 C C . SER A 1 274 ? -5.499 10.332 -16.922 1.00 94.06 274 SER A C 1
ATOM 2288 O O . SER A 1 274 ? -4.652 10.612 -17.762 1.00 94.06 274 SER A O 1
ATOM 2290 N N . ARG A 1 275 ? -6.620 9.687 -17.267 1.00 94.38 275 ARG A N 1
ATOM 2291 C CA . ARG A 1 275 ? -6.920 9.286 -18.659 1.00 94.38 275 ARG A CA 1
ATOM 2292 C C . ARG A 1 275 ? -6.893 10.457 -19.649 1.00 94.38 275 ARG A C 1
ATOM 2294 O O . ARG A 1 275 ? -6.614 10.250 -20.824 1.00 94.38 275 ARG A O 1
ATOM 2301 N N . LYS A 1 276 ? -7.233 11.668 -19.197 1.00 92.81 276 LYS A N 1
ATOM 2302 C CA . LYS A 1 276 ? -7.320 12.876 -20.035 1.00 92.81 276 LYS A CA 1
ATOM 2303 C C . LYS A 1 276 ? -6.014 13.665 -20.051 1.00 92.81 276 LYS A C 1
ATOM 2305 O O . LYS A 1 276 ? -5.724 14.326 -21.045 1.00 92.81 276 LYS A O 1
ATOM 2310 N N . ASP A 1 277 ? -5.263 13.621 -18.957 1.00 92.44 277 ASP A N 1
ATOM 2311 C CA . ASP A 1 277 ? -4.024 14.364 -18.766 1.00 92.44 277 ASP A CA 1
ATOM 2312 C C . ASP A 1 277 ? -3.079 13.580 -17.846 1.00 92.44 277 ASP A C 1
ATOM 2314 O O . ASP A 1 277 ? -3.341 13.433 -16.654 1.00 92.44 277 ASP A O 1
ATOM 2318 N N . VAL A 1 278 ? -1.942 13.125 -18.383 1.00 91.44 278 VAL A N 1
ATOM 2319 C CA . VAL A 1 278 ? -0.908 12.406 -17.617 1.00 91.44 278 VAL A CA 1
ATOM 2320 C C . VAL A 1 278 ? -0.436 13.184 -16.385 1.00 91.44 278 VAL A C 1
ATOM 2322 O O . VAL A 1 278 ? -0.077 12.578 -15.382 1.00 91.44 278 VAL A O 1
ATOM 2325 N N . SER A 1 279 ? -0.468 14.520 -16.413 1.00 91.56 279 SER A N 1
ATOM 2326 C CA . SER A 1 279 ? -0.035 15.344 -15.280 1.00 91.56 279 SER A CA 1
ATOM 2327 C C . SER A 1 279 ? -0.988 15.290 -14.080 1.00 91.56 279 SER A C 1
ATOM 2329 O O . SER A 1 279 ? -0.589 15.656 -12.969 1.00 91.56 279 SER A O 1
ATOM 2331 N N . ALA A 1 280 ? -2.219 14.799 -14.274 1.00 92.00 280 ALA A N 1
ATOM 2332 C CA . ALA A 1 280 ? -3.133 14.487 -13.180 1.00 92.00 280 ALA A CA 1
ATOM 2333 C C . ALA A 1 280 ? -2.649 13.274 -12.368 1.00 92.00 280 ALA A C 1
ATOM 2335 O O . ALA A 1 280 ? -2.867 13.231 -11.153 1.00 92.00 280 ALA A O 1
ATOM 2336 N N . ASP A 1 281 ? -1.896 12.353 -12.981 1.00 93.44 281 ASP A N 1
ATOM 2337 C CA . ASP A 1 281 ? -1.111 11.377 -12.235 1.00 93.44 281 ASP A CA 1
ATOM 2338 C C . ASP A 1 281 ? 0.163 12.041 -11.704 1.00 93.44 281 ASP A C 1
ATOM 2340 O O . ASP A 1 281 ? 1.222 12.089 -12.334 1.00 93.44 281 ASP A O 1
ATOM 2344 N N . LYS A 1 282 ? 0.042 12.626 -10.516 1.00 91.50 282 LYS A N 1
ATOM 2345 C CA . LYS A 1 282 ? 1.063 13.512 -9.958 1.00 91.50 282 LYS A CA 1
ATOM 2346 C C . LYS A 1 282 ? 2.443 12.891 -9.829 1.00 91.50 282 LYS A C 1
ATOM 2348 O O . LYS A 1 282 ? 3.418 13.643 -9.893 1.00 91.50 282 LYS A O 1
ATOM 2353 N N . VAL A 1 283 ? 2.544 11.577 -9.622 1.00 92.56 283 VAL A N 1
ATOM 2354 C CA . VAL A 1 283 ? 3.843 10.894 -9.516 1.00 92.56 283 VAL A CA 1
ATOM 2355 C C . VAL A 1 283 ? 4.660 11.022 -10.798 1.00 92.56 283 VAL A C 1
ATOM 2357 O O . VAL A 1 283 ? 5.885 11.092 -10.728 1.00 92.56 283 VAL A O 1
ATOM 2360 N N . MET A 1 284 ? 3.996 11.198 -11.943 1.00 91.69 284 MET A N 1
ATOM 2361 C CA . MET A 1 284 ? 4.642 11.358 -13.245 1.00 91.69 284 MET A CA 1
ATOM 2362 C C . MET A 1 284 ? 5.331 12.718 -13.411 1.00 91.69 284 MET A C 1
ATOM 2364 O O . MET A 1 284 ? 6.259 12.847 -14.205 1.00 91.69 284 MET A O 1
ATOM 2368 N N . VAL A 1 285 ? 4.897 13.746 -12.672 1.00 91.75 285 VAL A N 1
ATOM 2369 C CA . VAL A 1 285 ? 5.346 15.139 -12.881 1.00 91.75 285 VAL A CA 1
ATOM 2370 C C . VAL A 1 285 ? 5.859 15.837 -11.620 1.00 91.75 285 VAL A C 1
ATOM 2372 O O . VAL A 1 285 ? 6.404 16.938 -11.707 1.00 91.75 285 VAL A O 1
ATOM 2375 N N . THR A 1 286 ? 5.705 15.225 -10.444 1.00 92.62 286 THR A N 1
ATOM 2376 C CA . THR A 1 286 ? 6.040 15.845 -9.156 1.00 92.62 286 THR A CA 1
ATOM 2377 C C . THR A 1 286 ? 7.182 15.093 -8.473 1.00 92.62 286 THR A C 1
ATOM 2379 O O . THR A 1 286 ? 7.004 13.935 -8.086 1.00 92.62 286 THR A O 1
ATOM 2382 N N . PRO A 1 287 ? 8.347 15.728 -8.249 1.00 91.81 287 PRO A N 1
ATOM 2383 C CA . PRO A 1 287 ? 9.426 15.100 -7.499 1.00 91.81 287 PRO A CA 1
ATOM 2384 C C . PRO A 1 287 ? 9.032 14.912 -6.030 1.00 91.81 287 PRO A C 1
ATOM 2386 O O . PRO A 1 287 ? 8.316 15.735 -5.455 1.00 91.81 287 PRO A O 1
ATOM 2389 N N . GLY A 1 288 ? 9.567 13.867 -5.398 1.00 90.06 288 GLY A N 1
ATOM 2390 C CA . GLY A 1 288 ? 9.252 13.493 -4.016 1.00 90.06 288 GLY A CA 1
ATOM 2391 C C . GLY A 1 288 ? 9.313 14.631 -2.999 1.00 90.06 288 GLY A C 1
ATOM 2392 O O . GLY A 1 288 ? 8.389 14.830 -2.215 1.00 90.06 288 GLY A O 1
ATOM 2393 N N . SER A 1 289 ? 10.351 15.470 -3.071 1.00 90.06 289 SER A N 1
ATOM 2394 C CA . SER A 1 289 ? 10.540 16.611 -2.160 1.00 90.06 289 SER A CA 1
ATOM 2395 C C . SER A 1 289 ? 9.447 17.686 -2.244 1.00 90.06 289 SER A C 1
ATOM 2397 O O . SER A 1 289 ? 9.344 18.536 -1.356 1.00 90.06 289 SER A O 1
ATOM 2399 N N . GLU A 1 290 ? 8.650 17.683 -3.311 1.00 93.56 290 GLU A N 1
ATOM 2400 C CA . GLU A 1 290 ? 7.542 18.612 -3.543 1.00 93.56 290 GLU A CA 1
ATOM 2401 C C . GLU A 1 290 ? 6.167 17.940 -3.373 1.00 93.56 290 GLU A C 1
ATOM 2403 O O . GLU A 1 290 ? 5.159 18.642 -3.335 1.00 93.56 290 GLU A O 1
ATOM 2408 N N . PHE A 1 291 ? 6.103 16.610 -3.214 1.00 93.06 291 PHE A N 1
ATOM 2409 C CA . PHE A 1 291 ? 4.844 15.852 -3.198 1.00 93.06 291 PHE A CA 1
ATOM 2410 C C . PHE A 1 291 ? 3.942 16.194 -2.007 1.00 93.06 291 PHE A C 1
ATOM 2412 O O . PHE A 1 291 ? 2.722 16.272 -2.137 1.00 93.06 291 PHE A O 1
ATOM 2419 N N . ALA A 1 292 ? 4.550 16.499 -0.859 1.00 94.00 292 ALA A N 1
ATOM 2420 C CA . ALA A 1 292 ? 3.851 16.938 0.347 1.00 94.00 292 ALA A CA 1
ATOM 2421 C C . ALA A 1 292 ? 3.412 18.419 0.307 1.00 94.00 292 ALA A C 1
ATOM 2423 O O . ALA A 1 292 ? 2.999 18.968 1.330 1.00 94.00 292 ALA A O 1
ATOM 2424 N N . LYS A 1 293 ? 3.525 19.110 -0.834 1.00 91.62 293 LYS A N 1
ATOM 2425 C CA . LYS A 1 293 ? 3.198 20.538 -0.961 1.00 91.62 293 LYS A CA 1
ATOM 2426 C C . LYS A 1 293 ? 1.996 20.769 -1.880 1.00 91.62 293 LYS A C 1
ATOM 2428 O O . LYS A 1 293 ? 1.670 19.972 -2.755 1.00 91.62 293 LYS A O 1
ATOM 2433 N N . GLY A 1 294 ? 1.359 21.926 -1.704 1.00 84.50 294 GLY A N 1
ATOM 2434 C CA . GLY A 1 294 ? 0.233 22.367 -2.528 1.00 84.50 294 GLY A CA 1
ATOM 2435 C C . GLY A 1 294 ? -1.134 21.878 -2.039 1.00 84.50 294 GLY A C 1
ATOM 2436 O O . GLY A 1 294 ? -1.260 21.270 -0.980 1.00 84.50 294 GLY A O 1
ATOM 2437 N N . ALA A 1 295 ? -2.175 22.197 -2.813 1.00 81.81 295 ALA A N 1
ATOM 2438 C CA . ALA A 1 295 ? -3.576 21.978 -2.434 1.00 81.81 295 ALA A CA 1
ATOM 2439 C C . ALA A 1 295 ? -3.990 20.497 -2.382 1.00 81.81 295 ALA A C 1
ATOM 2441 O O . ALA A 1 295 ? -4.956 20.152 -1.715 1.00 81.81 295 ALA A O 1
ATOM 2442 N N . THR A 1 296 ? -3.243 19.640 -3.069 1.00 82.06 296 THR A N 1
ATOM 2443 C CA . THR A 1 296 ? -3.454 18.190 -3.132 1.00 82.06 296 THR A CA 1
ATOM 2444 C C . THR A 1 296 ? -2.160 17.460 -2.772 1.00 82.06 296 THR A C 1
ATOM 2446 O O . THR A 1 296 ? -1.752 16.516 -3.449 1.00 82.06 296 THR A O 1
ATOM 2449 N N . GLY A 1 297 ? -1.430 17.998 -1.788 1.00 92.12 297 GLY A N 1
ATOM 2450 C CA . GLY A 1 297 ? -0.223 17.366 -1.264 1.00 92.12 297 GLY A CA 1
ATOM 2451 C C . GLY A 1 297 ? -0.546 16.024 -0.610 1.00 92.12 297 GLY A C 1
ATOM 2452 O O . GLY A 1 297 ? -1.632 15.849 -0.063 1.00 92.12 297 GLY A O 1
ATOM 2453 N N . ALA A 1 298 ? 0.396 15.093 -0.674 1.00 94.88 298 ALA A N 1
ATOM 2454 C CA . ALA A 1 298 ? 0.298 13.781 -0.049 1.00 94.88 298 ALA A CA 1
ATOM 2455 C C . ALA A 1 298 ? 1.685 13.318 0.406 1.00 94.88 298 ALA A C 1
ATOM 2457 O O . ALA A 1 298 ? 2.709 13.781 -0.103 1.00 94.88 298 ALA A O 1
ATOM 2458 N N . ASN A 1 299 ? 1.731 12.386 1.352 1.00 97.06 299 ASN A N 1
ATOM 2459 C CA . ASN A 1 299 ? 2.976 11.731 1.728 1.00 97.06 299 ASN A CA 1
ATOM 2460 C C . ASN A 1 299 ? 3.183 10.486 0.870 1.00 97.06 299 ASN A C 1
ATOM 2462 O O . ASN A 1 299 ? 2.821 9.387 1.259 1.00 97.06 299 ASN A O 1
ATOM 2466 N N . LEU A 1 300 ? 3.714 10.683 -0.323 1.00 96.06 300 LEU A N 1
ATOM 2467 C CA . LEU A 1 300 ? 3.981 9.653 -1.322 1.00 96.06 300 LEU A CA 1
ATOM 2468 C C . LEU A 1 300 ? 5.282 10.044 -2.028 1.00 96.06 300 LEU A C 1
ATOM 2470 O O . LEU A 1 300 ? 5.741 11.184 -1.893 1.00 96.06 300 LEU A O 1
ATOM 2474 N N . ASN A 1 301 ? 5.880 9.134 -2.789 1.00 96.00 301 ASN A N 1
ATOM 2475 C CA . ASN A 1 301 ? 7.077 9.417 -3.572 1.00 96.00 301 ASN A CA 1
ATOM 2476 C C . ASN A 1 301 ? 8.275 9.853 -2.706 1.00 96.00 301 ASN A C 1
ATOM 2478 O O . ASN A 1 301 ? 9.032 10.738 -3.097 1.00 96.00 301 ASN A O 1
ATOM 2482 N N . LEU A 1 302 ? 8.443 9.270 -1.510 1.00 95.44 302 LEU A N 1
ATOM 2483 C CA . LEU A 1 302 ? 9.516 9.614 -0.565 1.00 95.44 302 LEU A CA 1
ATOM 2484 C C . LEU A 1 302 ? 9.522 11.087 -0.116 1.00 95.44 302 LEU A C 1
ATOM 2486 O O . LEU A 1 302 ? 10.576 11.648 0.201 1.00 95.44 302 LEU A O 1
ATOM 2490 N N . ALA A 1 303 ? 8.347 11.723 -0.039 1.00 95.75 303 ALA A N 1
ATOM 2491 C CA . ALA A 1 303 ? 8.218 13.057 0.549 1.00 95.75 303 ALA A CA 1
ATOM 2492 C C . ALA A 1 303 ? 8.729 13.107 2.001 1.00 95.75 303 ALA A C 1
ATOM 2494 O O . ALA A 1 303 ? 9.384 14.071 2.407 1.00 95.75 303 ALA A O 1
ATOM 2495 N N . PHE A 1 304 ? 8.481 12.035 2.755 1.00 96.50 304 PHE A N 1
ATOM 2496 C CA . PHE A 1 304 ? 9.084 11.750 4.052 1.00 96.50 304 PHE A CA 1
ATOM 2497 C C . PHE A 1 304 ? 9.568 10.297 4.089 1.00 96.50 304 PHE A C 1
ATOM 2499 O O . PHE A 1 304 ? 9.148 9.469 3.288 1.00 96.50 304 PHE A O 1
ATOM 2506 N N . SER A 1 305 ? 10.434 9.959 5.047 1.00 95.69 305 SER A N 1
ATOM 2507 C CA . SER A 1 305 ? 10.864 8.570 5.294 1.00 95.69 305 SER A CA 1
ATOM 2508 C C . SER A 1 305 ? 10.043 7.838 6.364 1.00 95.69 305 SER A C 1
ATOM 2510 O O . SER A 1 305 ? 10.532 6.920 7.029 1.00 95.69 305 SER A O 1
ATOM 2512 N N . SER A 1 306 ? 8.799 8.269 6.560 1.00 97.44 306 SER A N 1
ATOM 2513 C CA . SER A 1 306 ? 7.833 7.674 7.481 1.00 97.44 306 SER A CA 1
ATOM 2514 C C . SER A 1 306 ? 6.412 8.059 7.102 1.00 97.44 306 SER A C 1
ATOM 2516 O O . SER A 1 306 ? 6.214 9.005 6.340 1.00 97.44 306 SER A O 1
ATOM 2518 N N . GLN A 1 307 ? 5.434 7.446 7.765 1.00 98.06 307 GLN A N 1
ATOM 2519 C CA . GLN A 1 307 ? 4.085 7.996 7.854 1.00 98.06 307 GLN A CA 1
ATOM 2520 C C . GLN A 1 307 ? 4.070 9.409 8.473 1.00 98.06 307 GLN A C 1
ATOM 2522 O O . GLN A 1 307 ? 5.041 9.869 9.088 1.00 98.06 307 GLN A O 1
ATOM 2527 N N . ASN A 1 308 ? 2.938 10.092 8.334 1.00 97.56 308 ASN A N 1
ATOM 2528 C CA . ASN A 1 308 ? 2.600 11.364 8.976 1.00 97.56 308 ASN A CA 1
ATOM 2529 C C . ASN A 1 308 ? 1.279 11.241 9.758 1.00 97.56 308 ASN A C 1
ATOM 2531 O O . ASN A 1 308 ? 0.528 10.286 9.541 1.00 97.56 308 ASN A O 1
ATOM 2535 N N . PRO A 1 309 ? 0.948 12.211 10.639 1.00 98.19 309 PRO A N 1
ATOM 2536 C CA . PRO A 1 309 ? -0.356 12.251 11.289 1.00 98.19 309 PRO A CA 1
ATOM 2537 C C . PRO A 1 309 ? -1.469 12.266 10.250 1.00 98.19 309 PRO A C 1
ATOM 2539 O O . PRO A 1 309 ? -1.368 13.008 9.268 1.00 98.19 309 PRO A O 1
ATOM 2542 N N . VAL A 1 310 ? -2.522 11.487 10.466 1.00 98.12 310 VAL A N 1
ATOM 2543 C CA . VAL A 1 310 ? -3.692 11.533 9.590 1.00 98.12 310 VAL A CA 1
ATOM 2544 C C . VAL A 1 310 ? -4.264 12.952 9.553 1.00 98.12 310 VAL A C 1
ATOM 2546 O O . VAL A 1 310 ? -4.215 13.685 10.548 1.00 98.12 310 VAL A O 1
ATOM 2549 N N . GLY A 1 311 ? -4.743 13.370 8.389 1.00 95.00 311 GLY A N 1
ATOM 2550 C CA . GLY A 1 311 ? -5.247 14.724 8.180 1.00 95.00 311 GLY A CA 1
ATOM 2551 C C . GLY A 1 311 ? -4.170 15.812 8.114 1.00 95.00 311 GLY A C 1
ATOM 2552 O O . GLY A 1 311 ? -4.480 16.990 8.286 1.00 95.00 311 GLY A O 1
ATOM 2553 N N . SER A 1 312 ? -2.904 15.452 7.860 1.00 95.31 312 SER A N 1
ATOM 2554 C CA . SER A 1 312 ? -1.831 16.442 7.628 1.00 95.31 312 SER A CA 1
ATOM 2555 C C . SER A 1 312 ? -1.985 17.201 6.305 1.00 95.31 312 SER A C 1
ATOM 2557 O O . SER A 1 312 ? -1.406 18.276 6.143 1.00 95.31 312 SER A O 1
ATOM 2559 N N . PHE A 1 313 ? -2.772 16.660 5.375 1.00 94.31 313 PHE A N 1
ATOM 2560 C CA . PHE A 1 313 ? -3.067 17.250 4.072 1.00 94.31 313 PHE A CA 1
ATOM 2561 C C . PHE A 1 313 ? -4.562 17.566 3.938 1.00 94.31 313 PHE A C 1
ATOM 2563 O O . PHE A 1 313 ? -5.357 17.062 4.728 1.00 94.31 313 PHE A O 1
ATOM 2570 N N . PRO A 1 314 ? -4.981 18.409 2.976 1.00 93.00 314 PRO A N 1
ATOM 2571 C CA . PRO A 1 314 ? -6.399 18.658 2.728 1.00 93.00 314 PRO A CA 1
ATOM 2572 C C . PRO A 1 314 ? -7.164 17.365 2.390 1.00 93.00 314 PRO A C 1
ATOM 2574 O O . PRO A 1 314 ? -6.604 16.489 1.727 1.00 93.00 314 PRO A O 1
ATOM 2577 N N . PRO A 1 315 ? -8.437 17.238 2.804 1.00 94.56 315 PRO A N 1
ATOM 2578 C CA . PRO A 1 315 ? -9.241 16.081 2.439 1.00 94.56 315 PRO A CA 1
ATOM 2579 C C . PRO A 1 315 ? -9.590 16.118 0.950 1.00 94.56 315 PRO A C 1
ATOM 2581 O O . PRO A 1 315 ? -9.637 17.183 0.326 1.00 94.56 315 PRO A O 1
ATOM 2584 N N . SER A 1 316 ? -9.915 14.957 0.389 1.00 93.38 316 SER A N 1
ATOM 2585 C CA . SER A 1 316 ? -10.506 14.865 -0.941 1.00 93.38 316 SER A CA 1
ATOM 2586 C C . SER A 1 316 ? -11.912 15.476 -0.975 1.00 93.38 316 SER A C 1
ATOM 2588 O O . SER A 1 316 ? -12.512 15.813 0.050 1.00 93.38 316 SER A O 1
ATOM 2590 N N . THR A 1 317 ? -12.493 15.580 -2.172 1.00 91.00 317 THR A N 1
ATOM 2591 C CA . THR A 1 317 ? -13.865 16.099 -2.333 1.00 91.00 317 THR A CA 1
ATOM 2592 C C . THR A 1 317 ? -14.934 15.251 -1.635 1.00 91.00 317 THR A C 1
ATOM 2594 O O . THR A 1 317 ? -16.014 15.765 -1.347 1.00 91.00 317 THR A O 1
ATOM 2597 N N . SER A 1 318 ? -14.635 13.986 -1.320 1.00 92.50 318 SER A N 1
ATOM 2598 C CA . SER A 1 318 ? -15.510 13.113 -0.531 1.00 92.50 318 SER A CA 1
ATOM 2599 C C . SER A 1 318 ? -15.354 13.315 0.982 1.00 92.50 318 SER A C 1
ATOM 2601 O O . SER A 1 318 ? -16.089 12.703 1.745 1.00 92.50 318 SER A O 1
ATOM 2603 N N . GLY A 1 319 ? -14.431 14.176 1.427 1.00 95.75 319 GLY A N 1
ATOM 2604 C CA . GLY A 1 319 ? -14.166 14.466 2.839 1.00 95.75 319 GLY A CA 1
ATOM 2605 C C . GLY A 1 319 ? -13.142 13.541 3.500 1.00 95.75 319 GLY A C 1
ATOM 2606 O O . GLY A 1 319 ? -12.892 13.694 4.691 1.00 95.75 319 GLY A O 1
ATOM 2607 N N . HIS A 1 320 ? -12.545 12.613 2.750 1.00 97.50 320 HIS A N 1
ATOM 2608 C CA . HIS A 1 320 ? -11.587 11.639 3.271 1.00 97.50 320 HIS A CA 1
ATOM 2609 C C . HIS A 1 320 ? -10.154 12.155 3.174 1.00 97.50 320 HIS A C 1
ATOM 2611 O O . HIS A 1 320 ? -9.762 12.768 2.180 1.00 97.50 320 HIS A O 1
ATOM 2617 N N . PHE A 1 321 ? -9.358 11.869 4.194 1.00 96.94 321 PHE A N 1
ATOM 2618 C CA . PHE A 1 321 ? -7.943 12.208 4.251 1.00 96.94 321 PHE A CA 1
ATOM 2619 C C . PHE A 1 321 ? -7.072 11.014 3.868 1.00 96.94 321 PHE A C 1
ATOM 2621 O O . PHE A 1 321 ? -7.491 9.857 3.999 1.00 96.94 321 PHE A O 1
ATOM 2628 N N . ASP A 1 322 ? -5.861 11.328 3.398 1.00 94.81 322 ASP A N 1
ATOM 2629 C CA . ASP A 1 322 ? -4.791 10.361 3.137 1.00 94.81 322 ASP A CA 1
ATOM 2630 C C . ASP A 1 322 ? -5.266 9.158 2.295 1.00 94.81 322 ASP A C 1
ATOM 2632 O O . ASP A 1 322 ? -4.891 8.027 2.553 1.00 94.81 322 ASP A O 1
ATOM 2636 N N . VAL A 1 323 ? -6.150 9.376 1.310 1.00 95.06 323 VAL A N 1
ATOM 2637 C CA . VAL A 1 323 ? -6.592 8.306 0.385 1.00 95.06 323 VAL A CA 1
ATOM 2638 C C . VAL A 1 323 ? -5.447 7.895 -0.550 1.00 95.06 323 VAL A C 1
ATOM 2640 O O . VAL A 1 323 ? -5.416 6.784 -1.061 1.00 95.06 323 VAL A O 1
ATOM 2643 N N . THR A 1 324 ? -4.481 8.784 -0.761 1.00 92.25 324 THR A N 1
ATOM 2644 C CA . THR A 1 324 ? -3.272 8.525 -1.543 1.00 92.25 324 THR A CA 1
ATOM 2645 C C . THR A 1 324 ? -2.056 8.785 -0.663 1.00 92.25 324 THR A C 1
ATOM 2647 O O . THR A 1 324 ? -1.968 9.844 -0.033 1.00 92.25 324 THR A O 1
ATOM 2650 N N . GLY A 1 325 ? -1.112 7.847 -0.651 1.00 95.31 325 GLY A N 1
ATOM 2651 C CA . GLY A 1 325 ? 0.087 7.901 0.174 1.00 95.31 325 GLY A CA 1
ATOM 2652 C C . GLY A 1 325 ? -0.158 7.625 1.657 1.00 95.31 325 GLY A C 1
ATOM 2653 O O . GLY A 1 325 ? -1.204 7.153 2.087 1.00 95.31 325 GLY A O 1
ATOM 2654 N N . ASN A 1 326 ? 0.842 7.979 2.459 1.00 97.69 326 ASN A N 1
ATOM 2655 C CA . ASN A 1 326 ? 0.997 7.713 3.884 1.00 97.69 326 ASN A CA 1
ATOM 2656 C C . ASN A 1 326 ? 1.214 6.217 4.161 1.00 97.69 326 ASN A C 1
ATOM 2658 O O . ASN A 1 326 ? 2.309 5.831 4.570 1.00 97.69 326 ASN A O 1
ATOM 2662 N N . ALA A 1 327 ? 0.233 5.373 3.853 1.00 98.25 327 ALA A N 1
ATOM 2663 C CA . ALA A 1 327 ? 0.332 3.919 3.910 1.00 98.25 327 ALA A CA 1
ATOM 2664 C C . ALA A 1 327 ? -0.547 3.291 2.823 1.00 98.25 327 ALA A C 1
ATOM 2666 O O . ALA A 1 327 ? -1.602 3.820 2.488 1.00 98.25 327 ALA A O 1
ATOM 2667 N N . TRP A 1 328 ? -0.149 2.122 2.332 1.00 98.69 328 TRP A N 1
ATOM 2668 C CA . TRP A 1 328 ? -1.017 1.289 1.507 1.00 98.69 328 TRP A CA 1
ATOM 2669 C C . TRP A 1 328 ? -2.302 0.919 2.256 1.00 98.69 328 TRP A C 1
ATOM 2671 O O . TRP A 1 328 ? -2.256 0.665 3.458 1.00 98.69 328 TRP A O 1
ATOM 2681 N N . GLU A 1 329 ? -3.438 0.810 1.570 1.00 98.56 329 GLU A N 1
ATOM 2682 C CA . GLU A 1 329 ? -4.683 0.328 2.180 1.00 98.56 329 GLU A CA 1
ATOM 2683 C C . GLU A 1 329 ? -5.016 -1.089 1.729 1.00 98.56 329 GLU A C 1
ATOM 2685 O O . GLU A 1 329 ? -5.165 -1.340 0.534 1.00 98.56 329 GLU A O 1
ATOM 2690 N N . TRP A 1 330 ? -5.180 -2.006 2.686 1.00 98.69 330 TRP A N 1
ATOM 2691 C CA . TRP A 1 330 ? -5.713 -3.339 2.407 1.00 98.69 330 TRP A CA 1
ATOM 2692 C C . TRP A 1 330 ? -7.136 -3.272 1.858 1.00 98.69 330 TRP A C 1
ATOM 2694 O O . TRP A 1 330 ? -7.990 -2.558 2.392 1.00 98.69 330 TRP A O 1
ATOM 2704 N N . THR A 1 331 ? -7.395 -4.089 0.840 1.00 98.44 331 THR A N 1
ATOM 2705 C CA . THR A 1 331 ? -8.704 -4.198 0.191 1.00 98.44 331 THR A CA 1
ATOM 2706 C C . THR A 1 331 ? -9.311 -5.588 0.369 1.00 98.44 331 THR A C 1
ATOM 2708 O O . THR A 1 331 ? -8.589 -6.554 0.612 1.00 98.44 331 THR A O 1
ATOM 2711 N N . GLU A 1 332 ? -10.634 -5.719 0.247 1.00 96.94 332 GLU A N 1
ATOM 2712 C CA . GLU A 1 332 ? -11.293 -7.033 0.200 1.00 96.94 332 GLU A CA 1
ATOM 2713 C C . GLU A 1 332 ? -10.976 -7.821 -1.076 1.00 96.94 332 GLU A C 1
ATOM 2715 O O . GLU A 1 332 ? -11.146 -9.040 -1.095 1.00 96.94 332 GLU A O 1
ATOM 2720 N N . ASP A 1 333 ? -10.499 -7.153 -2.123 1.00 97.31 333 ASP A N 1
ATOM 2721 C CA . ASP A 1 333 ? -10.187 -7.766 -3.402 1.00 97.31 333 ASP A CA 1
ATOM 2722 C C . ASP A 1 333 ? -9.004 -8.738 -3.289 1.00 97.31 333 ASP A C 1
ATOM 2724 O O . ASP A 1 333 ? -7.939 -8.432 -2.742 1.00 97.31 333 ASP A O 1
ATOM 2728 N N . HIS A 1 334 ? -9.170 -9.932 -3.856 1.00 95.75 334 HIS A N 1
ATOM 2729 C CA . HIS A 1 334 ? -8.030 -10.769 -4.215 1.00 95.75 334 HIS A CA 1
ATOM 2730 C C . HIS A 1 334 ? -7.315 -10.135 -5.405 1.00 95.75 334 HIS A C 1
ATOM 2732 O O . HIS A 1 334 ? -7.957 -9.499 -6.238 1.00 95.75 334 HIS A O 1
ATOM 2738 N N . PHE A 1 335 ? -6.006 -10.336 -5.536 1.00 95.00 335 PHE A N 1
ATOM 2739 C CA . PHE A 1 335 ? -5.301 -9.905 -6.738 1.00 95.00 335 PHE A CA 1
ATOM 2740 C C . PHE A 1 335 ? -5.882 -10.603 -7.961 1.00 95.00 335 PHE A C 1
ATOM 2742 O O . PHE A 1 335 ? -6.008 -11.827 -7.977 1.00 95.00 335 PHE A O 1
ATOM 2749 N N . ASN A 1 336 ? -6.312 -9.818 -8.948 1.00 93.38 336 ASN A N 1
ATOM 2750 C CA . ASN A 1 336 ? -7.157 -10.302 -10.031 1.00 93.38 336 ASN A CA 1
ATOM 2751 C C . ASN A 1 336 ? -6.866 -9.577 -11.361 1.00 93.38 336 ASN A C 1
ATOM 2753 O O . ASN A 1 336 ? -6.580 -8.373 -11.350 1.00 93.38 336 ASN A O 1
ATOM 2757 N N . PRO A 1 337 ? -6.981 -10.270 -12.508 1.00 93.44 337 PRO A N 1
ATOM 2758 C CA . PRO A 1 337 ? -6.796 -9.655 -13.818 1.00 93.44 337 PRO A CA 1
ATOM 2759 C C . PRO A 1 337 ? -8.004 -8.802 -14.216 1.00 93.44 337 PRO A C 1
ATOM 2761 O O . PRO A 1 337 ? -9.151 -9.141 -13.911 1.00 93.44 337 PRO A O 1
ATOM 2764 N N . LEU A 1 338 ? -7.765 -7.716 -14.949 1.00 94.19 338 LEU A N 1
ATOM 2765 C CA . LEU A 1 338 ? -8.832 -6.976 -15.627 1.00 94.19 338 LEU A CA 1
ATOM 2766 C C . LEU A 1 338 ? -9.262 -7.701 -16.911 1.00 94.19 338 LEU A C 1
ATOM 2768 O O . LEU A 1 338 ? -8.559 -8.576 -17.418 1.00 94.19 338 LEU A O 1
ATOM 2772 N N . LYS A 1 339 ? -10.436 -7.356 -17.454 1.00 91.19 339 LYS A N 1
ATOM 2773 C CA . LYS A 1 339 ? -10.879 -7.922 -18.735 1.00 91.19 339 LYS A CA 1
ATOM 2774 C C . LYS A 1 339 ? -9.928 -7.457 -19.834 1.00 91.19 339 LYS A C 1
ATOM 2776 O O . LYS A 1 339 ? -9.692 -6.260 -19.956 1.00 91.19 339 LYS A O 1
ATOM 2781 N N . GLY A 1 340 ? -9.432 -8.379 -20.653 1.00 88.19 340 GLY A N 1
ATOM 2782 C CA . GLY A 1 340 ? -8.416 -8.061 -21.660 1.00 88.19 340 GLY A CA 1
ATOM 2783 C C . GLY A 1 340 ? -6.996 -7.953 -21.099 1.00 88.19 340 GLY A C 1
ATOM 2784 O O . GLY A 1 340 ? -6.124 -7.460 -21.801 1.00 88.19 340 GLY A O 1
ATOM 2785 N N . PHE A 1 341 ? -6.762 -8.414 -19.865 1.00 91.25 341 PHE A N 1
ATOM 2786 C CA . PHE A 1 341 ? -5.415 -8.636 -19.342 1.00 91.25 341 PHE A CA 1
ATOM 2787 C C . PHE A 1 341 ? -4.604 -9.524 -20.296 1.00 91.25 341 PHE A C 1
ATOM 2789 O O . PHE A 1 341 ? -5.061 -10.598 -20.706 1.00 91.25 341 PHE A O 1
ATOM 2796 N N . GLU A 1 342 ? -3.379 -9.097 -20.588 1.00 87.62 342 GLU A N 1
ATOM 2797 C CA . GLU A 1 342 ? -2.399 -9.858 -21.351 1.00 87.62 342 GLU A CA 1
ATOM 2798 C C . GLU A 1 342 ? -1.063 -9.851 -20.617 1.00 87.62 342 GLU A C 1
ATOM 2800 O O . GLU A 1 342 ? -0.598 -8.816 -20.147 1.00 87.62 342 GLU A O 1
ATOM 2805 N N . VAL A 1 343 ? -0.445 -11.027 -20.530 1.00 89.25 343 VAL A N 1
ATOM 2806 C CA . VAL A 1 343 ? 0.877 -11.181 -19.927 1.00 89.25 343 VAL A CA 1
ATOM 2807 C C . VAL A 1 343 ? 1.909 -10.477 -20.794 1.00 89.25 343 VAL A C 1
ATOM 2809 O O . VAL A 1 343 ? 2.004 -10.744 -21.995 1.00 89.25 343 VAL A O 1
ATOM 2812 N N . HIS A 1 344 ? 2.729 -9.628 -20.182 1.00 85.75 344 HIS A N 1
ATOM 2813 C CA . HIS A 1 344 ? 3.803 -8.975 -20.910 1.00 85.75 344 HIS A CA 1
ATOM 2814 C C . HIS A 1 344 ? 4.997 -9.927 -21.081 1.00 85.75 344 HIS A C 1
ATOM 2816 O O . HIS A 1 344 ? 5.632 -10.335 -20.115 1.00 85.75 344 HIS A O 1
ATOM 2822 N N . HIS A 1 345 ? 5.367 -10.237 -22.325 1.00 84.69 345 HIS A N 1
ATOM 2823 C CA . HIS A 1 345 ? 6.385 -11.249 -22.664 1.00 84.69 345 HIS A CA 1
ATOM 2824 C C . HIS A 1 345 ? 7.802 -10.999 -22.101 1.00 84.69 345 HIS A C 1
ATOM 2826 O O . HIS A 1 345 ? 8.632 -11.902 -22.095 1.00 84.69 345 HIS A O 1
ATOM 2832 N N . VAL A 1 346 ? 8.105 -9.769 -21.677 1.00 86.12 346 VAL A N 1
ATOM 2833 C CA . VAL A 1 346 ? 9.388 -9.404 -21.042 1.00 86.12 346 VAL A CA 1
ATOM 2834 C C . VAL A 1 346 ? 9.473 -9.873 -19.581 1.00 86.12 346 VAL A C 1
ATOM 2836 O O . VAL A 1 346 ? 10.578 -10.054 -19.076 1.00 86.12 346 VAL A O 1
ATOM 2839 N N . TYR A 1 347 ? 8.334 -10.058 -18.908 1.00 85.12 347 TYR A N 1
ATOM 2840 C CA . TYR A 1 347 ? 8.251 -10.505 -17.516 1.00 85.12 347 TYR A CA 1
ATOM 2841 C C . TYR A 1 347 ? 6.927 -11.258 -17.324 1.00 85.12 347 TYR A C 1
ATOM 2843 O O . TYR A 1 347 ? 5.911 -10.683 -16.941 1.00 85.12 347 TYR A O 1
ATOM 2851 N N . ASP A 1 348 ? 6.927 -12.541 -17.678 1.00 83.00 348 ASP A N 1
ATOM 2852 C CA . ASP A 1 348 ? 5.714 -13.341 -17.864 1.00 83.00 348 ASP A CA 1
ATOM 2853 C C . ASP A 1 348 ? 5.101 -13.901 -16.566 1.00 83.00 348 ASP A C 1
ATOM 2855 O O . ASP A 1 348 ? 3.943 -14.335 -16.544 1.00 83.00 348 ASP A O 1
ATOM 2859 N N . ASP A 1 349 ? 5.844 -13.834 -15.466 1.00 81.44 349 ASP A N 1
ATOM 2860 C CA . ASP A 1 349 ? 5.462 -14.327 -14.146 1.00 81.44 349 ASP A CA 1
ATOM 2861 C C . ASP A 1 349 ? 5.314 -13.220 -13.084 1.00 81.44 349 ASP A C 1
ATOM 2863 O O . ASP A 1 349 ? 5.167 -13.530 -11.904 1.00 81.44 349 ASP A O 1
ATOM 2867 N N . PHE A 1 350 ? 5.263 -11.938 -13.475 1.00 86.69 350 PHE A N 1
ATOM 2868 C CA . PHE A 1 350 ? 5.063 -10.835 -12.522 1.00 86.69 350 PHE A CA 1
ATOM 2869 C C . PHE A 1 350 ? 3.697 -10.904 -11.814 1.00 86.69 350 PHE A C 1
ATOM 2871 O O . PHE A 1 350 ? 3.625 -10.853 -10.586 1.00 86.69 350 PHE A O 1
ATOM 2878 N N . SER A 1 351 ? 2.606 -11.041 -12.578 1.00 88.19 351 SER A N 1
ATOM 2879 C CA . SER A 1 351 ? 1.241 -11.016 -12.025 1.00 88.19 351 SER A CA 1
ATOM 2880 C C . SER A 1 351 ? 0.573 -12.386 -11.962 1.00 88.19 351 SER A C 1
ATOM 2882 O O . SER A 1 351 ? -0.127 -12.709 -10.998 1.00 88.19 351 SER A O 1
ATOM 2884 N N . THR A 1 352 ? 0.765 -13.211 -12.993 1.00 86.31 352 THR A N 1
ATOM 2885 C CA . THR A 1 352 ? -0.017 -14.441 -13.180 1.00 86.31 352 THR A CA 1
ATOM 2886 C C . THR A 1 352 ? 0.075 -15.447 -12.031 1.00 86.31 352 THR A C 1
ATOM 2888 O O . THR A 1 352 ? -0.984 -15.979 -11.670 1.00 86.31 352 THR A O 1
ATOM 2891 N N . PRO A 1 353 ? 1.236 -15.689 -11.381 1.00 84.00 353 PRO A N 1
ATOM 2892 C CA . PRO A 1 353 ? 1.323 -16.655 -10.284 1.00 84.00 353 PRO A CA 1
ATOM 2893 C C . PRO A 1 353 ? 0.525 -16.233 -9.045 1.00 84.00 353 PRO A C 1
ATOM 2895 O O . PRO A 1 353 ? 0.202 -17.068 -8.199 1.00 84.00 353 PRO A O 1
ATOM 2898 N N . CYS A 1 354 ? 0.188 -14.948 -8.939 1.00 86.12 354 CYS A N 1
ATOM 2899 C CA . CYS A 1 354 ? -0.487 -14.374 -7.784 1.00 86.12 354 CYS A CA 1
ATOM 2900 C C . CYS A 1 354 ? -2.006 -14.241 -7.959 1.00 86.12 354 CYS A C 1
ATOM 2902 O O . CYS A 1 354 ? -2.705 -13.913 -6.998 1.00 86.12 354 CYS A O 1
ATOM 2904 N N . PHE A 1 355 ? -2.550 -14.570 -9.136 1.00 86.69 355 PHE A N 1
ATOM 2905 C CA . PHE A 1 355 ? -3.992 -14.736 -9.366 1.00 86.69 355 PHE A CA 1
ATOM 2906 C C . PHE A 1 355 ? -4.508 -16.077 -8.809 1.00 86.69 355 PHE A C 1
ATOM 2908 O O . PHE A 1 355 ? -5.187 -16.840 -9.491 1.00 86.69 355 PHE A O 1
ATOM 2915 N N . ASP A 1 356 ? -4.166 -16.381 -7.556 1.00 81.31 356 ASP A N 1
ATOM 2916 C CA . ASP A 1 356 ? -4.359 -17.690 -6.918 1.00 81.31 356 ASP A CA 1
ATOM 2917 C C . ASP A 1 356 ? -5.439 -17.694 -5.820 1.00 81.31 356 ASP A C 1
ATOM 2919 O O . ASP A 1 356 ? -5.656 -18.705 -5.148 1.00 81.31 356 ASP A O 1
ATOM 2923 N N . GLY A 1 357 ? -6.100 -16.552 -5.604 1.00 85.06 357 GLY A N 1
ATOM 2924 C CA . GLY A 1 357 ? -7.089 -16.364 -4.539 1.00 85.06 357 GLY A CA 1
ATOM 2925 C C . GLY A 1 357 ? -6.510 -16.350 -3.126 1.00 85.06 357 GLY A C 1
ATOM 2926 O O . GLY A 1 357 ? -7.252 -16.468 -2.156 1.00 85.06 357 GLY A O 1
ATOM 2927 N N . LYS A 1 358 ? -5.191 -16.211 -2.998 1.00 87.44 358 LYS A N 1
ATOM 2928 C CA . LYS A 1 358 ? -4.468 -16.188 -1.723 1.00 87.44 358 LYS A CA 1
ATOM 2929 C C . LYS A 1 358 ? -3.580 -14.942 -1.581 1.00 87.44 358 LYS A C 1
ATOM 2931 O O . LYS A 1 358 ? -2.793 -14.859 -0.635 1.00 87.44 358 LYS A O 1
ATOM 2936 N N . HIS A 1 359 ? -3.676 -13.997 -2.513 1.00 92.62 359 HIS A N 1
ATOM 2937 C CA . HIS A 1 359 ? -3.082 -12.667 -2.425 1.00 92.62 359 HIS A CA 1
ATOM 2938 C C . HIS A 1 359 ? -4.196 -11.632 -2.353 1.00 92.62 359 HIS A C 1
ATOM 2940 O O . HIS A 1 359 ? -5.112 -11.654 -3.172 1.00 92.62 359 HIS A O 1
ATOM 2946 N N . SER A 1 360 ? -4.108 -10.733 -1.380 1.00 95.44 360 SER A N 1
ATOM 2947 C CA . SER A 1 360 ? -5.044 -9.622 -1.214 1.00 95.44 360 SER A CA 1
ATOM 2948 C C . SER A 1 360 ? -4.426 -8.356 -1.783 1.00 95.44 360 SER A C 1
ATOM 2950 O O . SER A 1 360 ? -3.218 -8.139 -1.644 1.00 95.44 360 SER A O 1
ATOM 2952 N N . MET A 1 361 ? -5.243 -7.532 -2.432 1.00 98.06 361 MET A N 1
ATOM 2953 C CA . MET A 1 361 ? -4.778 -6.284 -3.019 1.00 98.06 361 MET A CA 1
ATOM 2954 C C . MET A 1 361 ? -4.570 -5.209 -1.957 1.00 98.06 361 MET A C 1
ATOM 2956 O O . MET A 1 361 ? -5.301 -5.132 -0.961 1.00 98.06 361 MET A O 1
ATOM 2960 N N . ILE A 1 362 ? -3.591 -4.355 -2.228 1.00 98.19 362 ILE A N 1
ATOM 2961 C CA . ILE A 1 362 ? -3.348 -3.090 -1.550 1.00 98.19 362 ILE A CA 1
ATOM 2962 C C . ILE A 1 362 ? -3.393 -1.950 -2.571 1.00 98.19 362 ILE A C 1
ATOM 2964 O O . ILE A 1 362 ? -2.964 -2.116 -3.713 1.00 98.19 362 ILE A O 1
ATOM 2968 N N . VAL A 1 363 ? -3.921 -0.793 -2.169 1.00 97.88 363 VAL A N 1
ATOM 2969 C CA . VAL A 1 363 ? -4.104 0.370 -3.059 1.00 97.88 363 VAL A CA 1
ATOM 2970 C C . VAL A 1 363 ? -3.650 1.683 -2.412 1.00 97.88 363 VAL A C 1
ATOM 2972 O O . VAL A 1 363 ? -3.653 1.814 -1.189 1.00 97.88 363 VAL A O 1
ATOM 2975 N N . GLY A 1 364 ? -3.265 2.660 -3.240 1.00 95.88 364 GLY A N 1
ATOM 2976 C CA . GLY A 1 364 ? -3.024 4.052 -2.831 1.00 95.88 364 GLY A CA 1
ATOM 2977 C C . GLY A 1 364 ? -1.570 4.474 -2.585 1.00 95.88 364 GLY A C 1
ATOM 2978 O O . GLY A 1 364 ? -1.327 5.681 -2.525 1.00 95.88 364 GLY A O 1
ATOM 2979 N N . GLY A 1 365 ? -0.620 3.540 -2.497 1.00 97.06 365 GLY A N 1
ATOM 2980 C CA . GLY A 1 365 ? 0.789 3.831 -2.218 1.00 97.06 365 GLY A CA 1
ATOM 2981 C C . GLY A 1 365 ? 1.079 4.114 -0.740 1.00 97.06 365 GLY A C 1
ATOM 2982 O O . GLY A 1 365 ? 0.247 4.662 -0.018 1.00 97.06 365 GLY A O 1
ATOM 2983 N N . SER A 1 366 ? 2.286 3.792 -0.282 1.00 98.06 366 SER A N 1
ATOM 2984 C CA . SER A 1 366 ? 2.820 4.218 1.015 1.00 98.06 366 SER A CA 1
ATOM 2985 C C . SER A 1 366 ? 3.729 5.444 0.882 1.00 98.06 366 SER A C 1
ATOM 2987 O O . SER A 1 366 ? 4.023 5.914 -0.215 1.00 98.06 366 SER A O 1
ATOM 2989 N N . PHE A 1 367 ? 4.226 5.979 2.002 1.00 97.81 367 PHE A N 1
ATOM 2990 C CA . PHE A 1 367 ? 5.173 7.102 1.982 1.00 97.81 367 PHE A CA 1
ATOM 2991 C C . PHE A 1 367 ? 6.437 6.854 1.134 1.00 97.81 367 PHE A C 1
ATOM 2993 O O . PHE A 1 367 ? 7.059 7.816 0.679 1.00 97.81 367 PHE A O 1
ATOM 3000 N N . ILE A 1 368 ? 6.833 5.590 0.931 1.00 97.31 368 ILE A N 1
ATOM 3001 C CA . ILE A 1 368 ? 8.047 5.209 0.197 1.00 97.31 368 ILE A CA 1
ATOM 3002 C C . ILE A 1 368 ? 7.782 4.775 -1.247 1.00 97.31 368 ILE A C 1
ATOM 3004 O O . ILE A 1 368 ? 8.732 4.776 -2.028 1.00 97.31 368 ILE A O 1
ATOM 3008 N N . SER A 1 369 ? 6.534 4.484 -1.628 1.00 97.81 369 SER A N 1
ATOM 3009 C CA . SER A 1 369 ? 6.194 4.116 -3.007 1.00 97.81 369 SER A CA 1
ATOM 3010 C C . SER A 1 369 ? 6.592 5.237 -3.964 1.00 97.81 369 SER A C 1
ATOM 3012 O O . SER A 1 369 ? 6.277 6.408 -3.725 1.00 97.81 369 SER A O 1
ATOM 3014 N N . THR A 1 370 ? 7.295 4.899 -5.046 1.00 96.12 370 THR A N 1
ATOM 3015 C CA . THR A 1 370 ? 7.749 5.857 -6.071 1.00 96.12 370 THR A CA 1
ATOM 3016 C C . THR A 1 370 ? 7.486 5.308 -7.470 1.00 96.12 370 THR A C 1
ATOM 3018 O O . THR A 1 370 ? 7.428 4.096 -7.644 1.00 96.12 370 THR A O 1
ATOM 3021 N N . GLY A 1 371 ? 7.403 6.183 -8.475 1.00 94.81 371 GLY A N 1
ATOM 3022 C CA . GLY A 1 371 ? 7.171 5.759 -9.860 1.00 94.81 371 GLY A CA 1
ATOM 3023 C C . GLY A 1 371 ? 5.779 5.159 -10.061 1.00 94.81 371 GLY A C 1
ATOM 3024 O O . GLY A 1 371 ? 4.810 5.637 -9.475 1.00 94.81 371 GLY A O 1
ATOM 3025 N N . ASP A 1 372 ? 5.687 4.126 -10.884 1.00 94.94 372 ASP A N 1
ATOM 3026 C CA . ASP A 1 372 ? 4.451 3.442 -11.263 1.00 94.94 372 ASP A CA 1
ATOM 3027 C C . ASP A 1 372 ? 3.746 2.799 -10.062 1.00 94.94 372 ASP A C 1
ATOM 3029 O O . ASP A 1 372 ? 2.531 2.875 -9.952 1.00 94.94 372 ASP A O 1
ATOM 3033 N N . GLU A 1 373 ? 4.497 2.310 -9.071 1.00 94.69 373 GLU A N 1
ATOM 3034 C CA . GLU A 1 373 ? 3.951 1.802 -7.800 1.00 94.69 373 GLU A CA 1
ATOM 3035 C C . GLU A 1 373 ? 3.180 2.879 -7.001 1.00 94.69 373 GLU A C 1
ATOM 3037 O O . GLU A 1 373 ? 2.307 2.572 -6.193 1.00 94.69 373 GLU A O 1
ATOM 3042 N N . ALA A 1 374 ? 3.453 4.159 -7.257 1.00 95.62 374 ALA A N 1
ATOM 3043 C CA . ALA A 1 374 ? 2.741 5.301 -6.686 1.00 95.62 374 ALA A CA 1
ATOM 3044 C C . ALA A 1 374 ? 1.711 5.925 -7.654 1.00 95.62 374 ALA A C 1
ATOM 3046 O O . ALA A 1 374 ? 1.117 6.959 -7.335 1.00 95.62 374 ALA A O 1
ATOM 3047 N N . SER A 1 375 ? 1.502 5.326 -8.830 1.00 95.75 375 SER A N 1
ATOM 3048 C CA . SER A 1 375 ? 0.539 5.786 -9.831 1.00 95.75 375 SER A CA 1
ATOM 3049 C C . SER A 1 375 ? -0.896 5.626 -9.342 1.00 95.75 375 SER A C 1
ATOM 3051 O O . SER A 1 375 ? -1.236 4.733 -8.562 1.00 95.75 375 SER A O 1
ATOM 3053 N N . VAL A 1 376 ? -1.797 6.444 -9.888 1.00 95.50 376 VAL A N 1
ATOM 3054 C CA . VAL A 1 376 ? -3.234 6.218 -9.715 1.00 95.50 376 VAL A CA 1
ATOM 3055 C C . VAL A 1 376 ? -3.698 4.865 -10.273 1.00 95.50 376 VAL A C 1
ATOM 3057 O O . VAL A 1 376 ? -4.736 4.378 -9.827 1.00 95.50 376 VAL A O 1
ATOM 3060 N N . TYR A 1 377 ? -2.961 4.268 -11.212 1.00 96.75 377 TYR A N 1
ATOM 3061 C CA . TYR A 1 377 ? -3.279 2.968 -11.808 1.00 96.75 377 TYR A CA 1
ATOM 3062 C C . TYR A 1 377 ? -2.667 1.784 -11.060 1.00 96.75 377 TYR A C 1
ATOM 3064 O O . TYR A 1 377 ? -2.981 0.655 -11.415 1.00 96.75 377 TYR A O 1
ATOM 3072 N N . ALA A 1 378 ? -1.837 2.026 -10.041 1.00 96.69 378 ALA A N 1
ATOM 3073 C CA . ALA A 1 378 ? -1.085 0.984 -9.356 1.00 96.69 378 ALA A CA 1
ATOM 3074 C C . ALA A 1 378 ? -2.004 -0.055 -8.694 1.00 96.69 378 ALA A C 1
ATOM 3076 O O . ALA A 1 378 ? -2.869 0.290 -7.878 1.00 96.69 378 ALA A O 1
ATOM 3077 N N . ARG A 1 379 ? -1.768 -1.337 -8.999 1.00 97.00 379 ARG A N 1
ATOM 3078 C CA . ARG A 1 379 ? -2.493 -2.486 -8.430 1.00 97.00 379 ARG A CA 1
ATOM 3079 C C . ARG A 1 379 ? -1.498 -3.491 -7.859 1.00 97.00 379 ARG A C 1
ATOM 3081 O O . ARG A 1 379 ? -0.981 -4.355 -8.560 1.00 97.00 379 ARG A O 1
ATOM 3088 N N . PHE A 1 380 ? -1.247 -3.394 -6.558 1.00 97.19 380 PHE A N 1
ATOM 3089 C CA . PHE A 1 380 ? -0.287 -4.253 -5.866 1.00 97.19 380 PHE A CA 1
ATOM 3090 C C . PHE A 1 380 ? -0.979 -5.237 -4.935 1.00 97.19 380 PHE A C 1
ATOM 3092 O O . PHE A 1 380 ? -2.157 -5.105 -4.599 1.00 97.19 380 PHE A O 1
ATOM 3099 N N . HIS A 1 381 ? -0.249 -6.275 -4.548 1.00 96.31 381 HIS A N 1
ATOM 3100 C CA . HIS A 1 381 ? -0.804 -7.379 -3.792 1.00 96.31 381 HIS A CA 1
ATOM 3101 C C . HIS A 1 381 ? 0.259 -8.073 -2.961 1.00 96.31 381 HIS A C 1
ATOM 3103 O O . HIS A 1 381 ? 1.425 -8.144 -3.334 1.00 96.31 381 HIS A O 1
ATOM 3109 N N . PHE A 1 382 ? -0.176 -8.654 -1.850 1.00 95.62 382 PHE A N 1
ATOM 3110 C CA . PHE A 1 382 ? 0.676 -9.493 -1.026 1.00 95.62 382 PHE A CA 1
ATOM 3111 C C . PHE A 1 382 ? -0.134 -10.611 -0.386 1.00 95.62 382 PHE A C 1
ATOM 3113 O O . PHE A 1 382 ? -1.364 -10.561 -0.283 1.00 95.62 382 PHE A O 1
ATOM 3120 N N . ARG A 1 383 ? 0.574 -11.639 0.087 1.00 94.25 383 ARG A N 1
ATOM 3121 C CA . ARG A 1 383 ? -0.026 -12.617 0.989 1.00 94.25 383 ARG A CA 1
ATOM 3122 C C . ARG A 1 383 ? -0.592 -11.878 2.216 1.00 94.25 383 ARG A C 1
ATOM 3124 O O . ARG A 1 383 ? 0.111 -11.033 2.772 1.00 94.25 383 ARG A O 1
ATOM 3131 N N . PRO A 1 384 ? -1.777 -12.254 2.731 1.00 95.06 384 PRO A N 1
ATOM 3132 C CA . PRO A 1 384 ? -2.437 -11.569 3.851 1.00 95.06 384 PRO A CA 1
ATOM 3133 C C . PRO A 1 384 ? -1.619 -11.396 5.144 1.00 95.06 384 PRO A C 1
ATOM 3135 O O . PRO A 1 384 ? -1.985 -10.620 6.023 1.00 95.06 384 PRO A O 1
ATOM 3138 N N . HIS A 1 385 ? -0.535 -12.154 5.299 1.00 92.69 385 HIS A N 1
ATOM 3139 C CA . HIS A 1 385 ? 0.304 -12.169 6.493 1.00 92.69 385 HIS A CA 1
ATOM 3140 C C . HIS A 1 385 ? 1.632 -11.421 6.340 1.00 92.69 385 HIS A C 1
ATOM 3142 O O . HIS A 1 385 ? 2.379 -11.329 7.321 1.00 92.69 385 HIS A O 1
ATOM 3148 N N . PHE A 1 386 ? 1.954 -10.951 5.133 1.00 93.75 386 PHE A N 1
ATOM 3149 C CA . PHE A 1 386 ? 3.185 -10.215 4.879 1.00 93.75 386 PHE A CA 1
ATOM 3150 C C . PHE A 1 386 ? 3.107 -8.843 5.541 1.00 93.75 386 PHE A C 1
ATOM 3152 O O . PHE A 1 386 ? 2.050 -8.212 5.594 1.00 93.75 386 PHE A O 1
ATOM 3159 N N . LEU A 1 387 ? 4.241 -8.406 6.078 1.00 94.31 387 LEU A N 1
ATOM 3160 C CA . LEU A 1 387 ? 4.385 -7.061 6.608 1.00 94.31 387 LEU A CA 1
ATOM 3161 C C . LEU A 1 387 ? 4.667 -6.130 5.436 1.00 94.31 387 LEU A C 1
ATOM 3163 O O . LEU A 1 387 ? 5.545 -6.420 4.633 1.00 94.31 387 LEU A O 1
ATOM 3167 N N . GLN A 1 388 ? 3.931 -5.032 5.358 1.00 96.88 388 GLN A N 1
ATOM 3168 C CA . GLN A 1 388 ? 4.142 -3.946 4.404 1.00 96.88 388 GLN A CA 1
ATOM 3169 C C . GLN A 1 388 ? 3.989 -2.612 5.144 1.00 96.88 388 GLN A C 1
ATOM 3171 O O . GLN A 1 388 ? 3.600 -2.592 6.318 1.00 96.88 388 GLN A O 1
ATOM 3176 N N . HIS A 1 389 ? 4.264 -1.486 4.481 1.00 98.19 389 HIS A N 1
ATOM 3177 C CA . HIS A 1 389 ? 3.844 -0.164 4.977 1.00 98.19 389 HIS A CA 1
ATOM 3178 C C . HIS A 1 389 ? 2.357 0.046 4.681 1.00 98.19 389 HIS A C 1
ATOM 3180 O O . HIS A 1 389 ? 1.975 0.892 3.872 1.00 98.19 389 HIS A O 1
ATOM 3186 N N . SER A 1 390 ? 1.530 -0.803 5.289 1.00 98.06 390 SER A N 1
ATOM 3187 C CA . SER A 1 390 ? 0.109 -0.943 4.997 1.00 98.06 390 SER A CA 1
ATOM 3188 C C . SER A 1 390 ? -0.745 -0.735 6.238 1.00 98.06 390 SER A C 1
ATOM 3190 O O . SER A 1 390 ? -0.529 -1.375 7.266 1.00 98.06 390 SER A O 1
ATOM 3192 N N . GLY A 1 391 ? -1.767 0.096 6.103 1.00 98.38 391 GLY A N 1
ATOM 3193 C CA . GLY A 1 391 ? -2.867 0.233 7.037 1.00 98.38 391 GLY A CA 1
ATOM 3194 C C . GLY A 1 391 ? -4.188 -0.163 6.385 1.00 98.38 391 GLY A C 1
ATOM 3195 O O . GLY A 1 391 ? -4.260 -0.993 5.477 1.00 98.38 391 GLY A O 1
ATOM 3196 N N . PHE A 1 392 ? -5.266 0.415 6.895 1.00 98.75 392 PHE A N 1
ATOM 3197 C CA . PHE A 1 392 ? -6.617 0.218 6.385 1.00 98.75 392 PHE A CA 1
ATOM 3198 C C . PHE A 1 392 ? -7.532 1.315 6.930 1.00 98.75 392 PHE A C 1
ATOM 3200 O O . PHE A 1 392 ? -7.207 2.001 7.906 1.00 98.75 392 PHE A O 1
ATOM 3207 N N . ARG A 1 393 ? -8.719 1.427 6.344 1.00 97.88 393 ARG A N 1
ATOM 3208 C CA . ARG A 1 393 ? -9.832 2.216 6.875 1.00 97.88 393 ARG A CA 1
ATOM 3209 C C . ARG A 1 393 ? -11.067 1.337 7.050 1.00 97.88 393 ARG A C 1
ATOM 3211 O O . ARG A 1 393 ? -11.150 0.253 6.474 1.00 97.88 393 ARG A O 1
ATOM 3218 N N . LEU A 1 394 ? -12.022 1.796 7.855 1.00 98.50 394 LEU A N 1
ATOM 3219 C CA . LEU A 1 394 ? -13.294 1.093 8.025 1.00 98.50 394 LEU A CA 1
ATOM 3220 C C . LEU A 1 394 ? -14.255 1.482 6.912 1.00 98.50 394 LEU A C 1
ATOM 3222 O O . LEU A 1 394 ? -14.372 2.658 6.581 1.00 98.50 394 LEU A O 1
ATOM 3226 N N . VAL A 1 395 ? -15.004 0.504 6.419 1.00 98.69 395 VAL A N 1
ATOM 3227 C CA . VAL A 1 395 ? -16.139 0.679 5.519 1.00 98.69 395 VAL A CA 1
ATOM 3228 C C . VAL A 1 395 ? -17.370 -0.003 6.107 1.00 98.69 395 VAL A C 1
ATOM 3230 O O . VAL A 1 395 ? -17.276 -1.051 6.748 1.00 98.69 395 VAL A O 1
ATOM 3233 N N . ALA A 1 396 ? -18.533 0.608 5.905 1.00 98.44 396 ALA A N 1
ATOM 3234 C CA . ALA A 1 396 ? -19.834 0.040 6.231 1.00 98.44 396 ALA A CA 1
ATOM 3235 C C . ALA A 1 396 ? -20.824 0.327 5.094 1.00 98.44 396 ALA A C 1
ATOM 3237 O O . ALA A 1 396 ? -20.930 1.459 4.627 1.00 98.44 396 ALA A O 1
ATOM 3238 N N . SER A 1 397 ? -21.563 -0.687 4.655 1.00 98.06 397 SER A N 1
ATOM 3239 C CA . SER A 1 397 ? -22.618 -0.561 3.646 1.00 98.06 397 SER A CA 1
ATOM 3240 C C . SER A 1 397 ? -23.660 -1.655 3.865 1.00 98.06 397 SER A C 1
ATOM 3242 O O . SER A 1 397 ? -23.310 -2.765 4.256 1.00 98.06 397 SER A O 1
ATOM 3244 N N . ASP A 1 398 ? -24.932 -1.359 3.591 1.00 97.56 398 ASP A N 1
ATOM 3245 C CA . ASP A 1 398 ? -25.984 -2.385 3.541 1.00 97.56 398 ASP A CA 1
ATOM 3246 C C . ASP A 1 398 ? -25.879 -3.265 2.284 1.00 97.56 398 ASP A C 1
ATOM 3248 O O . ASP A 1 398 ? -26.447 -4.358 2.236 1.00 97.56 398 ASP A O 1
ATOM 3252 N N . ALA A 1 399 ? -25.164 -2.794 1.259 1.00 96.44 399 ALA A N 1
ATOM 3253 C CA . ALA A 1 399 ? -24.915 -3.545 0.043 1.00 96.44 399 ALA A CA 1
ATOM 3254 C C . ALA A 1 399 ? -23.734 -4.511 0.214 1.00 96.44 399 ALA A C 1
ATOM 3256 O O . ALA A 1 399 ? -22.820 -4.294 1.012 1.00 96.44 399 ALA A O 1
ATOM 3257 N N . LYS A 1 400 ? -23.736 -5.579 -0.591 1.00 93.50 400 LYS A N 1
ATOM 3258 C CA . LYS A 1 400 ? -22.579 -6.472 -0.711 1.00 93.50 400 LYS A CA 1
ATOM 3259 C C . LYS A 1 400 ? -21.377 -5.669 -1.220 1.00 93.50 400 LYS A C 1
ATOM 3261 O O . LYS A 1 400 ? -21.536 -4.842 -2.116 1.00 93.50 400 LYS A O 1
ATOM 3266 N N . ALA A 1 401 ? -20.195 -5.929 -0.661 1.00 94.19 401 ALA A N 1
ATOM 3267 C CA . ALA A 1 401 ? -18.962 -5.316 -1.135 1.00 94.19 401 ALA A CA 1
ATOM 3268 C C . ALA A 1 401 ? -18.761 -5.612 -2.634 1.00 94.19 401 ALA A C 1
ATOM 3270 O O . ALA A 1 401 ? -18.911 -6.773 -3.037 1.00 94.19 401 ALA A O 1
ATOM 3271 N N . PRO A 1 402 ? -18.419 -4.609 -3.463 1.00 95.06 402 PRO A N 1
ATOM 3272 C CA . PRO A 1 402 ? -18.104 -4.809 -4.877 1.00 95.06 402 PRO A CA 1
ATOM 3273 C C . PRO A 1 402 ? -16.678 -5.370 -5.051 1.00 95.06 402 PRO A C 1
ATOM 3275 O O . PRO A 1 402 ? -15.895 -4.856 -5.843 1.00 95.06 402 PRO A O 1
ATOM 3278 N N . ALA A 1 403 ? -16.339 -6.401 -4.273 1.00 94.44 403 ALA A N 1
ATOM 3279 C CA . ALA A 1 403 ? -15.019 -7.012 -4.211 1.00 94.44 403 ALA A CA 1
ATOM 3280 C C . ALA A 1 403 ? -14.896 -8.185 -5.190 1.00 94.44 403 ALA A C 1
ATOM 3282 O O . ALA A 1 403 ? -15.833 -8.971 -5.378 1.00 94.44 403 ALA A O 1
ATOM 3283 N N . THR A 1 404 ? -13.711 -8.351 -5.766 1.00 94.00 404 THR A N 1
ATOM 3284 C CA . THR A 1 404 ? -13.371 -9.492 -6.618 1.00 94.00 404 THR A CA 1
ATOM 3285 C C . THR A 1 404 ? -12.658 -10.561 -5.802 1.00 94.00 404 THR A C 1
ATOM 3287 O O . THR A 1 404 ? -11.506 -10.391 -5.412 1.00 94.00 404 THR A O 1
ATOM 3290 N N . HIS A 1 405 ? -13.319 -11.696 -5.579 1.00 88.75 405 HIS A N 1
ATOM 3291 C CA . HIS A 1 405 ? -12.717 -12.850 -4.912 1.00 88.75 405 HIS A CA 1
ATOM 3292 C C . HIS A 1 405 ? -12.437 -13.963 -5.917 1.00 88.75 405 HIS A C 1
ATOM 3294 O O . HIS A 1 405 ? -13.338 -14.432 -6.610 1.00 88.75 405 HIS A O 1
ATOM 3300 N N . LEU A 1 406 ? -11.182 -14.401 -5.973 1.00 82.25 406 LEU A N 1
ATOM 3301 C CA . LEU A 1 406 ? -10.782 -15.608 -6.694 1.00 82.25 406 LEU A CA 1
ATOM 3302 C C . LEU A 1 406 ? -10.834 -16.828 -5.770 1.00 82.25 406 LEU A C 1
ATOM 3304 O O . LEU A 1 406 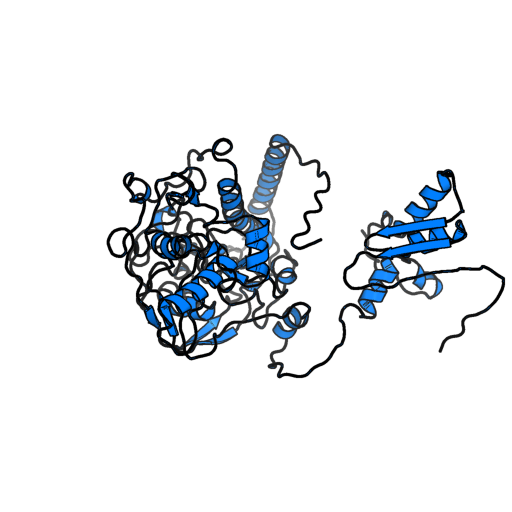? -10.504 -16.717 -4.588 1.00 82.25 406 LEU A O 1
ATOM 3308 N N . TYR A 1 407 ? -11.197 -17.988 -6.315 1.00 67.81 407 TYR A N 1
ATOM 3309 C CA . TYR A 1 407 ? -11.193 -19.256 -5.586 1.00 67.81 407 TYR A CA 1
ATOM 3310 C C . TYR A 1 407 ? -9.876 -20.012 -5.822 1.00 67.81 407 TYR A C 1
ATOM 3312 O O . TYR A 1 407 ? -9.410 -20.062 -6.965 1.00 67.81 407 TYR A O 1
ATOM 3320 N N . PRO A 1 408 ? -9.279 -20.621 -4.779 1.00 49.66 408 PRO A N 1
ATOM 3321 C CA . PRO A 1 408 ? -8.091 -21.454 -4.935 1.00 49.66 408 PRO A CA 1
ATOM 3322 C C . PRO A 1 408 ? -8.326 -22.571 -5.961 1.00 49.66 408 PRO A C 1
ATOM 3324 O O . PRO A 1 408 ? -9.364 -23.224 -5.933 1.00 49.66 408 PRO A O 1
ATOM 3327 N N . GLY A 1 409 ? -7.364 -22.786 -6.861 1.00 43.72 409 GLY A N 1
ATOM 3328 C CA . GLY A 1 409 ? -7.455 -23.811 -7.911 1.00 43.72 409 GLY A CA 1
ATOM 3329 C C . GLY A 1 409 ? -8.234 -23.396 -9.165 1.00 43.72 409 GLY A C 1
ATOM 3330 O O . GLY A 1 409 ? -8.291 -24.164 -10.122 1.00 43.72 409 GLY A O 1
ATOM 3331 N N . ASN A 1 410 ? -8.793 -22.183 -9.213 1.00 41.41 410 ASN A N 1
ATOM 3332 C CA . ASN A 1 410 ? -9.515 -21.726 -10.389 1.00 41.41 410 ASN A CA 1
ATOM 3333 C C . ASN A 1 410 ? -8.577 -21.090 -11.437 1.00 41.41 410 ASN A C 1
ATOM 3335 O O . ASN A 1 410 ? -8.380 -19.875 -11.452 1.00 41.41 410 ASN A O 1
ATOM 3339 N N . PHE A 1 411 ? -8.049 -21.896 -12.366 1.00 43.03 411 PHE A N 1
ATOM 3340 C CA . PHE A 1 411 ? -7.363 -21.404 -13.577 1.00 43.03 411 PHE A CA 1
ATOM 3341 C C . PHE A 1 411 ? -8.278 -20.551 -14.474 1.00 43.03 411 PHE A C 1
ATOM 3343 O O . PHE A 1 411 ? -7.796 -19.781 -15.307 1.00 43.03 411 PHE A O 1
ATOM 3350 N N . SER A 1 412 ? -9.599 -20.597 -14.271 1.00 40.06 412 SER A N 1
ATOM 3351 C CA . SER A 1 412 ? -10.510 -19.643 -14.893 1.00 40.06 412 SER A CA 1
ATOM 3352 C C . SER A 1 412 ? -10.350 -18.229 -14.333 1.00 40.06 412 SER A C 1
ATOM 3354 O O . SER A 1 412 ? -10.788 -17.306 -14.989 1.00 40.06 412 SER A O 1
ATOM 3356 N N . GLY A 1 413 ? -9.658 -17.981 -13.217 1.00 39.72 413 GLY A N 1
ATOM 3357 C CA . GLY A 1 413 ? -9.233 -16.618 -12.865 1.00 39.72 413 GLY A CA 1
ATOM 3358 C C . GLY A 1 413 ? -8.296 -16.013 -13.920 1.00 39.72 413 GLY A C 1
ATOM 3359 O O . GLY A 1 413 ? -8.432 -14.843 -14.256 1.00 39.72 413 GLY A O 1
ATOM 3360 N N . GLN A 1 414 ? -7.417 -16.831 -14.510 1.00 40.19 414 GLN A N 1
ATOM 3361 C CA . GLN A 1 414 ? -6.511 -16.447 -15.599 1.00 40.19 414 GLN A CA 1
ATOM 3362 C C . GLN A 1 414 ? -7.186 -16.513 -16.988 1.00 40.19 414 GLN A C 1
ATOM 3364 O O . GLN A 1 414 ? -6.870 -15.704 -17.857 1.00 40.19 414 GLN A O 1
ATOM 3369 N N . ALA A 1 415 ? -8.146 -17.427 -17.204 1.00 37.44 415 ALA A N 1
ATOM 3370 C CA . ALA A 1 415 ? -8.859 -17.573 -18.485 1.00 37.44 415 ALA A CA 1
ATOM 3371 C C . ALA A 1 415 ? -10.154 -16.732 -18.616 1.00 37.44 415 ALA A C 1
ATOM 3373 O O . ALA A 1 415 ? -10.473 -16.275 -19.710 1.00 37.44 415 ALA A O 1
ATOM 3374 N N . ALA A 1 416 ? -10.888 -16.457 -17.533 1.00 39.66 416 ALA A N 1
ATOM 3375 C CA . ALA A 1 416 ? -12.137 -15.674 -17.536 1.00 39.66 416 ALA A CA 1
ATOM 3376 C C . ALA A 1 416 ? -11.908 -14.172 -17.761 1.00 39.66 416 ALA A C 1
ATOM 3378 O O . ALA A 1 416 ? -12.850 -13.441 -18.056 1.00 39.66 416 ALA A O 1
ATOM 3379 N N . ALA A 1 417 ? -10.656 -13.709 -17.696 1.00 39.47 417 ALA A N 1
ATOM 3380 C CA . ALA A 1 417 ? -10.283 -12.381 -18.171 1.00 39.47 417 ALA A CA 1
ATOM 3381 C C . ALA A 1 417 ? -10.418 -12.235 -19.701 1.00 39.47 417 ALA A C 1
ATOM 3383 O O . ALA A 1 417 ? -10.521 -11.107 -20.191 1.00 39.47 417 ALA A O 1
ATOM 3384 N N . ARG A 1 418 ? -10.451 -13.350 -20.455 1.00 38.75 418 ARG A N 1
ATOM 3385 C CA . ARG A 1 418 ? -10.633 -13.346 -21.916 1.00 38.75 418 ARG A CA 1
ATOM 3386 C C . ARG A 1 418 ? -12.098 -13.366 -22.348 1.00 38.75 418 ARG A C 1
ATOM 3388 O O . ARG A 1 418 ? -12.434 -12.656 -23.287 1.00 38.75 418 ARG A O 1
ATOM 3395 N N . ASP A 1 419 ? -12.975 -14.061 -21.624 1.00 33.00 419 ASP A N 1
ATOM 3396 C CA . ASP A 1 419 ? -14.394 -14.178 -21.974 1.00 33.00 419 ASP A CA 1
ATOM 3397 C C . ASP A 1 419 ? -15.287 -13.936 -20.749 1.00 33.00 419 ASP A C 1
ATOM 3399 O O . ASP A 1 419 ? -15.450 -14.789 -19.879 1.00 33.00 419 ASP A O 1
ATOM 3403 N N . VAL A 1 420 ? -15.894 -12.747 -20.674 1.00 33.50 420 VAL A N 1
ATOM 3404 C CA . VAL A 1 420 ? -16.894 -12.435 -19.645 1.00 33.50 420 VAL A CA 1
ATOM 3405 C C . VAL A 1 420 ? -18.181 -13.190 -19.955 1.00 33.50 420 VAL A C 1
ATOM 3407 O O . VAL A 1 420 ? -18.957 -12.759 -20.806 1.00 33.50 420 VAL A O 1
ATOM 3410 N N . VAL A 1 421 ? -18.463 -14.237 -19.185 1.00 28.94 421 VAL A N 1
ATOM 3411 C CA . VAL A 1 421 ? -19.830 -14.548 -18.762 1.00 28.94 421 VAL A CA 1
ATOM 3412 C C . VAL A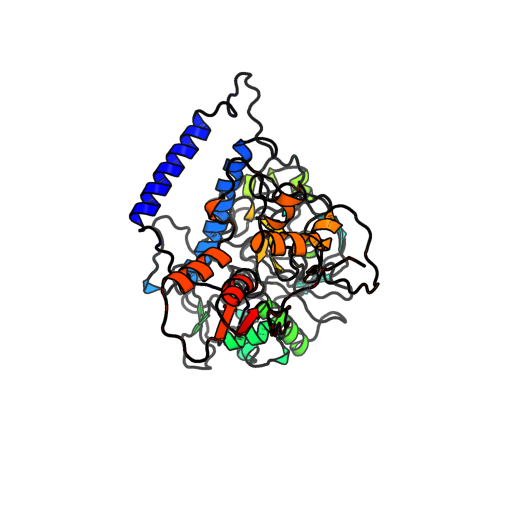 1 421 ? -19.774 -14.928 -17.288 1.00 28.94 421 VAL A C 1
ATOM 3414 O O . VAL A 1 421 ? -18.994 -15.781 -16.881 1.00 28.94 421 VAL A O 1
ATOM 3417 N N . VAL A 1 422 ? -20.591 -14.240 -16.496 1.00 36.91 422 VAL A N 1
ATOM 3418 C CA . VAL A 1 422 ? -20.887 -14.536 -15.092 1.00 36.91 422 VAL A CA 1
ATOM 3419 C C . VAL A 1 422 ? -21.065 -16.048 -14.915 1.00 36.91 422 VAL A C 1
ATOM 3421 O O . VAL A 1 422 ? -21.996 -16.618 -15.483 1.00 36.91 422 VAL A O 1
ATOM 3424 N N . ALA A 1 423 ? -20.176 -16.694 -14.159 1.00 30.83 423 ALA A N 1
ATOM 3425 C CA . ALA A 1 423 ? -20.366 -18.081 -13.760 1.00 30.83 423 ALA A CA 1
ATOM 3426 C C . ALA A 1 423 ? -21.300 -18.099 -12.546 1.00 30.83 423 ALA A C 1
ATOM 3428 O O . ALA A 1 423 ? -20.899 -17.818 -11.418 1.00 30.83 423 ALA A O 1
ATOM 3429 N N . ASP A 1 424 ? -22.572 -18.334 -12.852 1.00 30.70 424 ASP A N 1
ATOM 3430 C CA . ASP A 1 424 ? -23.604 -18.766 -11.920 1.00 30.70 424 ASP A CA 1
ATOM 3431 C C . ASP A 1 424 ? -23.243 -20.151 -11.348 1.00 30.70 424 ASP A C 1
ATOM 3433 O O . ASP A 1 424 ? -22.527 -20.931 -11.982 1.00 30.70 424 ASP A O 1
ATOM 3437 N N . ASP A 1 425 ? -23.742 -20.434 -10.147 1.00 41.38 425 ASP A N 1
ATOM 3438 C CA . ASP A 1 425 ? -23.558 -21.681 -9.401 1.00 41.38 425 ASP A CA 1
ATOM 3439 C C . ASP A 1 425 ? -23.859 -22.924 -10.261 1.00 41.38 425 ASP A C 1
ATOM 3441 O O . ASP A 1 425 ? -25.024 -23.267 -10.460 1.00 41.38 425 ASP A O 1
ATOM 3445 N N . THR A 1 426 ? -22.839 -23.687 -10.668 1.00 31.98 426 THR A N 1
ATOM 3446 C CA . THR A 1 426 ? -22.999 -25.128 -10.933 1.00 31.98 426 THR A CA 1
ATOM 3447 C C . THR A 1 426 ? -21.722 -25.907 -10.627 1.00 31.98 426 THR A C 1
ATOM 3449 O O . THR A 1 426 ? -20.687 -25.681 -11.247 1.00 31.98 426 THR A O 1
ATOM 3452 N N . ASN A 1 427 ? -21.847 -26.855 -9.692 1.00 44.62 427 ASN A N 1
ATOM 3453 C CA . ASN A 1 427 ? -20.923 -27.959 -9.431 1.00 44.62 427 ASN A CA 1
ATOM 3454 C C . ASN A 1 427 ? -20.393 -28.587 -10.731 1.00 44.62 427 ASN A C 1
ATOM 3456 O O . ASN A 1 427 ? -21.183 -29.176 -11.471 1.00 44.62 427 ASN A O 1
ATOM 3460 N N . ASP A 1 428 ? -19.075 -28.584 -10.921 1.00 35.88 428 ASP A N 1
ATOM 3461 C CA . ASP A 1 428 ? -18.401 -29.644 -11.670 1.00 35.88 428 ASP A CA 1
ATOM 3462 C C . ASP A 1 428 ? -17.052 -29.976 -11.012 1.00 35.88 428 ASP A C 1
ATOM 3464 O O . ASP A 1 428 ? -16.115 -29.180 -10.996 1.00 35.88 428 ASP A O 1
ATOM 3468 N N . ASP A 1 429 ? -17.010 -31.156 -10.398 1.00 42.19 429 ASP A N 1
ATOM 3469 C CA . ASP A 1 429 ? -15.935 -31.708 -9.568 1.00 42.19 429 ASP A CA 1
ATOM 3470 C C . ASP A 1 429 ? -14.866 -32.370 -10.467 1.00 42.19 429 ASP A C 1
ATOM 3472 O O . ASP A 1 429 ? -14.602 -33.570 -10.376 1.00 42.19 429 ASP A O 1
ATOM 3476 N N . SER A 1 430 ? -14.266 -31.616 -11.398 1.00 42.97 430 SER A N 1
ATOM 3477 C CA . SER A 1 430 ? -13.144 -32.121 -12.208 1.00 42.97 430 SER A CA 1
ATOM 3478 C C . SER A 1 430 ? -11.811 -31.547 -11.721 1.00 42.97 430 SER A C 1
ATOM 3480 O O . SER A 1 430 ? -11.506 -30.362 -11.848 1.00 42.97 430 SER A O 1
ATOM 3482 N N . ASN A 1 431 ? -11.022 -32.418 -11.092 1.00 44.56 431 ASN A N 1
ATOM 3483 C CA . ASN A 1 431 ? -9.735 -32.101 -10.488 1.00 44.56 431 ASN A CA 1
ATOM 3484 C C . ASN A 1 431 ? -8.690 -31.776 -11.574 1.00 44.56 431 ASN A C 1
ATOM 3486 O O . ASN A 1 431 ? -8.272 -32.648 -12.332 1.00 44.56 431 ASN A O 1
ATOM 3490 N N . VAL A 1 432 ? -8.242 -30.519 -11.650 1.00 40.94 432 VAL A N 1
ATOM 3491 C CA . VAL A 1 432 ? -7.320 -30.026 -12.696 1.00 40.94 432 VAL A CA 1
ATOM 3492 C C . VAL A 1 432 ? -5.892 -30.590 -12.546 1.00 40.94 432 VAL A C 1
ATOM 3494 O O . VAL A 1 432 ? -5.081 -30.455 -13.458 1.00 40.94 432 VAL A O 1
ATOM 3497 N N . TYR A 1 433 ? -5.581 -31.308 -11.458 1.00 39.12 433 TYR A N 1
ATOM 3498 C CA . TYR A 1 433 ? -4.351 -32.110 -11.346 1.00 39.12 433 TYR A CA 1
ATOM 3499 C C . TYR A 1 433 ? -4.398 -33.447 -12.112 1.00 39.12 433 TYR A C 1
ATOM 3501 O O . TYR A 1 433 ? -3.396 -34.161 -12.150 1.00 39.12 433 TYR A O 1
ATOM 3509 N N . GLU A 1 434 ? -5.519 -33.767 -12.764 1.00 47.41 434 GLU A N 1
ATOM 3510 C CA . GLU A 1 434 ? -5.707 -34.957 -13.603 1.00 47.41 434 GLU A CA 1
ATOM 3511 C C . GLU A 1 434 ? -5.921 -34.605 -15.088 1.00 47.41 434 GLU A C 1
ATOM 3513 O O . GLU A 1 434 ? -6.635 -35.305 -15.805 1.00 47.41 434 GLU A O 1
ATOM 3518 N N . SER A 1 435 ? -5.312 -33.525 -15.596 1.00 54.16 435 SER A N 1
ATOM 3519 C CA . SER A 1 435 ? -5.284 -33.316 -17.050 1.00 54.16 435 SER A CA 1
ATOM 3520 C C . SER A 1 435 ? -4.327 -34.316 -17.714 1.00 54.16 435 SER A C 1
ATOM 3522 O O . SER A 1 435 ? -3.246 -34.601 -17.189 1.00 54.16 435 SER A O 1
ATOM 3524 N N . GLU A 1 436 ? -4.688 -34.837 -18.895 1.00 50.00 436 GLU A N 1
ATOM 3525 C CA . GLU A 1 436 ? -3.781 -35.684 -19.695 1.00 50.00 436 GLU A CA 1
ATOM 3526 C C . GLU A 1 436 ? -2.438 -34.988 -19.962 1.00 50.00 436 GLU A C 1
ATOM 3528 O O . GLU A 1 436 ? -1.404 -35.644 -20.056 1.00 50.00 436 GLU A O 1
ATOM 3533 N N . GLU A 1 437 ? -2.438 -33.656 -20.035 1.00 48.94 437 GLU A N 1
ATOM 3534 C CA . GLU A 1 437 ? -1.243 -32.846 -20.247 1.00 48.94 437 GLU A CA 1
ATOM 3535 C C . GLU A 1 437 ? -0.322 -32.823 -19.018 1.00 48.94 437 GLU A C 1
ATOM 3537 O O . GLU A 1 437 ? 0.873 -33.074 -19.159 1.00 48.94 437 GLU A O 1
ATOM 3542 N N . LEU A 1 438 ? -0.846 -32.614 -17.803 1.00 53.12 438 LEU A N 1
ATOM 3543 C CA . LEU A 1 438 ? -0.054 -32.671 -16.564 1.00 53.12 438 LEU A CA 1
ATOM 3544 C C . LEU A 1 438 ? 0.434 -34.090 -16.269 1.00 53.12 438 LEU A C 1
ATOM 3546 O O . LEU A 1 438 ? 1.591 -34.273 -15.879 1.00 53.12 438 LEU A O 1
ATOM 3550 N N . LEU A 1 439 ? -0.411 -35.096 -16.513 1.00 57.25 439 LEU A N 1
ATOM 3551 C CA . LEU A 1 439 ? -0.003 -36.498 -16.491 1.00 57.25 439 LEU A CA 1
ATOM 3552 C C . LEU A 1 439 ? 1.114 -36.743 -17.516 1.00 57.25 439 LEU A C 1
ATOM 3554 O O . LEU A 1 439 ? 2.117 -37.369 -17.183 1.00 57.25 439 LEU A O 1
ATOM 3558 N N . GLY A 1 440 ? 0.995 -36.191 -18.724 1.00 58.50 440 GLY A N 1
ATOM 3559 C CA . GLY A 1 440 ? 2.003 -36.255 -19.781 1.00 58.50 440 GLY A CA 1
ATOM 3560 C C . GLY A 1 440 ? 3.320 -35.567 -19.415 1.00 58.50 440 GLY A C 1
ATOM 3561 O O . GLY A 1 440 ? 4.386 -36.127 -19.658 1.00 58.50 440 GLY A O 1
ATOM 3562 N N . MET A 1 441 ? 3.285 -34.402 -18.765 1.00 57.06 441 MET A N 1
ATOM 3563 C CA . MET A 1 441 ? 4.475 -33.699 -18.267 1.00 57.06 441 MET A CA 1
ATOM 3564 C C . MET A 1 441 ? 5.148 -34.465 -17.124 1.00 57.06 441 MET A C 1
ATOM 3566 O O . MET A 1 441 ? 6.374 -34.596 -17.096 1.00 57.06 441 MET A O 1
ATOM 3570 N N . TYR A 1 442 ? 4.356 -35.019 -16.203 1.00 61.81 442 TYR A N 1
ATOM 3571 C CA . TYR A 1 442 ? 4.853 -35.838 -15.102 1.00 61.81 442 TYR A CA 1
ATOM 3572 C C . TYR A 1 442 ? 5.473 -37.147 -15.612 1.00 61.81 442 TYR A C 1
ATOM 3574 O O . TYR A 1 442 ? 6.588 -37.504 -15.230 1.00 61.81 442 TYR A O 1
ATOM 3582 N N . LEU A 1 443 ? 4.808 -37.827 -16.549 1.00 63.25 443 LEU A N 1
ATOM 3583 C CA . LEU A 1 443 ? 5.357 -38.982 -17.256 1.00 63.25 443 LEU A CA 1
ATOM 3584 C C . LEU A 1 443 ? 6.574 -38.601 -18.103 1.00 63.25 443 LEU A C 1
ATOM 3586 O O . LEU A 1 443 ? 7.500 -39.393 -18.184 1.00 63.25 443 LEU A O 1
ATOM 3590 N N . GLY A 1 444 ? 6.633 -37.397 -18.674 1.00 62.78 444 GLY A N 1
ATOM 3591 C CA . GLY A 1 444 ? 7.784 -36.888 -19.422 1.00 62.78 444 GLY A CA 1
ATOM 3592 C C . GLY A 1 444 ? 9.023 -36.664 -18.550 1.00 62.78 444 GLY A C 1
ATOM 3593 O O . GLY A 1 444 ? 10.139 -36.938 -18.989 1.00 62.78 444 GLY A O 1
ATOM 3594 N N . LEU A 1 445 ? 8.843 -36.244 -17.293 1.00 64.38 445 LEU A N 1
ATOM 3595 C CA . LEU A 1 445 ? 9.925 -36.156 -16.306 1.00 64.38 445 LEU A CA 1
ATOM 3596 C C . LEU A 1 445 ? 10.478 -37.546 -15.950 1.00 64.38 445 LEU A C 1
ATOM 3598 O O . LEU A 1 445 ? 11.693 -37.732 -15.847 1.00 64.38 445 LEU A O 1
ATOM 3602 N N . HIS A 1 446 ? 9.586 -38.525 -15.778 1.00 67.06 446 HIS A N 1
ATOM 3603 C CA . HIS A 1 446 ? 9.947 -39.889 -15.384 1.00 67.06 446 HIS A CA 1
ATOM 3604 C C . HIS A 1 446 ? 10.405 -40.760 -16.553 1.00 67.06 446 HIS A C 1
ATOM 3606 O O . HIS A 1 446 ? 11.261 -41.617 -16.379 1.00 67.06 446 HIS A O 1
ATOM 3612 N N . PHE A 1 447 ? 9.881 -40.543 -17.751 1.00 71.06 447 PHE A N 1
ATOM 3613 C CA . PHE A 1 447 ? 10.083 -41.379 -18.932 1.00 71.06 447 PHE A CA 1
ATOM 3614 C C . PHE A 1 447 ? 10.237 -40.505 -20.186 1.00 71.06 447 PHE A C 1
ATOM 3616 O O . PHE A 1 447 ? 9.424 -40.595 -21.111 1.00 71.06 447 PHE A O 1
ATOM 3623 N N . PRO A 1 448 ? 11.300 -39.685 -20.268 1.00 63.12 448 PRO A N 1
ATOM 3624 C CA . PRO A 1 448 ? 11.482 -38.699 -21.341 1.00 63.12 448 PRO A CA 1
ATOM 3625 C C . PRO A 1 448 ? 11.610 -39.305 -22.749 1.00 63.12 448 PRO A C 1
ATOM 3627 O O . PRO A 1 448 ? 11.512 -38.579 -23.737 1.00 63.12 448 PRO A O 1
ATOM 3630 N N . SER A 1 449 ? 11.815 -40.624 -22.836 1.00 60.94 449 SER A N 1
ATOM 3631 C CA . SER A 1 449 ? 11.936 -41.391 -24.082 1.00 60.94 449 SER A CA 1
ATOM 3632 C C . SER A 1 449 ? 10.744 -42.317 -24.356 1.00 60.94 449 SER A C 1
ATOM 3634 O O . SER A 1 449 ? 10.782 -43.063 -25.323 1.00 60.94 449 SER A O 1
ATOM 3636 N N . SER A 1 450 ? 9.694 -42.315 -23.526 1.00 59.66 450 SER A N 1
ATOM 3637 C CA . SER A 1 450 ? 8.577 -43.275 -23.646 1.00 59.66 450 SER A CA 1
ATOM 3638 C C . SER A 1 450 ? 7.845 -43.226 -24.995 1.00 59.66 450 SER A C 1
ATOM 3640 O O . SER A 1 450 ? 7.327 -44.247 -25.428 1.00 59.66 450 SER A O 1
ATOM 3642 N N . GLY A 1 451 ? 7.864 -42.085 -25.691 1.00 57.91 451 GLY A N 1
ATOM 3643 C CA . GLY A 1 451 ? 7.265 -41.924 -27.021 1.00 57.91 451 GLY A CA 1
ATOM 3644 C C . GLY A 1 451 ? 8.215 -42.117 -28.212 1.00 57.91 451 GLY A C 1
ATOM 3645 O O . GLY A 1 451 ? 7.766 -42.037 -29.356 1.00 57.91 451 GLY A O 1
ATOM 3646 N N . SER A 1 452 ? 9.519 -42.357 -27.998 1.00 57.72 452 SER A N 1
ATOM 3647 C CA . SER A 1 452 ? 10.496 -42.384 -29.103 1.00 57.72 452 SER A CA 1
ATOM 3648 C C . SER A 1 452 ? 10.314 -43.574 -30.044 1.00 57.72 452 SER A C 1
ATOM 3650 O O . SER A 1 452 ? 10.539 -43.440 -31.245 1.00 57.72 452 SER A O 1
ATOM 3652 N N . ASP A 1 453 ? 9.863 -44.711 -29.513 1.00 53.03 453 ASP A N 1
ATOM 3653 C CA . ASP A 1 453 ? 9.610 -45.927 -30.297 1.00 53.03 453 ASP A CA 1
ATOM 3654 C C . ASP A 1 453 ? 8.299 -45.838 -31.105 1.00 53.03 453 ASP A C 1
ATOM 3656 O O . ASP A 1 453 ? 8.103 -46.581 -32.066 1.00 53.03 453 ASP A O 1
ATOM 3660 N N . GLU A 1 454 ? 7.436 -44.874 -30.766 1.00 57.69 454 GLU A N 1
ATOM 3661 C CA . GLU A 1 454 ? 6.154 -44.587 -31.425 1.00 57.69 454 GLU A CA 1
ATOM 3662 C C . GLU A 1 454 ? 6.228 -43.360 -32.357 1.00 57.69 454 GLU A C 1
ATOM 3664 O O . GLU A 1 454 ? 5.226 -42.940 -32.935 1.00 57.69 454 GLU A O 1
ATOM 3669 N N . GLY A 1 455 ? 7.422 -42.780 -32.542 1.00 53.41 455 GLY A N 1
ATOM 3670 C CA . GLY A 1 455 ? 7.637 -41.611 -33.400 1.00 53.41 455 GLY A CA 1
ATOM 3671 C C . GLY A 1 455 ? 7.111 -40.292 -32.821 1.00 53.41 455 GLY A C 1
ATOM 3672 O O . GLY A 1 455 ? 7.002 -39.305 -33.551 1.00 53.41 455 GLY A O 1
ATOM 3673 N N . ILE A 1 456 ? 6.797 -40.255 -31.524 1.00 53.16 456 ILE A N 1
ATOM 3674 C CA . ILE A 1 456 ? 6.312 -39.063 -30.827 1.00 53.16 456 ILE A CA 1
ATOM 3675 C C . ILE A 1 456 ? 7.520 -38.206 -30.422 1.00 53.16 456 ILE A C 1
ATOM 3677 O O . ILE A 1 456 ? 8.452 -38.671 -29.763 1.00 53.16 456 ILE A O 1
ATOM 3681 N N . SER A 1 457 ? 7.516 -36.936 -30.842 1.00 51.69 457 SER A N 1
ATOM 3682 C CA . SER A 1 457 ? 8.558 -35.964 -30.486 1.00 51.69 457 SER A CA 1
ATOM 3683 C C . SER A 1 457 ? 8.637 -35.789 -28.971 1.00 51.69 457 SER A C 1
ATOM 3685 O O . SER A 1 457 ? 7.618 -35.594 -28.316 1.00 51.69 457 SER A O 1
ATOM 3687 N N . SER A 1 458 ? 9.857 -35.763 -28.427 1.00 55.97 458 SER A N 1
ATOM 3688 C CA . SER A 1 458 ? 10.082 -35.373 -27.033 1.00 55.97 458 SER A CA 1
ATOM 3689 C C . SER A 1 458 ? 9.481 -33.985 -26.768 1.00 55.97 458 SER A C 1
ATOM 3691 O O . SER A 1 458 ? 9.668 -33.069 -27.576 1.00 55.97 458 SER A O 1
ATOM 3693 N N . ILE A 1 459 ? 8.790 -33.833 -25.632 1.00 54.69 459 ILE A N 1
ATOM 3694 C CA . ILE A 1 459 ? 8.174 -32.571 -25.174 1.00 54.69 459 ILE A CA 1
ATOM 3695 C C . ILE A 1 459 ? 9.200 -31.424 -25.085 1.00 54.69 459 ILE A C 1
ATOM 3697 O O . ILE A 1 459 ? 8.842 -30.258 -25.198 1.00 54.69 459 ILE A O 1
ATOM 3701 N N . LEU A 1 460 ? 10.492 -31.737 -24.945 1.00 54.53 460 LEU A N 1
ATOM 3702 C CA . LEU A 1 460 ? 11.562 -30.765 -24.696 1.00 54.53 460 LEU A CA 1
ATOM 3703 C C . LEU A 1 460 ? 12.402 -30.433 -25.943 1.00 54.53 460 LEU A C 1
ATOM 3705 O O . LEU A 1 460 ? 13.605 -30.186 -25.829 1.00 54.53 460 LEU A O 1
ATOM 3709 N N . ASN A 1 461 ? 11.815 -30.414 -27.142 1.00 51.97 461 ASN A N 1
ATOM 3710 C CA . ASN A 1 461 ? 12.541 -30.107 -28.382 1.00 51.97 461 ASN A CA 1
ATOM 3711 C C . ASN A 1 461 ? 12.769 -28.589 -28.583 1.00 51.97 461 ASN A C 1
ATOM 3713 O O . ASN A 1 461 ? 12.168 -27.957 -29.448 1.00 51.97 461 ASN A O 1
ATOM 3717 N N . HIS A 1 462 ? 13.692 -28.002 -27.814 1.00 56.16 462 HIS A N 1
ATOM 3718 C CA . HIS A 1 462 ? 14.263 -26.676 -28.071 1.00 56.16 462 HIS A CA 1
ATOM 3719 C C . HIS A 1 462 ? 15.790 -26.771 -28.214 1.00 56.16 462 HIS A C 1
ATOM 3721 O O . HIS A 1 462 ? 16.445 -27.614 -27.599 1.00 56.16 462 HIS A O 1
ATOM 3727 N N . LYS A 1 463 ? 16.390 -25.888 -29.023 1.00 51.44 463 LYS A N 1
ATOM 3728 C CA . LYS A 1 463 ? 17.817 -25.935 -29.408 1.00 51.44 463 LYS A CA 1
ATOM 3729 C C . LYS A 1 463 ? 18.796 -25.858 -28.220 1.00 51.44 463 LYS A C 1
ATOM 3731 O O . LYS A 1 463 ? 19.944 -26.264 -28.362 1.00 51.44 463 LYS A O 1
ATOM 3736 N N . ASN A 1 464 ? 18.324 -25.384 -27.065 1.00 53.34 464 ASN A N 1
ATOM 3737 C CA . ASN A 1 464 ? 19.101 -25.203 -25.833 1.00 53.34 464 ASN A CA 1
ATOM 3738 C C . ASN A 1 464 ? 18.536 -25.991 -24.637 1.00 53.34 464 ASN A C 1
ATOM 3740 O O . ASN A 1 464 ? 18.845 -25.660 -23.494 1.00 53.34 464 ASN A O 1
ATOM 3744 N N . SER A 1 465 ? 17.687 -26.997 -24.867 1.00 59.78 465 SER A N 1
ATOM 3745 C CA . SER A 1 465 ? 17.136 -27.790 -23.766 1.00 59.78 465 SER A CA 1
ATOM 3746 C C . SER A 1 465 ? 18.262 -28.455 -22.965 1.00 59.78 465 SER A C 1
ATOM 3748 O O . SER A 1 465 ? 19.168 -29.045 -23.564 1.00 59.78 465 SER A O 1
ATOM 3750 N N . PRO A 1 466 ? 18.238 -28.400 -21.621 1.00 59.56 466 PRO A N 1
ATOM 3751 C CA . PRO A 1 466 ? 19.241 -29.041 -20.780 1.00 59.56 466 PRO A CA 1
ATOM 3752 C C . PRO A 1 466 ? 19.048 -30.564 -20.809 1.00 59.56 466 PRO A C 1
ATOM 3754 O O . PRO A 1 466 ? 18.515 -31.166 -19.882 1.00 59.56 466 PRO A O 1
ATOM 3757 N N . LEU A 1 467 ? 19.505 -31.215 -21.885 1.00 62.75 467 LEU A N 1
ATOM 3758 C CA . LEU A 1 467 ? 19.365 -32.663 -22.106 1.00 62.75 467 LEU A CA 1
ATOM 3759 C C . LEU A 1 467 ? 20.003 -33.501 -20.983 1.00 62.75 467 LEU A C 1
ATOM 3761 O O . LEU A 1 467 ? 19.615 -34.644 -20.760 1.00 62.75 467 LEU A O 1
ATOM 3765 N N . HIS A 1 468 ? 20.948 -32.921 -20.238 1.00 64.25 468 HIS A N 1
ATOM 3766 C CA . HIS A 1 468 ? 21.560 -33.537 -19.061 1.00 64.25 468 HIS A CA 1
ATOM 3767 C C . HIS A 1 468 ? 20.589 -33.710 -17.877 1.00 64.25 468 HIS A C 1
ATOM 3769 O O . HIS A 1 468 ? 20.896 -34.469 -16.960 1.00 64.25 468 HIS A O 1
ATOM 3775 N N . GLY A 1 469 ? 19.436 -33.030 -17.877 1.00 61.78 469 GLY A N 1
ATOM 3776 C CA . GLY A 1 469 ? 18.387 -33.169 -16.862 1.00 61.78 469 GLY A CA 1
ATOM 3777 C C . GLY A 1 469 ? 17.438 -34.351 -17.095 1.00 61.78 469 GLY A C 1
ATOM 3778 O O . GLY A 1 469 ? 16.814 -34.828 -16.151 1.00 61.78 469 GLY A O 1
ATOM 3779 N N . LEU A 1 470 ? 17.362 -34.887 -18.318 1.00 71.44 470 LEU A N 1
ATOM 3780 C CA . LEU A 1 470 ? 16.489 -36.023 -18.656 1.00 71.44 470 LEU A CA 1
ATOM 3781 C C . LEU A 1 470 ? 16.907 -37.275 -17.886 1.00 71.44 470 LEU A C 1
ATOM 3783 O O . LEU A 1 470 ? 18.101 -37.472 -17.717 1.00 71.44 470 LEU A O 1
ATOM 3787 N N . SER A 1 471 ? 15.988 -38.139 -17.449 1.00 73.44 471 SER A N 1
ATOM 3788 C CA . SER A 1 471 ? 16.292 -39.402 -16.735 1.00 73.44 471 SER A CA 1
ATOM 3789 C C . SER A 1 471 ? 17.130 -39.241 -15.458 1.00 73.44 471 SER A C 1
ATOM 3791 O O . SER A 1 471 ? 17.864 -40.149 -15.056 1.00 73.44 471 SER A O 1
ATOM 3793 N N . PHE A 1 472 ? 17.066 -38.067 -14.828 1.00 80.19 472 PHE A N 1
ATOM 3794 C CA . PHE A 1 472 ? 17.781 -37.798 -13.586 1.00 80.19 472 PHE A CA 1
ATOM 3795 C C . PHE A 1 472 ? 17.413 -38.790 -12.462 1.00 80.19 472 PHE A C 1
ATOM 3797 O O . PHE A 1 472 ? 18.344 -39.367 -11.893 1.00 80.19 472 PHE A O 1
ATOM 3804 N N . PRO A 1 473 ? 16.125 -39.109 -12.194 1.00 81.44 473 PRO A N 1
ATOM 3805 C CA . PRO A 1 473 ? 15.761 -40.086 -11.161 1.00 81.44 473 PRO A CA 1
ATOM 3806 C C . PRO A 1 473 ? 16.349 -41.487 -11.398 1.00 81.44 473 PRO A C 1
ATOM 3808 O O . PRO A 1 473 ? 16.847 -42.117 -10.464 1.00 81.44 473 PRO A O 1
ATOM 3811 N N . GLN A 1 474 ? 16.366 -41.966 -12.648 1.00 85.75 474 GLN A N 1
ATOM 3812 C CA . GLN A 1 474 ? 16.952 -43.265 -13.001 1.00 85.75 474 GLN A CA 1
ATOM 3813 C C . GLN A 1 474 ? 18.465 -43.275 -12.807 1.00 85.75 474 GLN A C 1
ATOM 3815 O O . GLN A 1 474 ? 18.999 -44.233 -12.256 1.00 85.75 474 GLN A O 1
ATOM 3820 N N . ARG A 1 475 ? 19.166 -42.207 -13.210 1.00 85.62 475 ARG A N 1
ATOM 3821 C CA . ARG A 1 475 ? 20.618 -42.111 -12.998 1.00 85.62 475 ARG A CA 1
ATOM 3822 C C . ARG A 1 475 ? 20.983 -42.116 -11.520 1.00 85.62 475 ARG A C 1
ATOM 3824 O O . ARG A 1 475 ? 21.972 -42.739 -11.151 1.00 85.62 475 ARG A O 1
ATOM 3831 N N . VAL A 1 476 ? 20.190 -41.458 -10.676 1.00 83.69 476 VAL A N 1
ATOM 3832 C CA . VAL A 1 476 ? 20.392 -41.483 -9.220 1.00 83.69 476 VAL A CA 1
ATOM 3833 C C . VAL A 1 476 ? 20.215 -42.907 -8.675 1.00 83.69 476 VAL A C 1
ATOM 3835 O O . VAL A 1 476 ? 21.063 -43.379 -7.917 1.00 83.69 476 VAL A O 1
ATOM 3838 N N . ALA A 1 477 ? 19.176 -43.630 -9.105 1.00 86.50 477 ALA A N 1
ATOM 3839 C CA . ALA A 1 477 ? 18.949 -45.022 -8.709 1.00 86.50 477 ALA A CA 1
ATOM 3840 C C . ALA A 1 477 ? 20.042 -45.987 -9.217 1.00 86.50 477 ALA A C 1
ATOM 3842 O O . ALA A 1 477 ? 20.463 -46.888 -8.488 1.00 86.50 477 ALA A O 1
ATOM 3843 N N . GLN A 1 478 ? 20.541 -45.792 -10.439 1.00 86.25 478 GLN A N 1
ATOM 3844 C CA . GLN A 1 478 ? 21.666 -46.553 -10.996 1.00 86.25 478 GLN A CA 1
ATOM 3845 C C . GLN A 1 478 ? 22.945 -46.307 -10.200 1.00 86.25 478 GLN A C 1
ATOM 3847 O O . GLN A 1 478 ? 23.596 -47.262 -9.786 1.00 86.25 478 GLN A O 1
ATOM 3852 N N . LEU A 1 479 ? 23.240 -45.046 -9.880 1.00 87.19 479 LEU A N 1
ATOM 3853 C CA . LEU A 1 479 ? 24.401 -44.682 -9.076 1.00 87.19 479 LEU A CA 1
ATOM 3854 C C . LEU A 1 479 ? 24.349 -45.316 -7.678 1.00 87.19 479 LEU A C 1
ATOM 3856 O O . LEU A 1 479 ? 25.361 -45.816 -7.192 1.00 87.19 479 LEU A O 1
ATOM 3860 N N . LEU A 1 480 ? 23.173 -45.375 -7.044 1.00 84.69 480 LEU A N 1
ATOM 3861 C CA . LEU A 1 480 ? 22.997 -46.104 -5.783 1.00 84.69 480 LEU A CA 1
ATOM 3862 C C . LEU A 1 480 ? 23.340 -47.596 -5.926 1.00 84.69 480 LEU A C 1
ATOM 3864 O O . LEU A 1 480 ? 23.968 -48.170 -5.035 1.00 84.69 480 LEU A O 1
ATOM 3868 N N . ASN A 1 481 ? 22.937 -48.236 -7.026 1.00 81.19 481 ASN A N 1
ATOM 3869 C CA . ASN A 1 481 ? 23.259 -49.641 -7.280 1.00 81.19 481 ASN A CA 1
ATOM 3870 C C . ASN A 1 481 ? 24.752 -49.856 -7.559 1.00 81.19 481 ASN A C 1
ATOM 3872 O O . ASN A 1 481 ? 25.327 -50.809 -7.026 1.00 81.19 481 ASN A O 1
ATOM 3876 N N . ASP A 1 482 ? 25.381 -48.957 -8.315 1.00 85.75 482 ASP A N 1
ATOM 3877 C CA . ASP A 1 482 ? 26.813 -48.993 -8.626 1.00 85.75 482 ASP A CA 1
ATOM 3878 C C . ASP A 1 482 ? 27.681 -48.860 -7.369 1.00 85.75 482 ASP A C 1
ATOM 3880 O O . ASP A 1 482 ? 28.742 -49.477 -7.270 1.00 85.75 482 ASP A O 1
ATOM 3884 N N . LEU A 1 483 ? 27.207 -48.116 -6.365 1.00 85.00 483 LEU A N 1
ATOM 3885 C CA . LEU A 1 483 ? 27.875 -47.972 -5.069 1.00 85.00 483 LEU A CA 1
ATOM 3886 C C . LEU A 1 483 ? 27.835 -49.246 -4.203 1.00 85.00 483 LEU A C 1
ATOM 3888 O O . LEU A 1 483 ? 28.497 -49.283 -3.167 1.00 85.00 483 LEU A O 1
ATOM 3892 N N . GLN A 1 484 ? 27.078 -50.276 -4.602 1.00 79.69 484 GLN A N 1
ATOM 3893 C CA . GLN A 1 484 ? 26.938 -51.565 -3.908 1.00 79.69 484 GLN A CA 1
ATOM 3894 C C . GLN A 1 484 ? 26.805 -51.452 -2.371 1.00 79.69 484 GLN A C 1
ATOM 3896 O O . GLN A 1 484 ? 27.580 -52.067 -1.630 1.00 79.69 484 GLN A O 1
ATOM 3901 N N . PRO A 1 485 ? 25.826 -50.687 -1.851 1.00 75.50 485 PRO A N 1
ATOM 3902 C CA . PRO A 1 485 ? 25.639 -50.549 -0.410 1.00 75.50 485 PRO A CA 1
ATOM 3903 C C . PRO A 1 485 ? 25.310 -51.904 0.235 1.00 75.50 485 PRO A C 1
ATOM 3905 O O . PRO A 1 485 ? 24.687 -52.763 -0.392 1.00 75.50 485 PRO A O 1
ATOM 3908 N N . GLN A 1 486 ? 25.691 -52.100 1.505 1.00 78.00 486 GLN A N 1
ATOM 3909 C CA . GLN A 1 486 ? 25.287 -53.292 2.261 1.00 78.00 486 GLN A CA 1
ATOM 3910 C C . GLN A 1 486 ? 23.758 -53.381 2.335 1.00 78.00 486 GLN A C 1
ATOM 3912 O O . GLN A 1 486 ? 23.096 -52.433 2.753 1.00 78.00 486 GLN A O 1
ATOM 3917 N N . ARG A 1 487 ? 23.198 -54.534 1.950 1.00 76.06 487 ARG A N 1
ATOM 3918 C CA . ARG A 1 487 ? 21.747 -54.746 1.860 1.00 76.06 487 ARG A CA 1
ATOM 3919 C C . ARG A 1 487 ? 21.276 -55.710 2.943 1.00 76.06 487 ARG A C 1
ATOM 3921 O O . ARG A 1 487 ? 21.774 -56.830 3.034 1.00 76.06 487 ARG A O 1
ATOM 3928 N N . THR A 1 488 ? 20.275 -55.310 3.720 1.00 70.62 488 THR A N 1
ATOM 3929 C CA . THR A 1 488 ? 19.523 -56.195 4.618 1.00 70.62 488 THR A CA 1
ATOM 3930 C C . THR A 1 488 ? 18.097 -56.325 4.087 1.00 70.62 488 THR A C 1
ATOM 3932 O O . THR A 1 488 ? 17.439 -55.335 3.787 1.00 70.62 488 THR A O 1
ATOM 3935 N N . ASN A 1 489 ? 17.628 -57.562 3.904 1.00 75.00 489 ASN A N 1
ATOM 3936 C CA . ASN A 1 489 ? 16.291 -57.906 3.390 1.00 75.00 489 ASN A CA 1
ATOM 3937 C C . ASN A 1 489 ? 15.993 -57.532 1.921 1.00 75.00 489 ASN A C 1
ATOM 3939 O O . ASN A 1 489 ? 14.882 -57.783 1.473 1.00 75.00 489 ASN A O 1
ATOM 3943 N N . ASN A 1 490 ? 16.963 -56.972 1.185 1.00 83.94 490 ASN A N 1
ATOM 3944 C CA . ASN A 1 490 ? 16.868 -56.621 -0.243 1.00 83.94 490 ASN A CA 1
ATOM 3945 C C . ASN A 1 490 ? 15.620 -55.787 -0.613 1.00 83.94 490 ASN A C 1
ATOM 3947 O O . ASN A 1 490 ? 15.037 -55.954 -1.683 1.00 83.94 490 ASN A O 1
ATOM 3951 N N . ARG A 1 491 ? 15.223 -54.868 0.279 1.00 87.44 491 ARG A N 1
ATOM 3952 C CA . ARG A 1 491 ? 14.125 -53.910 0.076 1.00 87.44 491 ARG A CA 1
ATOM 3953 C C . ARG A 1 491 ? 14.682 -52.499 -0.127 1.00 87.44 491 ARG A C 1
ATOM 3955 O O . ARG A 1 491 ? 15.721 -52.179 0.449 1.00 87.44 491 ARG A O 1
ATOM 3962 N N . ALA A 1 492 ? 13.977 -51.663 -0.881 1.00 86.44 492 ALA A N 1
ATOM 3963 C CA . ALA A 1 492 ? 14.262 -50.235 -1.009 1.00 86.44 492 ALA A CA 1
ATOM 3964 C C . ALA A 1 492 ? 13.033 -49.392 -0.643 1.00 86.44 492 ALA A C 1
ATOM 3966 O O . ALA A 1 492 ? 11.897 -49.848 -0.768 1.00 86.44 492 ALA A O 1
ATOM 3967 N N . LEU A 1 493 ? 13.284 -48.169 -0.183 1.00 85.81 493 LEU A N 1
ATOM 3968 C CA . LEU A 1 493 ? 12.269 -47.177 0.149 1.00 85.81 493 LEU A CA 1
ATOM 3969 C C . LEU A 1 493 ? 12.631 -45.878 -0.574 1.00 85.81 493 LEU A C 1
ATOM 3971 O O . LEU A 1 493 ? 13.683 -45.298 -0.307 1.00 85.81 493 LEU A O 1
ATOM 3975 N N . ASP A 1 494 ? 11.788 -45.471 -1.513 1.00 84.56 494 ASP A N 1
ATOM 3976 C CA . ASP A 1 494 ? 11.897 -44.237 -2.284 1.00 84.56 494 ASP A CA 1
ATOM 3977 C C . ASP A 1 494 ? 10.934 -43.205 -1.692 1.00 84.56 494 ASP A C 1
ATOM 3979 O O . ASP A 1 494 ? 9.732 -43.446 -1.607 1.00 84.56 494 ASP A O 1
ATOM 3983 N N . ILE A 1 495 ? 11.455 -42.080 -1.213 1.00 83.06 495 ILE A N 1
ATOM 3984 C CA . ILE A 1 495 ? 10.671 -41.055 -0.520 1.00 83.06 495 ILE A CA 1
ATOM 3985 C C . ILE A 1 495 ? 11.015 -39.695 -1.126 1.00 83.06 495 ILE A C 1
ATOM 3987 O O . ILE A 1 495 ? 12.176 -39.286 -1.094 1.00 83.06 495 ILE A O 1
ATOM 3991 N N . GLY A 1 496 ? 10.015 -38.957 -1.615 1.00 72.88 496 GLY A N 1
ATOM 3992 C CA . GLY A 1 496 ? 10.233 -37.636 -2.209 1.00 72.88 496 GLY A CA 1
ATOM 3993 C C . GLY A 1 496 ? 8.971 -36.994 -2.785 1.00 72.88 496 GLY A C 1
ATOM 3994 O O . GLY A 1 496 ? 7.871 -37.485 -2.585 1.00 72.88 496 GLY A O 1
ATOM 3995 N N . CYS A 1 497 ? 9.124 -35.879 -3.503 1.00 61.72 497 CYS A N 1
ATOM 3996 C CA . CYS A 1 497 ? 8.029 -35.128 -4.143 1.00 61.72 497 CYS A CA 1
ATOM 3997 C C . CYS A 1 497 ? 7.817 -35.474 -5.634 1.00 61.72 497 CYS A C 1
ATOM 3999 O O . CYS A 1 497 ? 7.118 -34.761 -6.350 1.00 61.72 497 CYS A O 1
ATOM 4001 N N . ALA A 1 498 ? 8.445 -36.552 -6.110 1.00 65.00 498 ALA A N 1
ATOM 4002 C CA . ALA A 1 498 ? 8.273 -37.119 -7.446 1.00 65.00 498 ALA A CA 1
ATOM 4003 C C . ALA A 1 498 ? 8.817 -38.559 -7.453 1.00 65.00 498 ALA A C 1
ATOM 4005 O O . ALA A 1 498 ? 9.827 -38.846 -8.094 1.00 65.00 498 ALA A O 1
ATOM 4006 N N . VAL A 1 499 ? 8.197 -39.454 -6.680 1.00 70.19 499 VAL A N 1
ATOM 4007 C CA . VAL A 1 499 ? 8.574 -40.879 -6.678 1.00 70.19 499 VAL A CA 1
ATOM 4008 C C . VAL A 1 499 ? 7.987 -41.573 -7.909 1.00 70.19 499 VAL A C 1
ATOM 4010 O O . VAL A 1 499 ? 6.909 -41.219 -8.378 1.00 70.19 499 VAL A O 1
ATOM 4013 N N . GLY A 1 500 ? 8.707 -42.536 -8.481 1.00 79.06 500 GLY A N 1
ATOM 4014 C CA . GLY A 1 500 ? 8.275 -43.214 -9.707 1.00 79.06 500 GLY A CA 1
ATOM 4015 C C . GLY A 1 500 ? 9.449 -43.724 -10.527 1.00 79.06 500 GLY A C 1
ATOM 4016 O O . GLY A 1 500 ? 9.833 -44.882 -10.399 1.00 79.06 500 GLY A O 1
ATOM 4017 N N . GLY A 1 501 ? 10.050 -42.867 -11.352 1.00 80.81 501 GLY A N 1
ATOM 4018 C CA . GLY A 1 501 ? 11.162 -43.225 -12.237 1.00 80.81 501 GLY A CA 1
ATOM 4019 C C . GLY A 1 501 ? 12.348 -43.871 -11.511 1.00 80.81 501 GLY A C 1
ATOM 4020 O O . GLY A 1 501 ? 12.884 -44.874 -11.981 1.00 80.81 501 GLY A O 1
ATOM 4021 N N . SER A 1 502 ? 12.708 -43.360 -10.331 1.00 86.44 502 SER A N 1
ATOM 4022 C CA . SER A 1 502 ? 13.690 -43.970 -9.422 1.00 86.44 502 SER A CA 1
ATOM 4023 C C . SER A 1 502 ? 13.200 -45.300 -8.849 1.00 86.44 502 SER A C 1
ATOM 4025 O O . SER A 1 502 ? 13.936 -46.282 -8.882 1.00 86.44 502 SER A O 1
ATOM 4027 N N . SER A 1 503 ? 11.953 -45.372 -8.382 1.00 87.44 503 SER A N 1
ATOM 4028 C CA . SER A 1 503 ? 11.350 -46.592 -7.829 1.00 87.44 503 SER A CA 1
ATOM 4029 C C . SER A 1 503 ? 11.332 -47.752 -8.832 1.00 87.44 503 SER A C 1
ATOM 4031 O O . SER A 1 503 ? 11.713 -48.870 -8.486 1.00 87.44 503 SER A O 1
ATOM 4033 N N . PHE A 1 504 ? 10.948 -47.496 -10.088 1.00 84.25 504 PHE A N 1
ATOM 4034 C CA . PHE A 1 504 ? 10.960 -48.500 -11.158 1.00 84.25 504 PHE A CA 1
ATOM 4035 C C . PHE A 1 504 ? 12.376 -48.961 -11.501 1.00 84.25 504 PHE A C 1
ATOM 4037 O O . PHE A 1 504 ? 12.595 -50.145 -11.758 1.00 84.25 504 PHE A O 1
ATOM 4044 N N . GLU A 1 505 ? 13.349 -48.052 -11.476 1.00 86.44 505 GLU A N 1
ATOM 4045 C CA . GLU A 1 505 ? 14.749 -48.411 -11.691 1.00 86.44 505 GLU A CA 1
ATOM 4046 C C . GLU A 1 505 ? 15.298 -49.255 -10.530 1.00 86.44 505 GLU A C 1
ATOM 4048 O O . GLU A 1 505 ? 15.971 -50.259 -10.757 1.00 86.44 505 GLU A O 1
ATOM 4053 N N . LEU A 1 506 ? 14.951 -48.919 -9.284 1.00 86.69 506 LEU A N 1
ATOM 4054 C CA . LEU A 1 506 ? 15.299 -49.711 -8.101 1.00 86.69 506 LEU A CA 1
ATOM 4055 C C . LEU A 1 506 ? 14.647 -51.100 -8.139 1.00 86.69 506 LEU A C 1
ATOM 4057 O O . LEU A 1 506 ? 15.292 -52.086 -7.786 1.00 86.69 506 LEU A O 1
ATOM 4061 N N . ALA A 1 507 ? 13.415 -51.222 -8.633 1.00 88.00 507 ALA A N 1
ATOM 4062 C CA . ALA A 1 507 ? 12.703 -52.500 -8.706 1.00 88.00 507 ALA A CA 1
ATOM 4063 C C . ALA A 1 507 ? 13.389 -53.541 -9.613 1.00 88.00 507 ALA A C 1
ATOM 4065 O O . ALA A 1 507 ? 13.107 -54.731 -9.502 1.00 88.00 507 ALA A O 1
ATOM 4066 N N . LYS A 1 508 ? 14.338 -53.133 -10.467 1.00 85.06 508 LYS A N 1
ATOM 4067 C CA . LYS A 1 508 ? 15.192 -54.060 -11.233 1.00 85.06 508 LYS A CA 1
ATOM 4068 C C . LYS A 1 508 ? 16.218 -54.800 -10.364 1.00 85.06 508 LYS A C 1
ATOM 4070 O O . LYS A 1 508 ? 16.758 -55.816 -10.792 1.00 85.06 508 LYS A O 1
ATOM 4075 N N . HIS A 1 509 ? 16.522 -54.280 -9.173 1.00 84.62 509 HIS A N 1
ATOM 4076 C CA . HIS A 1 509 ? 17.635 -54.728 -8.330 1.00 84.62 509 HIS A CA 1
ATOM 4077 C C . HIS A 1 509 ? 17.239 -55.092 -6.892 1.00 84.62 509 HIS A C 1
ATOM 4079 O O . HIS A 1 509 ? 18.057 -55.686 -6.185 1.00 84.62 509 HIS A O 1
ATOM 4085 N N . PHE A 1 510 ? 16.034 -54.727 -6.454 1.00 85.12 510 PHE A N 1
ATOM 4086 C CA . PHE A 1 510 ? 15.496 -55.000 -5.121 1.00 85.12 510 PHE A CA 1
ATOM 4087 C C . PHE A 1 510 ? 14.245 -55.876 -5.231 1.00 85.12 510 PHE A C 1
ATOM 4089 O O . PHE A 1 510 ? 13.432 -55.681 -6.130 1.00 85.12 510 PHE A O 1
ATOM 4096 N N . ASP A 1 511 ? 14.061 -56.806 -4.289 1.00 87.44 511 ASP A N 1
ATOM 4097 C CA . ASP A 1 511 ? 12.906 -57.722 -4.275 1.00 87.44 511 ASP A CA 1
ATOM 4098 C C . ASP A 1 511 ? 11.593 -56.985 -3.978 1.00 87.44 511 ASP A C 1
ATOM 4100 O O . ASP A 1 511 ? 10.499 -57.465 -4.280 1.00 87.44 511 ASP A O 1
ATOM 4104 N N . HIS A 1 512 ? 11.696 -55.820 -3.338 1.00 85.50 512 HIS A N 1
ATOM 4105 C CA . HIS A 1 512 ? 10.560 -54.992 -2.978 1.00 85.50 512 HIS A CA 1
ATOM 4106 C C . HIS A 1 512 ? 10.968 -53.524 -2.875 1.00 85.50 512 HIS A C 1
ATOM 4108 O O . HIS A 1 512 ? 11.938 -53.200 -2.187 1.00 85.50 512 HIS A O 1
ATOM 4114 N N . VAL A 1 513 ? 10.200 -52.641 -3.509 1.00 87.69 513 VAL A N 1
ATOM 4115 C CA . VAL A 1 513 ? 10.390 -51.189 -3.434 1.00 87.69 513 VAL A CA 1
ATOM 4116 C C . VAL A 1 513 ? 9.099 -50.556 -2.932 1.00 87.69 513 VAL A C 1
ATOM 4118 O O . VAL A 1 513 ? 8.047 -50.737 -3.540 1.00 87.69 513 VAL A O 1
ATOM 4121 N N . GLU A 1 514 ? 9.179 -49.836 -1.817 1.00 86.12 514 GLU A N 1
ATOM 4122 C CA . GLU A 1 514 ? 8.099 -48.974 -1.328 1.00 86.12 514 GLU A CA 1
ATOM 4123 C C . GLU A 1 514 ? 8.377 -47.547 -1.796 1.00 86.12 514 GLU A C 1
ATOM 4125 O O . GLU A 1 514 ? 9.494 -47.061 -1.646 1.00 86.12 514 GLU A O 1
ATOM 4130 N N . ALA A 1 515 ? 7.379 -46.883 -2.371 1.00 80.38 515 ALA A N 1
ATOM 4131 C CA . ALA A 1 515 ? 7.493 -45.514 -2.861 1.00 80.38 515 ALA A CA 1
ATOM 4132 C C . ALA A 1 515 ? 6.492 -44.616 -2.126 1.00 80.38 515 ALA A C 1
ATOM 4134 O O . ALA A 1 515 ? 5.321 -44.980 -2.009 1.00 80.38 515 ALA A O 1
ATOM 4135 N N . PHE A 1 516 ? 6.935 -43.459 -1.633 1.00 75.06 516 PHE A N 1
ATOM 4136 C CA . PHE A 1 516 ? 6.101 -42.505 -0.902 1.00 75.06 516 PHE A CA 1
ATOM 4137 C C . PHE A 1 516 ? 6.233 -41.089 -1.490 1.00 75.06 516 PHE A C 1
ATOM 4139 O O . PHE A 1 516 ? 7.279 -40.453 -1.337 1.00 75.06 516 PHE A O 1
ATOM 4146 N N . ASP A 1 517 ? 5.175 -40.605 -2.158 1.00 67.69 517 ASP A N 1
ATOM 4147 C CA . ASP A 1 517 ? 5.079 -39.223 -2.660 1.00 67.69 517 ASP A CA 1
ATOM 4148 C C . ASP A 1 517 ? 4.510 -38.311 -1.558 1.00 67.69 517 ASP A C 1
ATOM 4150 O O . ASP A 1 517 ? 3.438 -38.587 -1.020 1.00 67.69 517 ASP A O 1
ATOM 4154 N N . PHE A 1 518 ? 5.211 -37.231 -1.201 1.00 57.62 518 PHE A N 1
ATOM 4155 C CA . PHE A 1 518 ? 4.748 -36.267 -0.189 1.00 57.62 518 PHE A CA 1
ATOM 4156 C C . PHE A 1 518 ? 3.900 -35.114 -0.736 1.00 57.62 518 PHE A C 1
ATOM 4158 O O . PHE A 1 518 ? 3.508 -34.234 0.037 1.00 57.62 518 PHE A O 1
ATOM 4165 N N . ARG A 1 519 ? 3.604 -35.068 -2.039 1.00 55.00 519 ARG A N 1
ATOM 4166 C CA . ARG A 1 519 ? 2.687 -34.050 -2.565 1.00 55.00 519 ARG A CA 1
ATOM 4167 C C . ARG A 1 519 ? 1.287 -34.288 -1.997 1.00 55.00 519 ARG A C 1
ATOM 4169 O O . ARG A 1 519 ? 0.767 -35.397 -2.065 1.00 55.00 519 ARG A O 1
ATOM 4176 N N . TYR A 1 520 ? 0.704 -33.236 -1.417 1.00 41.38 520 TYR A N 1
ATOM 4177 C CA . TYR A 1 520 ? -0.457 -33.267 -0.508 1.00 41.38 520 TYR A CA 1
ATOM 4178 C C . TYR A 1 520 ? -1.753 -33.870 -1.096 1.00 41.38 520 TYR A C 1
ATOM 4180 O O . TYR A 1 520 ? -2.740 -33.994 -0.377 1.00 41.38 520 TYR A O 1
ATOM 4188 N N . GLU A 1 521 ? -1.759 -34.277 -2.368 1.00 47.03 521 GLU A N 1
ATOM 4189 C CA . GLU A 1 521 ? -2.953 -34.711 -3.102 1.00 47.03 521 GLU A CA 1
ATOM 4190 C C . GLU A 1 521 ? -2.818 -36.089 -3.786 1.00 47.03 521 GLU A C 1
ATOM 4192 O O . GLU A 1 521 ? -3.779 -36.573 -4.370 1.00 47.03 521 GLU A O 1
ATOM 4197 N N . PHE A 1 522 ? -1.687 -36.796 -3.633 1.00 41.56 522 PHE A N 1
ATOM 4198 C CA . PHE A 1 522 ? -1.521 -38.189 -4.087 1.00 41.56 522 PHE A CA 1
ATOM 4199 C C . PHE A 1 522 ? -1.160 -39.116 -2.913 1.00 41.56 522 PHE A C 1
ATOM 4201 O O . PHE A 1 522 ? -0.045 -39.622 -2.813 1.00 41.56 522 PHE A O 1
ATOM 4208 N N . PHE A 1 523 ? -2.116 -39.421 -2.028 1.00 31.22 523 PHE A N 1
ATOM 4209 C CA . PHE A 1 523 ? -1.999 -40.624 -1.188 1.00 31.22 523 PHE A CA 1
ATOM 4210 C C . PHE A 1 523 ? -2.278 -41.867 -2.041 1.00 31.22 523 PHE A C 1
ATOM 4212 O O . PHE A 1 523 ? -3.309 -42.521 -1.898 1.00 31.22 523 PHE A O 1
ATOM 4219 N N . VAL A 1 524 ? -1.357 -42.212 -2.939 1.00 33.50 524 VAL A N 1
ATOM 4220 C CA . VAL A 1 524 ? -1.390 -43.511 -3.611 1.00 33.50 524 VAL A CA 1
ATOM 4221 C C . VAL A 1 524 ? -0.356 -44.409 -2.955 1.00 33.50 524 VAL A C 1
ATOM 4223 O O . VAL A 1 524 ? 0.847 -44.262 -3.155 1.00 33.50 524 VAL A O 1
ATOM 4226 N N . PHE A 1 525 ? -0.834 -45.369 -2.163 1.00 28.22 525 PHE A N 1
ATOM 4227 C CA . PHE A 1 525 ? -0.028 -46.521 -1.776 1.00 28.22 525 PHE A CA 1
ATOM 4228 C C . PHE A 1 525 ? 0.238 -47.367 -3.025 1.00 28.22 525 PHE A C 1
ATOM 4230 O O . PHE A 1 525 ? -0.529 -48.273 -3.350 1.00 28.22 525 PHE A O 1
ATOM 4237 N N . TRP A 1 526 ? 1.340 -47.108 -3.722 1.00 35.97 526 TRP A N 1
ATOM 4238 C CA . TRP A 1 526 ? 1.854 -48.051 -4.708 1.00 35.97 526 TRP A CA 1
ATOM 4239 C C . TRP A 1 526 ? 2.658 -49.133 -3.982 1.00 35.97 526 TRP A C 1
ATOM 4241 O O . TRP A 1 526 ? 3.866 -49.020 -3.795 1.00 35.97 526 TRP A O 1
ATOM 4251 N N . SER A 1 527 ? 1.986 -50.203 -3.546 1.00 29.52 527 SER A N 1
ATOM 4252 C CA . SER A 1 527 ? 2.680 -51.441 -3.180 1.00 29.52 527 SER A CA 1
ATOM 4253 C C . SER A 1 527 ? 2.871 -52.278 -4.441 1.00 29.52 527 SER A C 1
ATOM 4255 O O . SER A 1 527 ? 1.988 -53.035 -4.842 1.00 29.52 527 SER A O 1
ATOM 4257 N N . PHE A 1 528 ? 4.022 -52.140 -5.095 1.00 36.38 528 PHE A N 1
ATOM 4258 C CA . PHE A 1 528 ? 4.400 -53.065 -6.157 1.00 36.38 528 PHE A CA 1
ATOM 4259 C C . PHE A 1 528 ? 5.062 -54.298 -5.534 1.00 36.38 528 PHE A C 1
ATOM 4261 O O . PHE A 1 528 ? 6.221 -54.274 -5.126 1.00 36.38 528 PHE A O 1
ATOM 4268 N N . SER A 1 529 ? 4.337 -55.418 -5.486 1.00 29.62 529 SER A N 1
ATOM 4269 C CA . SER A 1 529 ? 4.975 -56.735 -5.413 1.00 29.62 529 SER A CA 1
ATOM 4270 C C . SER A 1 529 ? 5.206 -57.221 -6.842 1.00 29.62 529 SER A C 1
ATOM 4272 O O . SER A 1 529 ? 4.420 -57.989 -7.393 1.00 29.62 529 SER A O 1
ATOM 4274 N N . LEU A 1 530 ? 6.268 -56.724 -7.477 1.00 32.88 530 LEU A N 1
ATOM 4275 C CA . LEU A 1 530 ? 6.712 -57.215 -8.780 1.00 32.88 530 LEU A CA 1
ATOM 4276 C C . LEU A 1 530 ? 7.381 -58.582 -8.594 1.00 32.88 530 LEU A C 1
ATOM 4278 O O . LEU A 1 530 ? 8.598 -58.708 -8.514 1.00 32.88 530 LEU A O 1
ATOM 4282 N N . HIS A 1 531 ? 6.568 -59.634 -8.521 1.00 28.83 531 HIS A N 1
ATOM 4283 C CA . HIS A 1 531 ? 7.054 -60.986 -8.765 1.00 28.83 531 HIS A CA 1
ATOM 4284 C C . HIS A 1 531 ? 7.257 -61.143 -10.272 1.00 28.83 531 HIS A C 1
ATOM 4286 O O . HIS A 1 531 ? 6.316 -61.453 -11.000 1.00 28.83 531 HIS A O 1
ATOM 4292 N N . PHE A 1 532 ? 8.487 -60.943 -10.750 1.00 27.39 532 PHE A N 1
ATOM 4293 C CA . PHE A 1 532 ? 8.862 -61.367 -12.097 1.00 27.39 532 PHE A CA 1
ATOM 4294 C C . PHE A 1 532 ? 8.790 -62.899 -12.170 1.00 27.39 532 PHE A C 1
ATOM 4296 O O . PHE A 1 532 ? 9.740 -63.615 -11.855 1.00 27.39 532 PHE A O 1
ATOM 4303 N N . LYS A 1 533 ? 7.632 -63.416 -12.582 1.00 25.36 533 LYS A N 1
ATOM 4304 C CA . LYS A 1 533 ? 7.533 -64.703 -13.262 1.00 25.36 533 LYS A CA 1
ATOM 4305 C C . LYS A 1 533 ? 7.022 -64.448 -14.668 1.00 25.36 533 LYS A C 1
ATOM 4307 O O . LYS A 1 533 ? 6.063 -63.718 -14.877 1.00 25.36 533 LYS A O 1
ATOM 4312 N N . GLU A 1 534 ? 7.769 -65.018 -15.595 1.00 31.27 534 GLU A N 1
ATOM 4313 C CA . GLU A 1 534 ? 7.692 -64.887 -17.040 1.00 31.27 534 GLU A CA 1
ATOM 4314 C C . GLU A 1 534 ? 6.262 -64.811 -17.604 1.00 31.27 534 GLU A C 1
ATOM 4316 O O . GLU A 1 534 ? 5.407 -65.631 -17.275 1.00 31.27 534 GLU A O 1
ATOM 4321 N N . SER A 1 535 ? 6.107 -63.933 -18.603 1.00 30.91 535 SER A N 1
ATOM 4322 C CA . SER A 1 535 ? 5.043 -63.907 -19.623 1.00 30.91 535 SER A CA 1
ATOM 4323 C C . SER A 1 535 ? 3.701 -63.273 -19.230 1.00 30.91 535 SER A C 1
ATOM 4325 O O . SER A 1 535 ? 2.890 -63.902 -18.560 1.00 30.91 535 SER A O 1
ATOM 4327 N N . CYS A 1 536 ? 3.385 -62.098 -19.791 1.00 23.64 536 CYS A N 1
ATOM 4328 C CA . CYS A 1 536 ? 2.236 -61.929 -20.699 1.00 23.64 536 CYS A CA 1
ATOM 4329 C C . CYS A 1 536 ? 2.059 -60.482 -21.184 1.00 23.64 536 CYS A C 1
ATOM 4331 O O . CYS A 1 536 ? 2.300 -59.518 -20.468 1.00 23.64 536 CYS A O 1
ATOM 4333 N N . PHE A 1 537 ? 1.616 -60.406 -22.436 1.00 29.81 537 PHE A N 1
ATOM 4334 C CA . PHE A 1 537 ? 1.216 -59.243 -23.218 1.00 29.81 537 PHE A CA 1
ATOM 4335 C C . PHE A 1 537 ? 0.127 -58.398 -22.538 1.00 29.81 537 PHE A C 1
ATOM 4337 O O . PHE A 1 537 ? -0.835 -58.951 -22.006 1.00 29.81 537 PHE A O 1
ATOM 4344 N N . LEU A 1 538 ? 0.215 -57.073 -22.680 1.00 25.77 538 LEU A N 1
ATOM 4345 C CA . LEU A 1 538 ? -0.917 -56.160 -22.516 1.00 25.77 538 LEU A CA 1
ATOM 4346 C C . LEU A 1 538 ? -1.433 -55.767 -23.906 1.00 25.77 538 LEU A C 1
ATOM 4348 O O . LEU A 1 538 ? -0.756 -55.073 -24.659 1.00 25.77 538 LEU A O 1
ATOM 4352 N N . SER A 1 539 ? -2.628 -56.252 -24.245 1.00 24.50 539 SER A N 1
ATOM 4353 C CA . SER A 1 539 ? -3.493 -55.654 -25.262 1.00 24.50 539 SER A CA 1
ATOM 4354 C C . SER A 1 539 ? -4.469 -54.705 -24.573 1.00 24.50 539 SER A C 1
ATOM 4356 O O . SER A 1 539 ? -5.067 -55.082 -23.565 1.00 24.50 539 SER A O 1
ATOM 4358 N N . ALA A 1 540 ? -4.631 -53.516 -25.146 1.00 29.48 540 ALA A N 1
ATOM 4359 C CA . ALA A 1 540 ? -5.536 -52.468 -24.698 1.00 29.48 540 ALA A CA 1
ATOM 4360 C C . ALA A 1 540 ? -7.020 -52.884 -24.709 1.00 29.48 540 ALA A C 1
ATOM 4362 O O . ALA A 1 540 ? -7.468 -53.572 -25.632 1.00 29.48 540 ALA A O 1
ATOM 4363 N N . ASN A 1 541 ? -7.754 -52.417 -23.696 1.00 28.44 541 ASN A N 1
ATOM 4364 C CA . ASN A 1 541 ? -9.082 -51.801 -23.796 1.00 28.44 541 ASN A CA 1
ATOM 4365 C C . ASN A 1 541 ? -9.386 -51.027 -22.516 1.00 28.44 541 ASN A C 1
ATOM 4367 O O . ASN A 1 541 ? -9.166 -51.611 -21.429 1.00 28.44 541 ASN A O 1
#

Secondary structure (DSSP, 8-state):
--SS--------PPPHHHHHHHHHHHHHHHHHHHHH-GGG--TTSS-----TTSTTHHHHHHHHHHHHHHHHHHHHHHHS-GGG----TTPPPPPGGGG-----SS--BTTTB----EEEE---EEEESB-TT-SS---GGGBSBEEEEPPPEEEESSPPBHHHHHHHHHTTTTT-GGGS-HHHHHHHHHTT-SS-TTEEE-SSTTS--EEEE-SS-EEE--TTSBPP--HHHHHHHHHHHHHHH--SSSSPPB-B-HHHHHHHS-GGGSHHHHTT-GGGSGGGT--HHHHT-STT--S-TTSSSS---TTSSPPPTTS-S-SSSSSEEEEEEEP-PPBT----TTSTTSSGGG-SS--EEEES--TT--GGGGSTT--EEE-TT---SEE---EE-SSPP----PPTT-THHHHTTTS-----S------GGG-HHHHHHHHHHH-TTTTGGGTPPPTT--TT--GGGTTHHHHHHHHHHHT----STTEEEEEESS-SHHHHHHTTT-SEEEEEE-STT----EEE-----S-------

InterPro domains:
  IPR005532 Sulfatase-modifying factor enzyme-like domain [PF03781] (117-395)
  IPR016187 C-type lectin fold [SSF56436] (114-397)
  IPR027577 5-histidylcysteine sulfoxide synthase [TIGR04344] (1-395)
  IPR029063 S-adenosyl-L-methionine-dependent methyltransferase superfamily [G3DSA:3.40.50.150] (470-524)
  IPR029063 S-adenosyl-L-methionine-dependent methyltransferase superfamily [SSF53335] (473-519)
  IPR042095 Sulfatase-modifying factor enzyme superfamily [G3DSA:3.90.1580.10] (112-406)
  IPR051043 Sulfatase Modifying Factor and Kinase [PTHR23150] (1-398)

Foldseek 3Di:
DDDPDPPPDVDPDDDPVVVVVVVVVVVVVLVCCCPPPCQQPPVVVPGHQDALPRPCLLVQVVVQVVLVVQQVVLVVLLVPDLVVDADDPPAFAADPVLVDADDDLQDDEPPQADDWDWFKFAWDKDKFADDSPQRARAALQRHAIDIFGGHIWTWTQEFQFQNNQLVCLLVQLLPDPVLFDPVLVVLCVVVVDRGAPQWAADDDPSSSGTWGRASNDTTRDRRQWHDFHFLRSQSSSQSVCCVVPNFPAPDTKDFAAPRRLQSQAAPLQHPVNCNVPVVSQVLVPPALCCQQDDQRRALANCVDSAADGWPSHAGHPSSHTRSAESAWAWHPAQQAGHQVRDQRPSCRPPRVVRLFQQKTWTDRHYSSRHGNCRTNSHIDIDGRHDGGSYTTIIMGDNDDHSYHGDDGPPCCSVVCSHPDDDDDDDDDPDRPCPDPVNVVVLCCQLPQCPCVVVVDDRPQPDPPGPPVSHLPLLVVLVVVVVVVDDDDQQEEEAEEQRPDSNQVSSVVRGQFYWYYHPDPPDPDRPGDNPPPDDDDDDDDD

Sequence (541 aa):
MLWDDMHKNDMVWPTVAEVHEYRKEVYATVVDAIENHPSFDDKYGEGVVVNQDHPMWALFMGFEHERIHLETSSVLFRETPLHLVQTPANWPPIHPSAARQNRPSRPVVGVDYPPNRMIPVKGNDIDLGKPADFPSYGWDNEYGERNVNVPDFLASENMITNGEFWNFVADGGYRNKEYWCEDGWDWRKHRNMKWPFFWEQSGPQGSHEYNLRTIFQVVPMQWDWPVDVNYYEAQAFCRWKTQKDGSPTSQPYRILTEAEHHLMRPKEHDLEASRKDVSADKVMVTPGSEFAKGATGANLNLAFSSQNPVGSFPPSTSGHFDVTGNAWEWTEDHFNPLKGFEVHHVYDDFSTPCFDGKHSMIVGGSFISTGDEASVYARFHFRPHFLQHSGFRLVASDAKAPATHLYPGNFSGQAAARDVVVADDTNDDSNVYESEELLGMYLGLHFPSSGSDEGISSILNHKNSPLHGLSFPQRVAQLLNDLQPQRTNNRALDIGCAVGGSSFELAKHFDHVEAFDFRYEFFVFWSFSLHFKESCFLSAN